Protein AF-A0A0L8I122-F1 (afdb_monomer)

Mean predicted aligned error: 16.12 Å

Structure (mmCIF, N/CA/C/O backbone):
data_AF-A0A0L8I122-F1
#
_entry.id   AF-A0A0L8I122-F1
#
loop_
_atom_site.group_PDB
_atom_site.id
_atom_site.type_symbol
_atom_site.label_atom_id
_atom_site.label_alt_id
_atom_site.label_comp_id
_atom_site.label_asym_id
_atom_site.label_entity_id
_atom_site.label_seq_id
_atom_site.pdbx_PDB_ins_code
_atom_site.Cartn_x
_atom_site.Cartn_y
_atom_site.Cartn_z
_atom_site.occupancy
_atom_site.B_iso_or_equiv
_atom_site.auth_seq_id
_atom_site.auth_comp_id
_atom_site.auth_asym_id
_atom_site.auth_atom_id
_atom_site.pdbx_PDB_model_num
ATOM 1 N N . GLU A 1 1 ? -40.122 5.766 50.750 1.00 28.31 1 GLU A N 1
ATOM 2 C CA . GLU A 1 1 ? -39.980 7.016 51.519 1.00 28.31 1 GLU A CA 1
ATOM 3 C C . GLU A 1 1 ? -38.550 7.498 51.350 1.00 28.31 1 GLU A C 1
ATOM 5 O O . GLU A 1 1 ? -37.645 6.851 51.857 1.00 28.31 1 GLU A O 1
ATOM 10 N N . LEU A 1 2 ? -38.330 8.552 50.562 1.00 28.77 2 LEU A N 1
ATOM 11 C CA . LEU A 1 2 ? -37.057 9.271 50.583 1.00 28.77 2 LEU A CA 1
ATOM 12 C C . LEU A 1 2 ? -37.073 10.110 51.857 1.00 28.77 2 LEU A C 1
ATOM 14 O O . LEU A 1 2 ? -37.908 11.003 51.992 1.00 28.77 2 LEU A O 1
ATOM 18 N N . ARG A 1 3 ? -36.211 9.779 52.815 1.00 30.80 3 ARG A N 1
ATOM 19 C CA . ARG A 1 3 ? -36.016 10.599 54.005 1.00 30.80 3 ARG A CA 1
ATOM 20 C C . ARG A 1 3 ? -34.655 11.262 53.855 1.00 30.80 3 ARG A C 1
ATOM 22 O O . ARG A 1 3 ? -33.639 10.581 53.895 1.00 30.80 3 ARG A O 1
ATOM 29 N N . LEU A 1 4 ? -34.652 12.575 53.649 1.00 32.62 4 LEU A N 1
ATOM 30 C CA . LEU A 1 4 ? -33.460 13.395 53.842 1.00 32.62 4 LEU A CA 1
ATOM 31 C C . LEU A 1 4 ? -33.169 13.377 55.346 1.00 32.62 4 LEU A C 1
ATOM 33 O O . LEU A 1 4 ? -33.861 14.041 56.117 1.00 32.62 4 LEU A O 1
ATOM 37 N N . SER A 1 5 ? -32.239 12.533 55.788 1.00 32.78 5 SER A N 1
ATOM 38 C CA . SER A 1 5 ? -31.779 12.560 57.174 1.00 32.78 5 SER A CA 1
ATOM 39 C C . SER A 1 5 ? -30.707 13.634 57.310 1.00 32.78 5 SER A C 1
ATOM 41 O O . SER A 1 5 ? -29.602 13.491 56.793 1.00 32.78 5 SER A O 1
ATOM 43 N N . LEU A 1 6 ? -31.051 14.710 58.014 1.00 32.69 6 LEU A N 1
ATOM 44 C CA . LEU A 1 6 ? -30.081 15.630 58.596 1.00 32.69 6 LEU A CA 1
ATOM 45 C C . LEU A 1 6 ? -29.380 14.892 59.734 1.00 32.69 6 LEU A C 1
ATOM 47 O O . LEU A 1 6 ? -29.938 14.748 60.819 1.00 32.69 6 LEU A O 1
ATOM 51 N N . GLU A 1 7 ? -28.181 14.392 59.471 1.00 31.39 7 GLU A N 1
ATOM 52 C CA . GLU A 1 7 ? -27.291 13.900 60.515 1.00 31.39 7 GLU A CA 1
ATOM 53 C C . GLU A 1 7 ? -26.165 14.923 60.672 1.00 31.39 7 GLU A C 1
ATOM 55 O O . GLU A 1 7 ? -25.133 14.857 60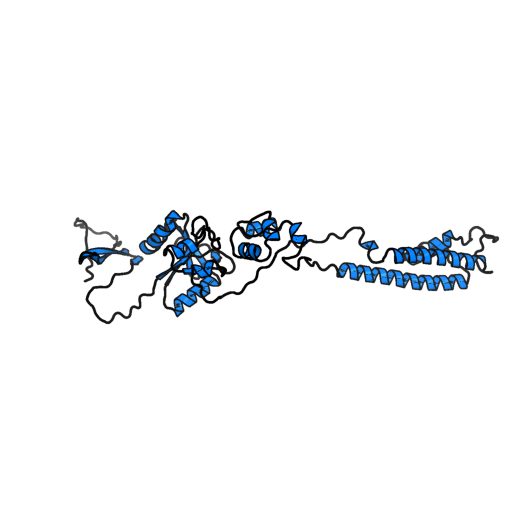.009 1.00 31.39 7 GLU A O 1
ATOM 60 N N . SER A 1 8 ? -26.396 15.932 61.521 1.00 31.00 8 SER A N 1
ATOM 61 C CA . SER A 1 8 ? -25.295 16.703 62.090 1.00 31.00 8 SER A CA 1
ATOM 62 C C . SER A 1 8 ? -24.684 15.840 63.190 1.00 31.00 8 SER A C 1
ATOM 64 O O . SER A 1 8 ? -25.286 15.667 64.254 1.00 31.00 8 SER A O 1
ATOM 66 N N . SER A 1 9 ? -23.510 15.264 62.937 1.00 30.33 9 SER A N 1
ATOM 67 C CA . SER A 1 9 ? -22.659 14.760 64.015 1.00 30.33 9 SER A CA 1
ATOM 68 C C . SER A 1 9 ? -22.489 15.886 65.035 1.00 30.33 9 SER A C 1
ATOM 70 O O . SER A 1 9 ? -22.150 17.003 64.652 1.00 30.33 9 SER A O 1
ATOM 72 N N . GLY A 1 10 ? -22.841 15.602 66.287 1.00 31.94 10 GLY A N 1
ATOM 73 C CA . GLY A 1 10 ? -23.185 16.606 67.283 1.00 31.94 10 GLY A CA 1
ATOM 74 C C . GLY A 1 10 ? -22.152 17.710 67.462 1.00 31.94 10 GLY A C 1
ATOM 75 O O . GLY A 1 10 ? -21.014 17.437 67.804 1.00 31.94 10 GLY A O 1
ATOM 76 N N . GLU A 1 11 ? -22.613 18.944 67.297 1.00 24.88 11 GLU A N 1
ATOM 77 C CA . GLU A 1 11 ? -22.355 20.081 68.176 1.00 24.88 11 GLU A CA 1
ATOM 78 C C . GLU A 1 11 ? -23.316 21.203 67.762 1.00 24.88 11 GLU A C 1
ATOM 80 O O . GLU A 1 11 ? -23.513 21.479 66.579 1.00 24.88 11 GLU A O 1
ATOM 85 N N . ILE A 1 12 ? -23.981 21.814 68.744 1.00 29.41 12 ILE A N 1
ATOM 86 C CA . ILE A 1 12 ? -24.731 23.054 68.538 1.00 29.41 12 ILE A CA 1
ATOM 87 C C . ILE A 1 12 ? -23.668 24.130 68.306 1.00 29.41 12 ILE A C 1
ATOM 89 O O . ILE A 1 12 ? -23.090 24.635 69.266 1.00 29.41 12 ILE A O 1
ATOM 93 N N . LEU A 1 13 ? -23.371 24.439 67.044 1.00 29.83 13 LEU A N 1
ATOM 94 C CA . LEU A 1 13 ? -22.571 25.608 66.698 1.00 29.83 13 LEU A CA 1
ATOM 95 C C . LEU A 1 13 ? -23.504 26.812 66.628 1.00 29.83 13 LEU A C 1
ATOM 97 O O . LEU A 1 13 ? -24.251 27.007 65.670 1.00 29.83 13 LEU A O 1
ATOM 101 N N . ASP A 1 14 ? -23.479 27.579 67.710 1.00 29.69 14 ASP A N 1
ATOM 102 C CA . ASP A 1 14 ? -23.882 28.973 67.695 1.00 29.69 14 ASP A CA 1
ATOM 103 C C . ASP A 1 14 ? -22.840 29.794 66.908 1.00 29.69 14 ASP A C 1
ATOM 105 O O . ASP A 1 14 ? -21.665 29.432 66.830 1.00 29.69 14 ASP A O 1
ATOM 109 N N . TYR A 1 15 ? -23.296 30.942 66.421 1.00 31.77 15 TYR A N 1
ATOM 110 C CA . TYR A 1 15 ? -22.554 32.068 65.857 1.00 31.77 15 TYR A CA 1
ATOM 111 C C . TYR A 1 15 ? -22.354 32.238 64.338 1.00 31.77 15 TYR A C 1
ATOM 113 O O . TYR A 1 15 ? -21.813 31.432 63.588 1.00 31.77 15 TYR A O 1
ATOM 121 N N . THR A 1 16 ? -22.765 33.449 63.964 1.00 40.72 16 THR A N 1
ATOM 122 C CA . THR A 1 16 ? -22.557 34.253 62.765 1.00 40.72 16 THR A CA 1
ATOM 123 C C . THR A 1 16 ? -21.178 34.113 62.111 1.00 40.72 16 THR A C 1
ATOM 125 O O . THR A 1 16 ? -20.184 34.523 62.703 1.00 40.72 16 THR A O 1
ATOM 128 N N . GLN A 1 17 ? -21.139 33.669 60.854 1.00 36.00 17 GLN A N 1
ATOM 129 C CA . GLN A 1 17 ? -20.388 34.265 59.736 1.00 36.00 17 GLN A CA 1
ATOM 130 C C . GLN A 1 17 ? -20.525 33.367 58.500 1.00 36.00 17 GLN A C 1
ATOM 132 O O . GLN A 1 17 ? -20.472 32.143 58.594 1.00 36.00 17 GLN A O 1
ATOM 137 N N . ASP A 1 18 ? -20.732 34.009 57.355 1.00 47.56 18 ASP A N 1
ATOM 138 C CA . ASP A 1 18 ? -20.893 33.446 56.014 1.00 47.56 18 ASP A CA 1
ATOM 139 C C . ASP A 1 18 ? -19.957 32.260 55.699 1.00 47.56 18 ASP A C 1
ATOM 141 O O . ASP A 1 18 ? -18.817 32.433 55.273 1.00 47.56 18 ASP A O 1
ATOM 145 N N . SER A 1 19 ? -20.461 31.033 55.844 1.00 44.47 19 SER A N 1
ATOM 146 C CA . SER A 1 19 ? -19.877 29.835 55.227 1.00 44.47 19 SER A CA 1
ATOM 147 C C . SER A 1 19 ? -20.989 28.952 54.665 1.00 44.47 19 SER A C 1
ATOM 149 O O . SER A 1 19 ? -21.357 27.900 55.179 1.00 44.47 19 SER A O 1
ATOM 151 N N . THR A 1 20 ? -21.591 29.426 53.581 1.00 53.59 20 THR A N 1
ATOM 152 C CA . THR A 1 20 ? -22.569 28.674 52.800 1.00 53.59 20 THR A CA 1
ATOM 153 C C . THR A 1 20 ? -21.851 27.585 52.004 1.00 53.59 20 THR A C 1
ATOM 155 O O . THR A 1 20 ? -21.611 27.807 50.831 1.00 53.59 20 THR A O 1
ATOM 158 N N . ASN A 1 21 ? -21.480 26.444 52.589 1.00 54.72 21 ASN A N 1
ATOM 159 C CA . ASN A 1 21 ? -21.094 25.229 51.849 1.00 54.72 21 ASN A CA 1
ATOM 160 C C . ASN A 1 21 ? -21.695 24.009 52.552 1.00 54.72 21 ASN A C 1
ATOM 162 O O . ASN A 1 21 ? -21.164 23.537 53.557 1.00 54.72 21 ASN A O 1
ATOM 166 N N . TYR A 1 22 ? -22.829 23.525 52.039 1.00 62.62 22 TYR A N 1
ATOM 167 C CA . TYR A 1 22 ? -23.536 22.371 52.587 1.00 62.62 22 TYR A CA 1
ATOM 168 C C . TYR A 1 22 ? -23.420 21.192 51.623 1.00 62.62 22 TYR A C 1
ATOM 170 O O . TYR A 1 22 ? -23.917 21.248 50.501 1.00 62.62 22 TYR A O 1
ATOM 178 N N . THR A 1 23 ? -22.812 20.103 52.090 1.00 58.06 23 THR A N 1
ATOM 179 C CA . THR A 1 23 ? -22.778 18.831 51.363 1.00 58.06 23 THR A CA 1
ATOM 180 C C . THR A 1 23 ? -23.877 17.914 51.888 1.00 58.06 23 THR A C 1
ATOM 182 O O . THR A 1 23 ? -23.930 17.564 53.067 1.00 58.06 23 THR A O 1
ATOM 185 N N . PHE A 1 24 ? -24.778 17.503 51.005 1.00 68.12 24 PHE A N 1
ATOM 186 C CA . PHE A 1 24 ? -25.874 16.591 51.302 1.00 68.12 24 PHE A CA 1
ATOM 187 C C . PHE A 1 24 ? -25.541 15.201 50.785 1.00 68.12 24 PHE A C 1
ATOM 189 O O . PHE A 1 24 ? -25.156 15.037 49.634 1.00 68.12 24 PHE A O 1
ATOM 196 N N . ARG A 1 25 ? -25.730 14.175 51.613 1.00 61.47 25 ARG A N 1
ATOM 197 C CA . ARG A 1 25 ? -25.603 12.771 51.202 1.00 61.47 25 ARG A CA 1
ATOM 198 C C . ARG A 1 25 ? -26.986 12.177 50.971 1.00 61.47 25 ARG A C 1
ATOM 200 O O . ARG A 1 25 ? -27.864 12.288 51.822 1.00 61.47 25 ARG A O 1
ATOM 207 N N . ILE A 1 26 ? -27.171 11.530 49.829 1.00 67.94 26 ILE A N 1
ATOM 208 C CA . ILE A 1 26 ? -28.414 10.878 49.427 1.00 67.94 26 ILE A CA 1
ATOM 209 C C . ILE A 1 26 ? -28.254 9.371 49.621 1.00 67.94 26 ILE A C 1
ATOM 211 O O . ILE A 1 26 ? -27.335 8.740 49.096 1.00 67.94 26 ILE A O 1
ATOM 215 N N . LEU A 1 27 ? -29.171 8.796 50.395 1.00 68.75 27 LEU A N 1
ATOM 216 C CA . LEU A 1 27 ? -29.220 7.378 50.739 1.00 68.75 27 LEU A CA 1
ATOM 217 C C . LEU A 1 27 ? -30.536 6.783 50.213 1.00 68.75 27 LEU A C 1
ATOM 219 O O . LEU A 1 27 ? -31.604 7.370 50.389 1.00 68.75 27 LEU A O 1
ATOM 223 N N . ASN A 1 28 ? -30.471 5.607 49.591 1.00 64.94 28 ASN A N 1
ATOM 224 C CA . ASN A 1 28 ? -31.624 4.822 49.151 1.00 64.94 28 ASN A CA 1
ATOM 225 C C . ASN A 1 28 ? -31.794 3.592 50.041 1.00 64.94 28 ASN A C 1
ATOM 227 O O . ASN A 1 28 ? -30.827 2.930 50.404 1.00 64.94 28 ASN A O 1
ATOM 231 N N . LEU A 1 29 ? -33.035 3.267 50.384 1.00 69.31 29 LEU A N 1
ATOM 232 C CA . LEU A 1 29 ? -33.359 2.130 51.234 1.00 69.31 29 LEU A CA 1
ATOM 233 C C . LEU A 1 29 ? -33.599 0.887 50.368 1.00 69.31 29 LEU A C 1
ATOM 235 O O . LEU A 1 29 ? -34.667 0.733 49.776 1.00 69.31 29 LEU A O 1
ATOM 239 N N . VAL A 1 30 ? -32.623 -0.014 50.327 1.00 67.25 30 VAL A N 1
ATOM 240 C CA . VAL A 1 30 ? -32.649 -1.250 49.531 1.00 67.25 30 VAL A CA 1
ATOM 241 C C . VAL A 1 30 ? -32.903 -2.449 50.452 1.00 67.25 30 VAL A C 1
ATOM 243 O O . VAL A 1 30 ? -32.595 -2.404 51.640 1.00 67.25 30 VAL A O 1
ATOM 246 N N . LYS A 1 31 ? -33.509 -3.528 49.948 1.00 69.44 31 LYS A N 1
ATOM 247 C CA . LYS A 1 31 ? -33.605 -4.797 50.688 1.00 69.44 31 LYS A CA 1
ATOM 248 C C . LYS A 1 31 ? -32.434 -5.695 50.300 1.00 69.44 31 LYS A C 1
ATOM 250 O O . LYS A 1 31 ? -32.211 -5.908 49.115 1.00 69.44 31 LYS A O 1
ATOM 255 N N . ASP A 1 32 ? -31.725 -6.220 51.289 1.00 61.84 32 ASP A N 1
ATOM 256 C CA . ASP A 1 32 ? -30.717 -7.265 51.093 1.00 61.84 32 ASP A CA 1
ATOM 257 C C . ASP A 1 32 ? -31.380 -8.583 50.631 1.00 61.84 32 ASP A C 1
ATOM 259 O O . ASP A 1 32 ? -32.595 -8.756 50.775 1.00 61.84 32 ASP A O 1
ATOM 263 N N . LEU A 1 33 ? -30.597 -9.544 50.132 1.00 56.81 33 LEU A N 1
ATOM 264 C CA . LEU A 1 33 ? -31.041 -10.868 49.658 1.00 56.81 33 LEU A CA 1
ATOM 265 C C . LEU A 1 33 ? -31.846 -11.655 50.714 1.00 56.81 33 LEU A C 1
ATOM 267 O O . LEU A 1 33 ? -32.630 -12.539 50.377 1.00 56.81 33 LEU A O 1
ATOM 271 N N . LYS A 1 34 ? -31.695 -11.306 51.998 1.00 69.12 34 LYS A N 1
ATOM 272 C CA . LYS A 1 34 ? -32.433 -11.872 53.144 1.00 69.12 34 LYS A CA 1
ATOM 273 C C . LYS A 1 34 ? -33.703 -11.091 53.523 1.00 69.12 34 LYS A C 1
ATOM 275 O O . LYS A 1 34 ? -34.346 -11.405 54.521 1.00 69.12 34 LYS A O 1
ATOM 280 N N . GLY A 1 35 ? -34.071 -10.062 52.758 1.00 67.06 35 GLY A N 1
ATOM 281 C CA . GLY A 1 35 ? -35.276 -9.247 52.954 1.00 67.06 35 GLY A CA 1
ATOM 282 C C . GLY A 1 35 ? -35.154 -8.115 53.985 1.00 67.06 35 GLY A C 1
ATOM 283 O O . GLY A 1 35 ? -36.124 -7.382 54.202 1.00 67.06 35 GLY A O 1
ATOM 284 N N . THR A 1 36 ? -33.987 -7.932 54.604 1.00 68.94 36 THR A N 1
ATOM 285 C CA . THR A 1 36 ? -33.697 -6.857 55.568 1.00 68.94 36 THR A CA 1
ATOM 286 C C . THR A 1 36 ? -33.435 -5.526 54.863 1.00 68.94 36 THR A C 1
ATOM 288 O O . THR A 1 36 ? -32.709 -5.480 53.875 1.00 68.94 36 THR A O 1
ATOM 291 N N . LYS A 1 37 ? -34.029 -4.430 55.354 1.00 75.62 37 LYS A N 1
ATOM 292 C CA . LYS A 1 37 ? -33.877 -3.088 54.764 1.00 75.62 37 LYS A CA 1
ATOM 293 C C . LYS A 1 37 ? -32.550 -2.456 55.206 1.00 75.62 37 LYS A C 1
ATOM 295 O O . LYS A 1 37 ? -32.334 -2.300 56.404 1.00 75.62 37 LYS A O 1
ATOM 300 N N . ILE A 1 38 ? -31.713 -2.067 54.251 1.00 76.19 38 ILE A N 1
ATOM 301 C CA . ILE A 1 38 ? -30.412 -1.419 54.446 1.00 76.19 38 ILE A CA 1
ATOM 302 C C . ILE A 1 38 ? -30.356 -0.097 53.672 1.00 76.19 38 ILE A C 1
ATOM 304 O O . ILE A 1 38 ? -30.936 0.029 52.595 1.00 76.19 38 ILE A O 1
ATOM 308 N N . TRP A 1 39 ? -29.668 0.903 54.222 1.00 67.19 39 TRP A N 1
ATOM 309 C CA . TRP A 1 39 ? -29.415 2.165 53.525 1.00 67.19 39 TRP A CA 1
ATOM 310 C C . TRP A 1 39 ? -28.173 2.020 52.642 1.00 67.19 39 TRP A C 1
ATOM 312 O O . TRP A 1 39 ? -27.087 1.739 53.140 1.00 67.19 39 TRP A O 1
ATOM 322 N N . LYS A 1 40 ? -28.339 2.206 51.332 1.00 66.75 40 LYS A N 1
ATOM 323 C CA . LYS A 1 40 ? -27.272 2.237 50.330 1.00 66.75 40 LYS A CA 1
ATOM 324 C C . LYS A 1 40 ? -27.023 3.685 49.921 1.00 66.75 40 LYS A C 1
ATOM 326 O O . LYS A 1 40 ? -27.964 4.406 49.600 1.00 66.75 40 LYS A O 1
ATOM 331 N N . PHE A 1 41 ? -25.769 4.116 49.936 1.00 59.88 41 PHE A N 1
ATOM 332 C CA . PHE A 1 41 ? -25.387 5.433 49.434 1.00 59.88 41 PHE A CA 1
ATOM 333 C C . PHE A 1 41 ? -25.617 5.522 47.925 1.00 59.88 41 PHE A C 1
ATOM 335 O O . PHE A 1 41 ? -25.266 4.603 47.191 1.00 59.88 41 PHE A O 1
ATOM 342 N N . VAL A 1 42 ? -26.262 6.605 47.494 1.00 59.91 42 VAL A N 1
ATOM 343 C CA . VAL A 1 42 ? -26.649 6.846 46.098 1.00 59.91 42 VAL A CA 1
ATOM 344 C C . VAL A 1 42 ? -25.840 7.983 45.510 1.00 59.91 42 VAL A C 1
ATOM 346 O O . VAL A 1 42 ? -25.561 7.979 44.320 1.00 59.91 42 VAL A O 1
ATOM 349 N N . GLY A 1 43 ? -25.479 8.977 46.311 1.00 58.72 43 GLY A N 1
ATOM 350 C CA . GLY A 1 43 ? -24.826 10.154 45.772 1.00 58.72 43 GLY A CA 1
ATOM 351 C C . GLY A 1 43 ? -24.744 11.290 46.769 1.00 58.72 43 GLY A C 1
ATOM 352 O O . GLY A 1 43 ? -25.244 11.188 47.891 1.00 58.72 43 GLY A O 1
ATOM 353 N N . ALA A 1 44 ? -24.107 12.378 46.361 1.00 64.44 44 ALA A N 1
ATOM 354 C CA . ALA A 1 44 ? -23.998 13.583 47.160 1.00 64.44 44 ALA A CA 1
ATOM 355 C C . ALA A 1 44 ? -24.303 14.820 46.316 1.00 64.44 44 ALA A C 1
ATOM 357 O O . ALA A 1 44 ? -24.004 14.871 45.124 1.00 64.44 44 ALA A O 1
ATOM 358 N N . VAL A 1 45 ? -24.913 15.807 46.959 1.00 62.84 45 VAL A N 1
ATOM 359 C CA . VAL A 1 45 ? -25.196 17.116 46.385 1.00 62.84 45 VAL A CA 1
ATOM 360 C C . VAL A 1 45 ? -24.399 18.135 47.171 1.00 62.84 45 VAL A C 1
ATOM 362 O O . VAL A 1 45 ? -24.604 18.278 48.372 1.00 62.84 45 VAL A O 1
ATOM 365 N N . ASP A 1 46 ? -23.486 18.812 46.496 1.00 67.94 46 ASP A N 1
ATOM 366 C CA . ASP A 1 46 ? -22.793 19.983 47.020 1.00 67.94 46 ASP A CA 1
ATOM 367 C C . ASP A 1 46 ? -23.382 21.250 46.379 1.00 67.94 46 ASP A C 1
ATOM 369 O O . ASP A 1 46 ? -24.183 21.173 45.445 1.00 67.94 46 ASP A O 1
ATOM 373 N N . ASN A 1 47 ? -22.970 22.424 46.845 1.00 48.69 47 ASN A N 1
ATOM 374 C CA . ASN A 1 47 ? -23.492 23.725 46.419 1.00 48.69 47 ASN A CA 1
ATOM 375 C C . ASN A 1 47 ? -23.493 23.984 44.899 1.00 48.69 47 ASN A C 1
ATOM 377 O O . ASN A 1 47 ? -24.279 24.805 44.429 1.00 48.69 47 ASN A O 1
ATOM 381 N N . PHE A 1 48 ? -22.627 23.306 44.141 1.00 50.59 48 PHE A N 1
ATOM 382 C CA . PHE A 1 48 ? -22.480 23.484 42.691 1.00 50.59 48 PHE A CA 1
ATOM 383 C C . PHE A 1 48 ? -22.612 22.186 41.881 1.00 50.59 48 PHE A C 1
ATOM 385 O O . PHE A 1 48 ? -22.697 22.249 40.657 1.00 50.59 48 PHE A O 1
ATOM 392 N N . TYR A 1 49 ? -22.661 21.019 42.534 1.00 45.94 49 TYR A N 1
ATOM 393 C CA . TYR A 1 49 ? -22.550 19.723 41.860 1.00 45.94 49 TYR A CA 1
ATOM 394 C C . TYR A 1 49 ? -23.541 18.703 42.423 1.00 45.94 49 TYR A C 1
ATOM 396 O O . TYR A 1 49 ? -23.631 18.499 43.633 1.00 45.94 49 TYR A O 1
ATOM 404 N N . VAL A 1 50 ? -24.262 18.025 41.528 1.00 54.78 50 VAL A N 1
ATOM 405 C CA . VAL A 1 50 ? -25.178 16.923 41.852 1.00 54.78 50 VAL A CA 1
ATOM 406 C C . VAL A 1 50 ? -24.593 15.645 41.265 1.00 54.78 50 VAL A C 1
ATOM 408 O O . VAL A 1 50 ? -24.550 15.504 40.046 1.00 54.78 50 VAL A O 1
ATOM 411 N N . ASN A 1 51 ? -24.164 14.713 42.118 1.00 50.09 51 ASN A N 1
ATOM 412 C CA . ASN A 1 51 ? -23.712 13.389 41.694 1.00 50.09 51 ASN A CA 1
ATOM 413 C C . ASN A 1 51 ? -24.672 12.325 42.244 1.00 50.09 51 ASN A C 1
ATOM 415 O O . ASN A 1 51 ? -24.843 12.211 43.460 1.00 50.09 51 ASN A O 1
ATOM 419 N N . LEU A 1 52 ? -25.332 11.585 41.351 1.00 52.34 52 LEU A N 1
ATOM 420 C CA . LEU A 1 52 ? -26.360 10.592 41.661 1.00 52.34 52 LEU A CA 1
ATOM 421 C C . LEU A 1 52 ? -26.111 9.311 40.858 1.00 52.34 52 LEU A C 1
ATOM 423 O O . LEU A 1 52 ? -26.126 9.337 39.632 1.00 52.34 52 LEU A O 1
ATOM 427 N N . SER A 1 53 ? -25.969 8.185 41.554 1.00 47.56 53 SER A N 1
ATOM 428 C CA . SER A 1 53 ? -26.024 6.842 40.967 1.00 47.56 53 SER A CA 1
ATOM 429 C C . SER A 1 53 ? -27.473 6.360 40.793 1.00 47.56 53 SER A C 1
ATOM 431 O O . SER A 1 53 ? -28.412 6.894 41.395 1.00 47.56 53 SER A O 1
ATOM 433 N N . THR A 1 54 ? -27.673 5.337 39.959 1.00 45.62 54 THR A N 1
ATOM 434 C CA . THR A 1 54 ? -28.995 4.777 39.641 1.00 45.62 54 THR A CA 1
ATOM 435 C C . THR A 1 54 ? -29.751 4.322 40.898 1.00 45.62 54 THR A C 1
ATOM 437 O O . THR A 1 54 ? -29.285 3.491 41.681 1.00 45.62 54 THR A O 1
ATOM 440 N N . VAL A 1 55 ? -30.964 4.851 41.093 1.00 51.72 55 VAL A N 1
ATOM 441 C CA . VAL A 1 55 ? -31.825 4.549 42.247 1.00 51.72 55 VAL A CA 1
ATOM 442 C C . VAL A 1 55 ? -32.579 3.237 42.010 1.00 51.72 55 VAL A C 1
ATOM 444 O O . VAL A 1 55 ? -33.405 3.150 41.108 1.00 51.72 55 VAL A O 1
ATOM 447 N N . ALA A 1 56 ? -32.345 2.224 42.851 1.00 47.75 56 ALA A N 1
ATOM 448 C CA . ALA A 1 56 ? -33.165 1.009 42.875 1.00 47.75 56 ALA A CA 1
ATOM 449 C C . ALA A 1 56 ? -34.633 1.343 43.214 1.00 47.75 56 ALA A C 1
ATOM 451 O O . ALA A 1 56 ? -34.893 2.061 44.185 1.00 47.75 56 ALA A O 1
ATOM 452 N N . GLU A 1 57 ? -35.571 0.826 42.413 1.00 49.78 57 GLU A N 1
ATOM 453 C CA . GLU A 1 57 ? -37.007 1.117 42.490 1.00 49.78 57 GLU A CA 1
ATOM 454 C C . GLU A 1 57 ? -37.611 0.918 43.893 1.00 49.78 57 GLU A C 1
ATOM 456 O O . GLU A 1 57 ? -37.324 -0.041 44.614 1.00 49.78 57 GLU A O 1
ATOM 461 N N . LEU A 1 58 ? -38.529 1.820 44.260 1.00 44.84 58 LEU A N 1
ATOM 462 C CA . LEU A 1 58 ? -39.353 1.720 45.465 1.00 44.84 58 LEU A CA 1
ATOM 463 C C . LEU A 1 58 ? -40.314 0.521 45.351 1.00 44.84 58 LEU A C 1
ATOM 465 O O . LEU A 1 58 ? -41.176 0.517 44.468 1.00 44.84 58 LEU A O 1
ATOM 469 N N . PRO A 1 59 ? -40.281 -0.456 46.275 1.00 34.66 59 PRO A N 1
ATOM 470 C CA . PRO A 1 59 ? -41.212 -1.571 46.225 1.00 34.66 59 PRO A CA 1
ATOM 471 C C . PRO A 1 59 ? -42.606 -1.093 46.653 1.00 34.66 59 PRO A C 1
ATOM 473 O O . PRO A 1 59 ? -42.842 -0.842 47.836 1.00 34.66 59 PRO A O 1
ATOM 476 N N . GLY A 1 60 ? -43.531 -0.973 45.692 1.00 42.44 60 GLY A N 1
ATOM 477 C CA . GLY A 1 60 ? -44.969 -0.832 45.963 1.00 42.44 60 GLY A CA 1
ATOM 478 C C . GLY A 1 60 ? -45.732 0.282 45.240 1.00 42.44 60 GLY A C 1
ATOM 479 O O . GLY A 1 60 ? -46.928 0.409 45.488 1.00 42.44 60 GLY A O 1
ATOM 480 N N . ARG A 1 61 ? -45.123 1.073 44.344 1.00 34.19 61 ARG A N 1
ATOM 481 C CA . ARG A 1 61 ? -45.865 2.091 43.573 1.00 34.19 61 ARG A CA 1
ATOM 482 C C . ARG A 1 61 ? -46.048 1.650 42.120 1.00 34.19 61 ARG A C 1
ATOM 484 O O . ARG A 1 61 ? -45.185 1.879 41.283 1.00 34.19 61 ARG A O 1
ATOM 491 N N . ARG A 1 62 ? -47.185 1.001 41.841 1.00 39.75 62 ARG A N 1
ATOM 492 C CA . ARG A 1 62 ? -47.684 0.790 40.475 1.00 39.75 62 ARG A CA 1
ATOM 493 C C . ARG A 1 62 ? -48.037 2.144 39.843 1.00 39.75 62 ARG A C 1
ATOM 495 O O . ARG A 1 62 ? -48.731 2.936 40.469 1.00 39.75 62 ARG A O 1
ATOM 502 N N . GLU A 1 63 ? -47.538 2.327 38.621 1.00 43.75 63 GLU A N 1
ATOM 503 C CA . GLU A 1 63 ? -47.991 3.236 37.556 1.00 43.75 63 GLU A CA 1
ATOM 504 C C . GLU A 1 63 ? -48.040 4.746 37.856 1.00 43.75 63 GLU A C 1
ATOM 506 O O . GLU A 1 63 ? -48.973 5.273 38.456 1.00 43.75 63 GLU A O 1
ATOM 511 N N . ASN A 1 64 ? -46.990 5.437 37.388 1.00 33.44 64 ASN A N 1
ATOM 512 C CA . ASN A 1 64 ? -47.022 6.626 36.508 1.00 33.44 64 ASN A CA 1
ATOM 513 C C . ASN A 1 64 ? -45.701 7.413 36.612 1.00 33.44 64 ASN A C 1
ATOM 515 O O . ASN A 1 64 ? -45.691 8.622 36.828 1.00 33.44 64 ASN A O 1
ATOM 519 N N . ALA A 1 65 ? -44.567 6.722 36.478 1.00 37.75 65 ALA A N 1
ATOM 520 C CA . ALA A 1 65 ? -43.283 7.356 36.209 1.00 37.75 65 ALA A CA 1
ATOM 521 C C . ALA A 1 65 ? -42.895 7.002 34.772 1.00 37.75 65 ALA A C 1
ATOM 523 O O . ALA A 1 65 ? -42.417 5.909 34.489 1.00 37.75 65 ALA A O 1
ATOM 524 N N . THR A 1 66 ? -43.148 7.920 33.846 1.00 35.16 66 THR A N 1
ATOM 525 C CA . THR A 1 66 ? -42.711 7.856 32.446 1.00 35.16 66 THR A CA 1
ATOM 526 C C . THR A 1 66 ? -41.217 8.167 32.328 1.00 35.16 66 THR A C 1
ATOM 528 O O . THR A 1 66 ? -40.819 9.029 31.551 1.00 35.16 66 THR A O 1
ATOM 531 N N . HIS A 1 67 ? -40.376 7.502 33.116 1.00 41.72 67 HIS A N 1
ATOM 532 C CA . HIS A 1 67 ? -38.931 7.561 32.941 1.00 41.72 67 HIS A CA 1
ATOM 533 C C . HIS A 1 67 ? -38.491 6.217 32.374 1.00 41.72 67 HIS A C 1
ATOM 535 O O . HIS A 1 67 ? -38.279 5.256 33.107 1.00 41.72 67 HIS A O 1
ATOM 541 N N . ARG A 1 68 ? -38.413 6.138 31.037 1.00 45.56 68 ARG A N 1
ATOM 542 C CA . ARG A 1 68 ? -37.642 5.087 30.368 1.00 45.56 68 ARG A CA 1
ATOM 543 C C . ARG A 1 68 ? -36.199 5.264 30.830 1.00 45.56 68 ARG A C 1
ATOM 545 O O . ARG A 1 68 ? -35.538 6.207 30.404 1.00 45.56 68 ARG A O 1
ATOM 552 N N . PHE A 1 69 ? -35.737 4.420 31.744 1.00 57.25 69 PHE A N 1
ATOM 553 C CA . PHE A 1 69 ? -34.312 4.337 32.032 1.00 57.25 69 PHE A CA 1
ATOM 554 C C . PHE A 1 69 ? -33.633 3.807 30.772 1.00 57.25 69 PHE A C 1
ATOM 556 O O . PHE A 1 69 ? -33.955 2.712 30.305 1.00 57.25 69 PHE A O 1
ATOM 563 N N . ARG A 1 70 ? -32.755 4.622 30.187 1.00 71.88 70 ARG A N 1
ATOM 564 C CA . ARG A 1 70 ? -31.920 4.201 29.067 1.00 71.88 70 ARG A CA 1
ATOM 565 C C . ARG A 1 70 ? -30.960 3.132 29.573 1.00 71.88 70 ARG A C 1
ATOM 567 O O . ARG A 1 70 ? -30.427 3.248 30.676 1.00 71.88 70 ARG A O 1
ATOM 574 N N . LYS A 1 71 ? -30.784 2.062 28.800 1.00 81.38 71 LYS A N 1
ATOM 575 C CA . LYS A 1 71 ? -29.769 1.051 29.119 1.00 81.38 71 LYS A CA 1
ATOM 576 C C . LYS A 1 71 ? -28.390 1.679 28.964 1.00 81.38 71 LYS A C 1
ATOM 578 O O . LYS A 1 71 ? -28.194 2.437 28.021 1.00 81.38 71 LYS A O 1
ATOM 583 N N . LEU A 1 72 ? -27.473 1.355 29.869 1.00 83.56 72 LEU A N 1
ATOM 584 C CA . LEU A 1 72 ? -26.085 1.789 29.796 1.00 83.56 72 LEU A CA 1
ATOM 585 C C . LEU A 1 72 ? -25.234 0.627 29.293 1.00 83.56 72 LEU A C 1
ATOM 587 O O . LEU A 1 72 ? -25.288 -0.443 29.892 1.00 83.56 72 LEU A O 1
ATOM 591 N N . TYR A 1 73 ? -24.489 0.846 28.214 1.00 87.44 73 TYR A N 1
ATOM 592 C CA . TYR A 1 73 ? -23.605 -0.154 27.621 1.00 87.44 73 TYR A CA 1
ATOM 593 C C . TYR A 1 73 ? -22.134 0.211 27.809 1.00 87.44 73 TYR A C 1
ATOM 595 O O . TYR A 1 73 ? -21.731 1.360 27.598 1.00 87.44 73 TYR A O 1
ATOM 603 N N . SER A 1 74 ? -21.321 -0.777 28.165 1.00 86.12 74 SER A N 1
ATOM 604 C CA . SER A 1 74 ? -19.865 -0.670 28.176 1.00 86.12 74 SER A CA 1
ATOM 605 C C . SER A 1 74 ? -19.309 -1.021 26.797 1.00 86.12 74 SER A C 1
ATOM 607 O O . SER A 1 74 ? -19.701 -2.019 26.186 1.00 86.12 74 SER A O 1
ATOM 609 N N . ILE A 1 75 ? -18.430 -0.170 26.260 1.00 90.00 75 ILE A N 1
ATOM 610 C CA . ILE A 1 75 ? -17.940 -0.326 24.889 1.00 90.00 75 ILE A CA 1
ATOM 611 C C . ILE A 1 75 ? -16.422 -0.202 24.831 1.00 90.00 75 ILE A C 1
ATOM 613 O O . ILE A 1 75 ? -15.874 0.855 25.138 1.00 90.00 75 ILE A O 1
ATOM 617 N N . ILE A 1 76 ? -15.739 -1.249 24.365 1.00 88.81 76 ILE A N 1
ATOM 618 C CA . ILE A 1 76 ? -14.297 -1.195 24.088 1.00 88.81 76 ILE A CA 1
ATOM 619 C C . ILE A 1 76 ? -14.050 -0.718 22.662 1.00 88.81 76 ILE A C 1
ATOM 621 O O . ILE A 1 76 ? -14.692 -1.153 21.703 1.00 88.81 76 ILE A O 1
ATOM 625 N N . THR A 1 77 ? -13.052 0.145 22.524 1.00 89.06 77 THR A N 1
ATOM 626 C CA . THR A 1 77 ? -12.590 0.701 21.260 1.00 89.06 77 THR A CA 1
ATOM 627 C C . THR A 1 77 ? -11.057 0.777 21.207 1.00 89.06 77 THR A C 1
ATOM 629 O O . THR A 1 77 ? -10.374 0.611 22.217 1.00 89.06 77 THR A O 1
ATOM 632 N N . LYS A 1 78 ? -10.497 1.009 20.013 1.00 86.88 78 LYS A N 1
ATOM 633 C CA . LYS A 1 78 ? -9.078 1.311 19.784 1.00 86.88 78 LYS A CA 1
ATOM 634 C C . LYS A 1 78 ? -8.927 2.501 18.844 1.00 86.88 78 LYS A C 1
ATOM 636 O O . LYS A 1 78 ? -9.668 2.646 17.873 1.00 86.88 78 LYS A O 1
ATOM 641 N N . VAL A 1 79 ? -7.904 3.313 19.102 1.00 87.25 79 VAL A N 1
ATOM 642 C CA . VAL A 1 79 ? -7.487 4.398 18.211 1.00 87.25 79 VAL A CA 1
ATOM 643 C C . VAL A 1 79 ? -7.052 3.819 16.863 1.00 87.25 79 VAL A C 1
ATOM 645 O O . VAL A 1 79 ? -6.082 3.067 16.766 1.00 87.25 79 VAL A O 1
ATOM 648 N N . SER A 1 80 ? -7.793 4.158 15.812 1.00 87.31 80 SER A N 1
ATOM 649 C CA . SER A 1 80 ? -7.527 3.733 14.441 1.00 87.31 80 SER A CA 1
ATOM 650 C C . SER A 1 80 ? -8.086 4.769 13.462 1.00 87.31 80 SER A C 1
ATOM 652 O O . SER A 1 80 ? -9.267 4.726 13.100 1.00 87.31 80 SER A O 1
ATOM 654 N N . PRO A 1 81 ? -7.268 5.745 13.040 1.00 88.50 81 PRO A N 1
ATOM 655 C CA . PRO A 1 81 ? -7.680 6.723 12.043 1.00 88.50 81 PRO A CA 1
ATOM 656 C C . PRO A 1 81 ? -7.988 6.039 10.697 1.00 88.50 81 PRO A C 1
ATOM 658 O O . PRO A 1 81 ? -7.226 5.167 10.277 1.00 88.50 81 PRO A O 1
ATOM 661 N N . PRO A 1 82 ? -9.066 6.423 9.984 1.00 90.12 82 PRO A N 1
ATOM 662 C CA . PRO A 1 82 ? -9.986 7.536 10.256 1.00 90.12 82 PRO A CA 1
ATOM 663 C C . PRO A 1 82 ? -11.243 7.154 11.067 1.00 90.12 82 PRO A C 1
ATOM 665 O O . PRO A 1 82 ? -12.132 7.985 11.247 1.00 90.12 82 PRO A O 1
ATOM 668 N N . PHE A 1 83 ? -11.360 5.905 11.522 1.00 91.38 83 PHE A N 1
ATOM 669 C CA . PHE A 1 83 ? -12.556 5.396 12.201 1.00 91.38 83 PHE A CA 1
ATOM 670 C C . PHE A 1 83 ? -12.725 5.975 13.596 1.00 91.38 83 PHE A C 1
ATOM 672 O O . PHE A 1 83 ? -13.829 6.372 13.965 1.00 91.38 83 PHE A O 1
ATOM 679 N N . ILE A 1 84 ? -11.632 5.999 14.360 1.00 91.81 84 ILE A N 1
ATOM 680 C CA . ILE A 1 84 ? -11.599 6.436 15.753 1.00 91.81 84 ILE A CA 1
ATOM 681 C C . ILE A 1 84 ? -10.290 7.178 15.974 1.00 91.81 84 ILE A C 1
ATOM 683 O O . ILE A 1 84 ? -9.201 6.632 15.806 1.00 91.81 84 ILE A O 1
ATOM 687 N N . MET A 1 85 ? -10.409 8.447 16.322 1.00 90.00 85 MET A N 1
ATOM 688 C CA . MET A 1 85 ? -9.317 9.374 16.546 1.00 90.00 85 MET A CA 1
ATOM 689 C C . MET A 1 85 ? -9.440 9.916 17.963 1.00 90.00 85 MET A C 1
ATOM 691 O O . MET A 1 85 ? -10.526 10.301 18.402 1.00 90.00 85 MET A O 1
ATOM 695 N N . GLN A 1 86 ? -8.309 9.952 18.655 1.00 88.38 86 GLN A N 1
ATOM 696 C CA . GLN A 1 86 ? -8.201 10.509 19.991 1.00 88.38 86 GLN A CA 1
ATOM 697 C C . GLN A 1 86 ? -7.758 11.970 19.891 1.00 88.38 86 GLN A C 1
ATOM 699 O O . GLN A 1 86 ? -6.852 12.307 19.126 1.00 88.38 86 GLN A O 1
ATOM 704 N N . LYS A 1 87 ? -8.414 12.838 20.653 1.00 84.75 87 LYS A N 1
ATOM 705 C CA . LYS A 1 87 ? -8.031 14.231 20.873 1.00 84.75 87 LYS A CA 1
ATOM 706 C C . LYS A 1 87 ? -7.873 14.461 22.369 1.00 84.75 87 LYS A C 1
ATOM 708 O O . LYS A 1 87 ? -8.584 13.861 23.177 1.00 84.75 87 LYS A O 1
ATOM 713 N N . GLU A 1 88 ? -6.950 15.340 22.724 1.00 77.44 88 GLU A N 1
ATOM 714 C CA . GLU A 1 88 ? -6.805 15.803 24.102 1.00 77.44 88 GLU A CA 1
ATOM 715 C C . GLU A 1 88 ? -8.065 16.565 24.535 1.00 77.44 88 GLU A C 1
ATOM 717 O O . GLU A 1 88 ? -8.754 17.178 23.709 1.00 77.44 88 GLU A O 1
ATOM 722 N N . ALA A 1 89 ? -8.394 16.483 25.824 1.00 70.56 89 ALA A N 1
ATOM 723 C CA . ALA A 1 89 ? -9.531 17.203 26.375 1.00 70.56 89 ALA A CA 1
ATOM 724 C C . ALA A 1 89 ? -9.270 18.718 26.367 1.00 70.56 89 ALA A C 1
ATOM 726 O O . ALA A 1 89 ? -8.141 19.170 26.544 1.00 70.56 89 ALA A O 1
ATOM 727 N N . PHE A 1 90 ? -10.319 19.512 26.135 1.00 62.34 90 PHE A N 1
ATOM 728 C CA . PHE A 1 90 ? -10.201 20.970 25.996 1.00 62.34 90 PHE A CA 1
ATOM 729 C C . PHE A 1 90 ? -10.130 21.722 27.338 1.00 62.34 90 PHE A C 1
ATOM 731 O O . PHE A 1 90 ? -9.737 22.886 27.340 1.00 62.34 90 PHE A O 1
ATOM 738 N N . SER A 1 91 ? -10.524 21.094 28.450 1.00 59.47 91 SER A N 1
ATOM 739 C CA . SER A 1 91 ? -10.553 21.689 29.796 1.00 59.47 91 SER A CA 1
ATOM 740 C C . SER A 1 91 ? -9.785 20.816 30.793 1.00 59.47 91 SER A C 1
ATOM 742 O O . SER A 1 91 ? -9.723 19.602 30.605 1.00 59.47 91 SER A O 1
ATOM 744 N N . GLU A 1 92 ? -9.261 21.410 31.874 1.00 58.56 92 GLU A N 1
ATOM 745 C CA . GLU A 1 92 ? -8.724 20.669 33.035 1.00 58.56 92 GLU A CA 1
ATOM 746 C C . GLU A 1 92 ? -9.801 19.771 33.679 1.00 58.56 92 GLU A C 1
ATOM 748 O O . GLU A 1 92 ? -9.478 18.724 34.229 1.00 58.56 92 GLU A O 1
ATOM 753 N N . ASP A 1 93 ? -11.081 20.120 33.500 1.00 56.06 93 ASP A N 1
ATOM 754 C CA . ASP A 1 93 ? -12.248 19.330 33.921 1.00 56.06 93 ASP A CA 1
ATOM 755 C C . ASP A 1 93 ? -12.644 18.227 32.917 1.00 56.06 93 ASP A C 1
ATOM 757 O O . ASP A 1 93 ? -13.713 17.641 33.045 1.00 56.06 93 ASP A O 1
ATOM 761 N N . GLY A 1 94 ? -11.843 17.999 31.866 1.00 59.94 94 GLY A N 1
ATOM 762 C CA . GLY A 1 94 ? -11.981 16.923 30.874 1.00 59.94 94 GLY A CA 1
ATOM 763 C C . GLY A 1 94 ? -13.267 16.876 30.034 1.00 59.94 94 GLY A C 1
ATOM 764 O O . GLY A 1 94 ? -13.525 15.885 29.350 1.00 59.94 94 GLY A O 1
ATOM 765 N N . ASP A 1 95 ? -14.058 17.948 30.034 1.00 66.25 95 ASP A N 1
ATOM 766 C CA . ASP A 1 95 ? -15.299 18.025 29.264 1.00 66.25 95 ASP A CA 1
ATOM 767 C C . ASP A 1 95 ? -15.070 18.046 27.741 1.00 66.25 95 ASP A C 1
ATOM 769 O O . ASP A 1 95 ? -14.312 18.853 27.187 1.00 66.25 95 ASP A O 1
ATOM 773 N N . CYS A 1 96 ? -15.809 17.186 27.036 1.00 72.81 96 CYS A N 1
ATOM 774 C CA . CYS A 1 96 ? -15.823 17.100 25.578 1.00 72.81 96 CYS A CA 1
ATOM 775 C C . CYS A 1 96 ? -17.097 17.755 25.008 1.00 72.81 96 CYS A C 1
ATOM 777 O O . CYS A 1 96 ? -18.129 17.111 24.859 1.00 72.81 96 CYS A O 1
ATOM 779 N N . TYR A 1 97 ? -17.041 19.041 24.639 1.00 67.25 97 TYR A N 1
ATOM 780 C CA . TYR A 1 97 ? -18.224 19.785 24.156 1.00 67.25 97 TYR A CA 1
ATOM 781 C C . TYR A 1 97 ? -18.811 19.291 22.821 1.00 67.25 97 TYR A C 1
ATOM 783 O O . TYR A 1 97 ? -20.006 19.433 22.576 1.00 67.25 97 TYR A O 1
ATOM 791 N N . SER A 1 98 ? -17.977 18.771 21.916 1.00 69.69 98 SER A N 1
ATOM 792 C CA . SER A 1 98 ? -18.394 18.315 20.572 1.00 69.69 98 SER A CA 1
ATOM 793 C C . SER A 1 98 ? -17.958 16.885 20.257 1.00 69.69 98 SER A C 1
ATOM 795 O O . SER A 1 98 ? -18.091 16.436 19.122 1.00 69.69 98 SER A O 1
ATOM 797 N N . TYR A 1 99 ? -17.408 16.184 21.244 1.00 80.69 99 TYR A N 1
ATOM 798 C CA . TYR A 1 99 ? -16.806 14.864 21.091 1.00 80.69 99 TYR A CA 1
ATOM 799 C C . TYR A 1 99 ? -17.292 13.950 22.210 1.00 80.69 99 TYR A C 1
ATOM 801 O O . TYR A 1 99 ? -17.775 14.428 23.233 1.00 80.69 99 TYR A O 1
ATOM 809 N N . VAL A 1 100 ? -17.166 12.641 22.023 1.00 85.19 100 VAL A N 1
ATOM 810 C CA . VAL A 1 100 ? -17.594 11.677 23.040 1.00 85.19 100 VAL A CA 1
ATOM 811 C C . VAL A 1 100 ? -16.444 11.462 24.027 1.00 85.19 100 VAL A C 1
ATOM 813 O O . VAL A 1 100 ? -15.328 11.210 23.568 1.00 85.19 100 VAL A O 1
ATOM 816 N N . PRO A 1 101 ? -16.664 11.561 25.350 1.00 83.81 101 PRO A N 1
ATOM 817 C CA . PRO A 1 101 ? -15.626 11.243 26.322 1.00 83.81 101 PRO A CA 1
ATOM 818 C C . PRO A 1 101 ? -15.286 9.752 26.255 1.00 83.81 101 PRO A C 1
ATOM 820 O O . PRO A 1 101 ? -16.164 8.895 26.146 1.00 83.81 101 PRO A O 1
ATOM 823 N N . CYS A 1 102 ? -13.999 9.440 26.307 1.00 86.00 102 CYS A N 1
ATOM 824 C CA . CYS A 1 102 ? -13.496 8.078 26.295 1.00 86.00 102 CYS A CA 1
ATOM 825 C C . CYS A 1 102 ? -12.397 7.901 27.335 1.00 86.00 102 CYS A C 1
ATOM 827 O O . CYS A 1 102 ? -11.486 8.722 27.462 1.00 86.00 102 CYS A O 1
ATOM 829 N N . VAL A 1 103 ? -12.518 6.816 28.090 1.00 82.94 103 VAL A N 1
ATOM 830 C CA . VAL A 1 103 ? -11.678 6.507 29.240 1.00 82.94 103 VAL A CA 1
ATOM 831 C C . VAL A 1 103 ? -10.520 5.641 28.779 1.00 82.94 103 VAL A C 1
ATOM 833 O O . VAL A 1 103 ? -10.713 4.564 28.222 1.00 82.94 103 VAL A O 1
ATOM 836 N N . GLN A 1 104 ? -9.304 6.110 29.005 1.00 79.94 104 GLN A N 1
ATOM 837 C CA . GLN A 1 104 ? -8.085 5.367 28.754 1.00 79.94 104 GLN A CA 1
ATOM 838 C C . GLN A 1 104 ? -7.593 4.757 30.065 1.00 79.94 104 GLN A C 1
ATOM 840 O O . GLN A 1 104 ? -7.320 5.465 31.036 1.00 79.94 104 GLN A O 1
ATOM 845 N N . VAL A 1 105 ? -7.485 3.429 30.080 1.00 75.50 105 VAL A N 1
ATOM 846 C CA . VAL A 1 105 ? -7.050 2.662 31.251 1.00 75.50 105 VAL A CA 1
ATOM 847 C C . VAL A 1 105 ? -5.542 2.416 31.166 1.00 75.50 105 VAL A C 1
ATOM 849 O O . VAL A 1 105 ? -5.032 2.017 30.116 1.00 75.50 105 VAL A O 1
ATOM 852 N N . ALA A 1 106 ? -4.812 2.672 32.256 1.00 66.31 106 ALA A N 1
ATOM 853 C CA . ALA A 1 106 ? -3.354 2.539 32.282 1.00 66.31 106 ALA A CA 1
ATOM 854 C C . ALA A 1 106 ? -2.871 1.077 32.405 1.00 66.31 106 ALA A C 1
ATOM 856 O O . ALA A 1 106 ? -1.892 0.711 31.748 1.00 66.31 106 ALA A O 1
ATOM 857 N N . ASN A 1 107 ? -3.564 0.244 33.197 1.00 67.81 107 ASN A N 1
ATOM 858 C CA . ASN A 1 107 ? -3.215 -1.161 33.454 1.00 67.81 107 ASN A CA 1
ATOM 859 C C . ASN A 1 107 ? -4.412 -2.115 33.279 1.00 67.81 107 ASN A C 1
ATOM 861 O O . ASN A 1 107 ? -5.552 -1.761 33.562 1.00 67.81 107 ASN A O 1
ATOM 865 N N . GLU A 1 108 ? -4.137 -3.363 32.888 1.00 61.19 108 GLU A N 1
ATOM 866 C CA . GLU A 1 108 ? -5.143 -4.415 32.634 1.00 61.19 108 GLU A CA 1
ATOM 867 C C . GLU A 1 108 ? -5.948 -4.818 33.881 1.00 61.19 108 GLU A C 1
ATOM 869 O O . GLU A 1 108 ? -7.158 -5.018 33.805 1.00 61.19 108 GLU A O 1
ATOM 874 N N . SER A 1 109 ? -5.308 -4.883 35.054 1.00 61.31 109 SER A N 1
ATOM 875 C CA . SER A 1 109 ? -5.980 -5.213 36.324 1.00 61.31 109 SER A CA 1
ATOM 876 C C . SER A 1 109 ? -6.984 -4.156 36.776 1.00 61.31 109 SER A C 1
ATOM 878 O O . SER A 1 109 ? -7.781 -4.402 37.681 1.00 61.31 109 SER A O 1
ATOM 880 N N . ASP A 1 110 ? -6.918 -2.973 36.170 1.00 62.25 110 ASP A N 1
ATOM 881 C CA . ASP A 1 110 ? -7.713 -1.822 36.553 1.00 62.25 110 ASP A CA 1
ATOM 882 C C . ASP A 1 110 ? -8.917 -1.635 35.631 1.00 62.25 110 ASP A C 1
ATOM 884 O O . ASP A 1 110 ? -9.688 -0.724 35.876 1.00 62.25 110 ASP A O 1
ATOM 888 N N . VAL A 1 111 ? -9.134 -2.478 34.612 1.00 62.19 111 VAL A N 1
ATOM 889 C CA . VAL A 1 111 ? -10.294 -2.355 33.705 1.00 62.19 111 VAL A CA 1
ATOM 890 C C . VAL A 1 111 ? -11.609 -2.547 34.464 1.00 62.19 111 VAL A C 1
ATOM 892 O O . VAL A 1 111 ? -12.501 -1.703 34.371 1.00 62.19 111 VAL A O 1
ATOM 895 N N . ASP A 1 112 ? -11.694 -3.598 35.284 1.00 60.28 112 ASP A N 1
ATOM 896 C CA . ASP A 1 112 ? -12.886 -3.904 36.088 1.00 60.28 112 ASP A CA 1
ATOM 897 C C . ASP A 1 112 ? -13.129 -2.822 37.155 1.00 60.28 112 ASP A C 1
ATOM 899 O O . ASP A 1 112 ? -14.261 -2.405 37.399 1.00 60.28 112 ASP A O 1
ATOM 903 N N . ASN A 1 113 ? -12.045 -2.310 37.750 1.00 62.19 113 ASN A N 1
ATOM 904 C CA . ASN A 1 113 ? -12.107 -1.241 38.746 1.00 62.19 113 ASN A CA 1
ATOM 905 C C . ASN A 1 113 ? -12.420 0.121 38.112 1.00 62.19 113 ASN A C 1
ATOM 907 O O . ASN A 1 113 ? -13.147 0.903 38.705 1.00 62.19 113 ASN A O 1
ATOM 911 N N . ALA A 1 114 ? -11.909 0.409 36.913 1.00 59.69 114 ALA A N 1
ATOM 912 C CA . ALA A 1 114 ? -12.131 1.659 36.192 1.00 59.69 114 ALA A CA 1
ATOM 913 C C . ALA A 1 114 ? -13.575 1.775 35.704 1.00 59.69 114 ALA A C 1
ATOM 915 O O . ALA A 1 114 ? -14.115 2.879 35.687 1.00 59.69 114 ALA A O 1
ATOM 916 N N . PHE A 1 115 ? -14.211 0.655 35.344 1.00 62.22 115 PHE A N 1
ATOM 917 C CA . PHE A 1 115 ? -15.628 0.630 34.994 1.00 62.22 115 PHE A CA 1
ATOM 918 C C . PHE A 1 115 ? -16.499 1.084 36.173 1.00 62.22 115 PHE A C 1
ATOM 920 O O . PHE A 1 115 ? -17.272 2.036 36.053 1.00 62.22 115 PHE A O 1
ATOM 927 N N . GLU A 1 116 ? -16.320 0.453 37.334 1.00 58.84 116 GLU A N 1
ATOM 928 C CA . GLU A 1 116 ? -17.055 0.796 38.554 1.00 58.84 116 GLU A CA 1
ATOM 929 C C . GLU A 1 116 ? -16.662 2.184 39.092 1.00 58.84 116 GLU A C 1
ATOM 931 O O . GLU A 1 116 ? -17.536 2.980 39.435 1.00 58.84 116 GLU A O 1
ATOM 936 N N . ASP A 1 117 ? -15.373 2.538 39.106 1.00 59.91 117 ASP A N 1
ATOM 937 C CA . ASP A 1 117 ? -14.889 3.833 39.605 1.00 59.91 117 ASP A CA 1
ATOM 938 C C . ASP A 1 117 ? -15.399 5.002 38.741 1.00 59.91 117 ASP A C 1
ATOM 940 O O . ASP A 1 117 ? -15.825 6.025 39.294 1.00 59.91 117 ASP A O 1
ATOM 944 N N . TYR A 1 118 ? -15.432 4.857 37.408 1.00 61.19 118 TYR A N 1
ATOM 945 C CA . TYR A 1 118 ? -15.983 5.873 36.502 1.00 61.19 118 TYR A CA 1
ATOM 946 C C . TYR A 1 118 ? -17.485 6.087 36.746 1.00 61.19 118 TYR A C 1
ATOM 948 O O . TYR A 1 118 ? -17.932 7.230 36.865 1.00 61.19 118 TYR A O 1
ATOM 956 N N . LEU A 1 119 ? -18.252 5.003 36.921 1.00 59.75 119 LEU A N 1
ATOM 957 C CA . LEU A 1 119 ? -19.686 5.064 37.235 1.00 59.75 119 LEU A CA 1
ATOM 958 C C . LEU A 1 119 ? -19.981 5.658 38.618 1.00 59.75 119 LEU A C 1
ATOM 960 O O . LEU A 1 119 ? -20.996 6.333 38.800 1.00 59.75 119 LEU A O 1
ATOM 964 N N . LEU A 1 120 ? -19.127 5.387 39.607 1.00 53.78 120 LEU A N 1
ATOM 965 C CA . LEU A 1 120 ? -19.368 5.751 41.004 1.00 53.78 120 LEU A CA 1
ATOM 966 C C . LEU A 1 120 ? -18.876 7.149 41.365 1.00 53.78 120 LEU A C 1
ATOM 968 O O . LEU A 1 120 ? -19.463 7.794 42.238 1.00 53.78 120 LEU A O 1
ATOM 972 N N . THR A 1 121 ? -17.788 7.618 40.756 1.00 50.38 121 THR A N 1
ATOM 973 C CA . THR A 1 121 ? -17.140 8.853 41.208 1.00 50.38 121 THR A CA 1
ATOM 974 C C . THR A 1 121 ? -17.178 9.986 40.202 1.00 50.38 121 THR A C 1
ATOM 976 O O . THR A 1 121 ? -17.132 11.129 40.658 1.00 50.38 121 THR A O 1
ATOM 979 N N . ASN A 1 122 ? -17.279 9.716 38.892 1.00 52.03 122 ASN A N 1
ATOM 980 C CA . ASN A 1 122 ? -17.048 10.701 37.823 1.00 52.03 122 ASN A CA 1
ATOM 981 C C . ASN A 1 122 ? -15.876 11.657 38.150 1.00 52.03 122 ASN A C 1
ATOM 983 O O . ASN A 1 122 ? -15.906 12.844 37.830 1.00 52.03 122 ASN A O 1
ATOM 987 N N . ARG A 1 123 ? -14.886 11.163 38.910 1.00 47.31 123 ARG A N 1
ATOM 988 C CA . ARG A 1 123 ? -13.737 11.938 39.362 1.00 47.31 123 ARG A CA 1
ATOM 989 C C . ARG A 1 123 ? -12.599 11.625 38.422 1.00 47.31 123 ARG A C 1
ATOM 991 O O . ARG A 1 123 ? -12.251 10.466 38.244 1.00 47.31 123 ARG A O 1
ATOM 998 N N . TYR A 1 124 ? -12.013 12.683 37.888 1.00 51.28 124 TYR A N 1
ATOM 999 C CA . TYR A 1 124 ? -10.705 12.683 37.259 1.00 51.28 124 TYR A CA 1
ATOM 1000 C C . TYR A 1 124 ? -9.657 12.247 38.283 1.00 51.28 124 TYR A C 1
ATOM 1002 O O . TYR A 1 124 ? -9.065 13.072 38.975 1.00 51.28 124 TYR A O 1
ATOM 1010 N N . ASP A 1 125 ? -9.476 10.939 38.437 1.00 52.03 125 ASP A N 1
ATOM 1011 C CA . ASP A 1 125 ? -8.346 10.389 39.170 1.00 52.03 125 ASP A CA 1
ATOM 1012 C C . ASP A 1 125 ? -7.218 10.133 38.167 1.00 52.03 125 ASP A C 1
ATOM 1014 O O . ASP A 1 125 ? -7.120 9.060 37.566 1.00 52.03 125 ASP A O 1
ATOM 1018 N N . HIS A 1 126 ? -6.402 11.173 37.948 1.00 53.91 126 HIS A N 1
ATOM 1019 C CA . HIS A 1 126 ? -5.289 11.174 36.991 1.00 53.91 126 HIS A CA 1
ATOM 1020 C C . HIS A 1 126 ? -4.318 9.997 37.175 1.00 53.91 126 HIS A C 1
ATOM 1022 O O . HIS A 1 126 ? -3.612 9.648 36.229 1.00 53.91 126 HIS A O 1
ATOM 1028 N N . ASP A 1 127 ? -4.291 9.380 38.358 1.00 58.38 127 ASP A N 1
ATOM 1029 C CA . ASP A 1 127 ? -3.369 8.297 38.686 1.00 58.38 127 ASP A CA 1
ATOM 1030 C C . ASP A 1 127 ? -3.831 6.918 38.169 1.00 58.38 127 ASP A C 1
ATOM 1032 O O . ASP A 1 127 ? -3.000 6.017 38.042 1.00 58.38 127 ASP A O 1
ATOM 1036 N N . LYS A 1 128 ? -5.121 6.731 37.833 1.00 61.84 128 LYS A N 1
ATOM 1037 C CA . LYS A 1 128 ? -5.674 5.425 37.404 1.00 61.84 128 LYS A CA 1
ATOM 1038 C C . LYS A 1 128 ? -6.217 5.400 35.976 1.00 61.84 128 LYS A C 1
ATOM 1040 O O . LYS A 1 128 ? -6.021 4.414 35.261 1.00 61.84 128 LYS A O 1
ATOM 1045 N N . PHE A 1 129 ? -6.906 6.456 35.554 1.00 69.81 129 PHE A N 1
ATOM 1046 C CA . PHE A 1 129 ? -7.484 6.548 34.215 1.00 69.81 129 PHE A CA 1
ATOM 1047 C C . PHE A 1 129 ? -7.449 7.986 33.703 1.00 69.81 129 PHE A C 1
ATOM 1049 O O . PHE A 1 129 ? -7.659 8.939 34.451 1.00 69.81 129 PHE A O 1
ATOM 1056 N N . SER A 1 130 ? -7.198 8.152 32.405 1.00 75.31 130 SER A N 1
ATOM 1057 C CA . SER A 1 130 ? -7.261 9.457 31.746 1.00 75.31 130 SER A CA 1
ATOM 1058 C C . SER A 1 130 ? -8.487 9.531 30.847 1.00 75.31 130 SER A C 1
ATOM 1060 O O . SER A 1 130 ? -8.783 8.613 30.085 1.00 75.31 130 SER A O 1
ATOM 1062 N N . VAL A 1 131 ? -9.228 10.632 30.926 1.00 77.88 131 VAL A N 1
ATOM 1063 C CA . VAL A 1 131 ? -10.335 10.886 30.000 1.00 77.88 131 VAL A CA 1
ATOM 1064 C C . VAL A 1 131 ? -9.792 11.670 28.816 1.00 77.88 131 VAL A C 1
ATOM 1066 O O . VAL A 1 131 ? -9.074 12.657 28.966 1.00 77.88 131 VAL A O 1
ATOM 1069 N N . SER A 1 132 ? -10.140 11.215 27.624 1.00 84.44 132 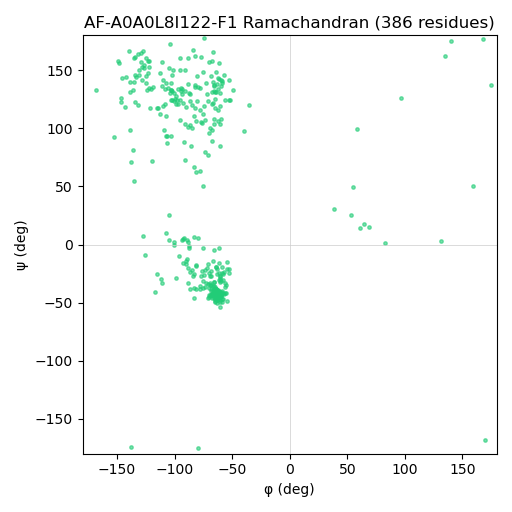SER A N 1
ATOM 1070 C CA . SER A 1 132 ? -9.808 11.860 26.360 1.00 84.44 132 SER A CA 1
ATOM 1071 C C . SER A 1 132 ? -11.069 12.048 25.526 1.00 84.44 132 SER A C 1
ATOM 1073 O O . SER A 1 132 ?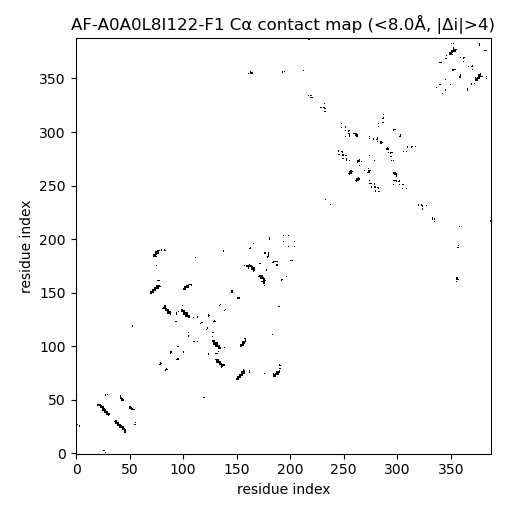 -12.118 11.481 25.832 1.00 84.44 132 SER A O 1
ATOM 1075 N N . CYS A 1 133 ? -10.988 12.859 24.476 1.00 87.19 133 CYS A N 1
ATOM 1076 C CA . CYS A 1 133 ? -12.115 13.095 23.588 1.00 87.19 133 CYS A CA 1
ATOM 1077 C C . CYS A 1 133 ? -11.987 12.252 22.317 1.00 87.19 133 CYS A C 1
ATOM 1079 O O . CYS A 1 133 ? -11.004 12.344 21.581 1.00 87.19 133 CYS A O 1
ATOM 1081 N N . CYS A 1 134 ? -13.018 11.466 22.028 1.00 89.06 134 CYS A N 1
ATOM 1082 C CA . CYS A 1 134 ? -13.088 10.565 20.889 1.00 89.06 134 CYS A CA 1
ATOM 1083 C C . CYS A 1 134 ? -13.958 11.115 19.763 1.00 89.06 134 CYS A C 1
ATOM 1085 O O . CYS A 1 134 ? -15.046 11.656 19.975 1.00 89.06 134 CYS A O 1
ATOM 1087 N N . THR A 1 135 ? -13.486 10.929 18.534 1.00 91.62 135 THR A N 1
ATOM 1088 C CA . THR A 1 135 ? -14.196 11.326 17.315 1.00 91.62 135 THR A CA 1
ATOM 1089 C C . THR A 1 135 ? -13.876 10.379 16.166 1.00 91.62 135 THR A C 1
ATOM 1091 O O . THR A 1 135 ? -12.831 9.735 16.166 1.00 91.62 135 THR A O 1
ATOM 1094 N N . GLY A 1 136 ? -14.755 10.296 15.173 1.00 92.25 136 GLY A N 1
ATOM 1095 C CA . GLY A 1 136 ? -14.533 9.520 13.959 1.00 92.25 136 GLY A CA 1
ATOM 1096 C C . GLY A 1 136 ? -15.790 8.792 13.506 1.00 92.25 136 GLY A C 1
ATOM 1097 O O . GLY A 1 136 ? -16.813 8.803 14.188 1.00 92.25 136 GLY A O 1
ATOM 1098 N N . VAL A 1 137 ? -15.699 8.136 12.350 1.00 93.00 137 VAL A N 1
ATOM 1099 C CA . VAL A 1 137 ? -16.853 7.515 11.680 1.00 93.00 137 VAL A CA 1
ATOM 1100 C C . VAL A 1 137 ? -17.565 6.498 12.577 1.00 93.00 137 VAL A C 1
ATOM 1102 O O . VAL A 1 137 ? -18.792 6.488 12.638 1.00 93.00 137 VAL A O 1
ATOM 1105 N N . THR A 1 138 ? -16.819 5.660 13.304 1.00 93.19 138 THR A N 1
ATOM 1106 C CA . THR A 1 138 ? -17.423 4.647 14.186 1.00 93.19 138 THR A CA 1
ATOM 1107 C C . THR A 1 138 ? -18.128 5.291 15.378 1.00 93.19 138 THR A C 1
ATOM 1109 O O . THR A 1 138 ? -19.181 4.815 15.795 1.00 93.19 138 THR A O 1
ATOM 1112 N N . ILE A 1 139 ? -17.585 6.396 15.897 1.00 92.69 139 ILE A N 1
ATOM 1113 C CA . ILE A 1 139 ? -18.174 7.141 17.017 1.00 92.69 139 ILE A CA 1
ATOM 1114 C C . ILE A 1 139 ? -19.474 7.820 16.582 1.00 92.69 139 ILE A C 1
ATOM 1116 O O . ILE A 1 139 ? -20.475 7.721 17.284 1.00 92.69 139 ILE A O 1
ATOM 1120 N N . ASP A 1 140 ? -19.493 8.437 15.401 1.00 93.12 140 ASP A N 1
ATOM 1121 C CA . ASP A 1 140 ? -20.686 9.106 14.872 1.00 93.12 140 ASP A CA 1
ATOM 1122 C C . ASP A 1 140 ? -21.835 8.112 14.642 1.00 93.12 140 ASP A C 1
ATOM 1124 O O . ASP A 1 140 ? -22.987 8.384 14.994 1.00 93.12 140 ASP A O 1
ATOM 1128 N N . ILE A 1 141 ? -21.520 6.924 14.108 1.00 93.31 141 ILE A N 1
ATOM 1129 C CA . ILE A 1 141 ? -22.488 5.827 13.963 1.00 93.31 141 ILE A CA 1
ATOM 1130 C C . ILE A 1 141 ? -23.015 5.403 15.336 1.00 93.31 141 ILE A C 1
ATOM 1132 O O . ILE A 1 141 ? -24.223 5.252 15.508 1.00 93.31 141 ILE A O 1
ATOM 1136 N N . LEU A 1 142 ? -22.134 5.245 16.322 1.00 93.25 142 LEU A N 1
ATOM 1137 C CA . LEU A 1 142 ? -22.508 4.813 17.664 1.00 93.25 142 LEU A CA 1
ATOM 1138 C C . LEU A 1 142 ? -23.410 5.831 18.380 1.00 93.25 142 LEU A C 1
ATOM 1140 O O . LEU A 1 142 ? -24.427 5.445 18.949 1.00 93.25 142 LEU A O 1
ATOM 1144 N N . VAL A 1 143 ? -23.104 7.129 18.285 1.00 92.38 143 VAL A N 1
ATOM 1145 C CA . VAL A 1 143 ? -23.951 8.215 18.816 1.00 92.38 143 VAL A CA 1
ATOM 1146 C C . VAL A 1 143 ? -25.325 8.213 18.146 1.00 92.38 143 VAL A C 1
ATOM 1148 O O . VAL A 1 143 ? -26.355 8.397 18.807 1.00 92.38 143 VAL A O 1
ATOM 1151 N N . LYS A 1 144 ? -25.366 7.974 16.830 1.00 94.00 144 LYS A N 1
ATOM 1152 C CA . LYS A 1 144 ? -26.628 7.894 16.097 1.00 94.00 144 LYS A CA 1
ATOM 1153 C C . LYS A 1 144 ? -27.458 6.681 16.528 1.00 94.00 144 LYS A C 1
ATOM 1155 O O . LYS A 1 144 ? -28.651 6.833 16.779 1.00 94.00 144 LYS A O 1
ATOM 1160 N N . LEU A 1 145 ? -26.824 5.522 16.698 1.00 93.06 145 LEU A N 1
ATOM 1161 C CA . LEU A 1 145 ? -27.462 4.307 17.212 1.00 93.06 145 LEU A CA 1
ATOM 1162 C C . LEU A 1 145 ? -27.9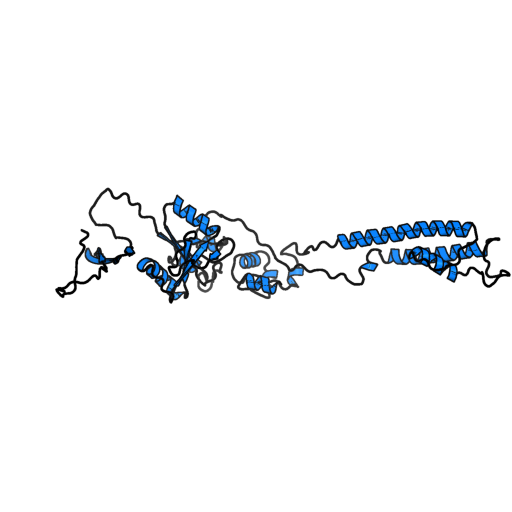94 4.495 18.637 1.00 93.06 145 LEU A C 1
ATOM 1164 O O . LEU A 1 145 ? -29.129 4.115 18.909 1.00 93.06 145 LEU A O 1
ATOM 1168 N N . ALA A 1 146 ? -27.213 5.123 19.517 1.00 91.62 146 ALA A N 1
ATOM 1169 C CA . ALA A 1 146 ? -27.609 5.454 20.887 1.00 91.62 146 ALA A CA 1
ATOM 1170 C C . ALA A 1 146 ? -28.861 6.336 20.930 1.00 91.62 146 ALA A C 1
ATOM 1172 O O . ALA A 1 146 ? -29.790 6.086 21.699 1.00 91.62 146 ALA A O 1
ATOM 1173 N N . THR A 1 147 ? -28.924 7.324 20.034 1.00 91.44 147 THR A N 1
ATOM 1174 C CA . THR A 1 147 ? -30.079 8.219 19.904 1.00 91.44 147 THR A CA 1
ATOM 1175 C C . THR A 1 147 ? -31.316 7.484 19.385 1.00 91.44 147 THR A C 1
ATOM 1177 O O . THR A 1 147 ? -32.402 7.665 19.931 1.00 91.44 147 THR A O 1
ATOM 1180 N N . ASP A 1 148 ? -31.164 6.658 18.347 1.00 93.19 148 ASP A N 1
ATOM 1181 C CA . ASP A 1 148 ? -32.286 5.983 17.684 1.00 93.19 148 ASP A CA 1
ATOM 1182 C C . ASP A 1 148 ? -32.843 4.809 18.511 1.00 93.19 148 ASP A C 1
ATOM 1184 O O . ASP A 1 148 ? -34.040 4.528 18.453 1.00 93.19 148 ASP A O 1
ATOM 1188 N N . MET A 1 149 ? -31.993 4.137 19.295 1.00 90.69 149 MET A N 1
ATOM 1189 C CA . MET A 1 149 ? -32.366 2.996 20.144 1.00 90.69 149 MET A CA 1
ATOM 1190 C C . MET A 1 149 ? -32.557 3.361 21.626 1.00 90.69 149 MET A C 1
ATOM 1192 O O . MET A 1 149 ? -32.852 2.480 22.431 1.00 90.69 149 MET A O 1
ATOM 1196 N N . GLU A 1 150 ? -32.424 4.641 21.987 1.00 90.56 150 GLU A N 1
ATOM 1197 C CA . GLU A 1 150 ? -32.607 5.163 23.349 1.00 90.56 150 GLU A CA 1
ATOM 1198 C C . GLU A 1 150 ? -31.736 4.450 24.412 1.00 90.56 150 GLU A C 1
ATOM 1200 O O . GLU A 1 150 ? -32.224 4.055 25.475 1.00 90.56 150 GLU A O 1
ATOM 1205 N N . PHE A 1 151 ? -30.435 4.301 24.145 1.00 87.56 151 PHE A N 1
ATOM 1206 C CA . PHE A 1 151 ? -29.448 3.810 25.119 1.00 87.56 151 PHE A CA 1
ATOM 1207 C C . PHE A 1 151 ? -28.318 4.822 25.328 1.00 87.56 151 PHE A C 1
ATOM 1209 O O . PHE A 1 151 ? -28.068 5.664 24.470 1.00 87.56 151 PHE A O 1
ATOM 1216 N N . ASP A 1 152 ? -27.632 4.719 26.460 1.00 85.38 152 ASP A N 1
ATOM 1217 C CA . ASP A 1 152 ? -26.427 5.481 26.775 1.00 85.38 152 ASP A CA 1
ATOM 1218 C C . ASP A 1 152 ? -25.221 4.525 26.798 1.00 85.38 152 ASP A C 1
ATOM 1220 O O . ASP A 1 152 ? -25.376 3.310 26.953 1.00 85.38 152 ASP A O 1
ATOM 1224 N N . PHE A 1 153 ? -24.005 5.034 26.611 1.00 88.06 153 PHE A N 1
ATOM 1225 C CA . PHE A 1 153 ? -22.810 4.190 26.554 1.00 88.06 153 PHE A CA 1
ATOM 1226 C C . PHE A 1 153 ? -21.562 4.895 27.080 1.00 88.06 153 PHE A C 1
ATOM 1228 O O . PHE A 1 153 ? -21.492 6.123 27.085 1.00 88.06 153 PHE A O 1
ATOM 1235 N N . ILE A 1 154 ? -20.569 4.101 27.484 1.00 84.00 154 ILE A N 1
ATOM 1236 C CA . ILE A 1 154 ? -19.244 4.571 27.907 1.00 84.00 154 ILE A CA 1
ATOM 1237 C C . ILE A 1 154 ? -18.182 3.880 27.057 1.00 84.00 154 ILE A C 1
ATOM 1239 O O . ILE A 1 154 ? -18.233 2.667 26.851 1.00 84.00 154 ILE A O 1
ATOM 1243 N N . LEU A 1 155 ? -17.229 4.666 26.554 1.00 87.75 155 LEU A N 1
ATOM 1244 C CA . LEU A 1 155 ? -16.132 4.191 25.715 1.00 87.75 155 LEU A CA 1
ATOM 1245 C C . LEU A 1 155 ? -14.866 3.951 26.536 1.00 87.75 155 LEU A C 1
ATOM 1247 O O . LEU A 1 155 ? -14.425 4.840 27.266 1.00 87.75 155 LEU A O 1
ATOM 1251 N N . PHE A 1 156 ? -14.230 2.805 26.307 1.00 84.50 156 PHE A N 1
ATOM 1252 C CA . PHE A 1 156 ? -12.967 2.413 26.922 1.00 84.50 156 PHE A CA 1
ATOM 1253 C C . PHE A 1 156 ? -11.888 2.163 25.871 1.00 84.50 156 PHE A C 1
ATOM 1255 O O . PHE A 1 156 ? -12.108 1.449 24.891 1.00 84.50 156 PHE A O 1
ATOM 1262 N N . PHE A 1 157 ? -10.702 2.717 26.109 1.00 83.94 157 PHE A N 1
ATOM 1263 C CA . PHE A 1 157 ? -9.482 2.368 25.398 1.00 83.94 157 PHE A CA 1
ATOM 1264 C C . PHE A 1 157 ? -8.638 1.421 26.235 1.00 83.94 157 PHE A C 1
ATOM 1266 O O . PHE A 1 157 ? -8.219 1.755 27.346 1.00 83.94 157 PHE A O 1
ATOM 1273 N N . LEU A 1 158 ? -8.344 0.266 25.644 1.00 73.56 158 LEU A N 1
ATOM 1274 C CA . LEU A 1 158 ? -7.403 -0.701 26.186 1.00 73.56 158 LEU A CA 1
ATOM 1275 C C . LEU A 1 158 ? -6.063 -0.607 25.458 1.00 73.56 158 LEU A C 1
ATOM 1277 O O . LEU A 1 158 ? -5.988 -0.254 24.279 1.00 73.56 158 LEU A O 1
ATOM 1281 N N . LYS A 1 159 ? -4.996 -0.940 26.185 1.00 69.25 159 LYS A N 1
ATOM 1282 C CA . LYS A 1 159 ? -3.632 -1.025 25.652 1.00 69.25 159 LYS A CA 1
ATOM 1283 C C . LYS A 1 159 ? -3.406 -2.292 24.817 1.00 69.25 159 LYS A C 1
ATOM 1285 O O . LYS A 1 159 ? -2.510 -2.316 23.975 1.00 69.25 159 LYS A O 1
ATOM 1290 N N . GLU A 1 160 ? -4.213 -3.323 25.050 1.00 67.44 160 GLU A N 1
ATOM 1291 C CA . GLU A 1 160 ? -4.141 -4.613 24.368 1.00 67.44 160 GLU A CA 1
ATOM 1292 C C . GLU A 1 160 ? -4.381 -4.514 22.848 1.00 67.44 160 GLU A C 1
ATOM 1294 O O . GLU A 1 160 ? -5.004 -3.564 22.350 1.00 67.44 160 GLU A O 1
ATOM 1299 N N . PRO A 1 161 ? -3.881 -5.489 22.062 1.00 66.94 161 PRO A N 1
ATOM 1300 C CA . PRO A 1 161 ? -4.203 -5.563 20.646 1.00 66.94 161 PRO A CA 1
ATOM 1301 C C . PRO A 1 161 ? -5.722 -5.703 20.462 1.00 66.94 161 PRO A C 1
ATOM 1303 O O . PRO A 1 161 ? -6.388 -6.453 21.155 1.00 66.94 161 PRO A O 1
ATOM 1306 N N . PHE A 1 162 ? -6.276 -4.962 19.503 1.00 70.44 162 PHE A N 1
ATOM 1307 C CA . PHE A 1 162 ? -7.718 -4.948 19.204 1.00 70.44 162 PHE A CA 1
ATOM 1308 C C . PHE A 1 162 ? -8.132 -5.997 18.166 1.00 70.44 162 PHE A C 1
ATOM 1310 O O . PHE A 1 162 ? -9.313 -6.236 17.948 1.00 70.44 162 PHE A O 1
ATOM 1317 N N . ASP A 1 163 ? -7.155 -6.567 17.461 1.00 69.88 163 ASP A N 1
ATOM 1318 C CA . ASP A 1 163 ? -7.365 -7.527 16.378 1.00 69.88 163 ASP A CA 1
ATOM 1319 C C . ASP A 1 163 ? -6.372 -8.691 16.546 1.00 69.88 163 ASP A C 1
ATOM 1321 O O . ASP A 1 163 ? -5.539 -8.947 15.680 1.00 69.88 163 ASP A O 1
ATOM 1325 N N . GLY A 1 164 ? -6.373 -9.325 17.718 1.00 68.50 164 GLY A N 1
ATOM 1326 C CA . GLY A 1 164 ? -5.485 -10.443 18.027 1.00 68.50 164 GLY A CA 1
ATOM 1327 C C . GLY A 1 164 ? -5.965 -11.769 17.444 1.00 68.50 164 GLY A C 1
ATOM 1328 O O . GLY A 1 164 ? -6.918 -11.845 16.666 1.00 68.50 164 GLY A O 1
ATOM 1329 N N . ASN A 1 165 ? -5.240 -12.828 17.788 1.00 68.50 165 ASN A N 1
ATOM 1330 C CA . ASN A 1 165 ? -5.476 -14.174 17.289 1.00 68.50 165 ASN A CA 1
ATOM 1331 C C . ASN A 1 165 ? -5.961 -15.078 18.417 1.00 68.50 165 ASN A C 1
ATOM 1333 O O . ASN A 1 165 ? -5.508 -14.982 19.554 1.00 68.50 165 ASN A O 1
ATOM 1337 N N . TYR A 1 166 ? -6.813 -16.035 18.069 1.00 67.31 166 TYR A N 1
ATOM 1338 C CA . TYR A 1 166 ? -7.217 -17.064 19.011 1.00 67.31 166 TYR A CA 1
ATOM 1339 C C . TYR A 1 166 ? -6.030 -17.976 19.350 1.00 67.31 166 TYR A C 1
ATOM 1341 O O . TYR A 1 166 ? -5.443 -18.611 18.465 1.00 67.31 166 TYR A O 1
ATOM 1349 N N . THR A 1 167 ? -5.664 -18.052 20.629 1.00 64.25 167 THR A N 1
ATOM 1350 C CA . THR A 1 167 ? -4.628 -18.969 21.107 1.00 64.25 167 THR A CA 1
ATOM 1351 C C . THR A 1 167 ? -5.255 -20.313 21.454 1.00 64.25 167 THR A C 1
ATOM 1353 O O . THR A 1 167 ? -5.831 -20.500 22.522 1.00 64.25 167 THR A O 1
ATOM 1356 N N . TYR A 1 168 ? -5.107 -21.283 20.545 1.00 67.19 168 TYR A N 1
ATOM 1357 C CA . TYR A 1 168 ? -5.637 -22.643 20.713 1.00 67.19 168 TYR A CA 1
ATOM 1358 C C . TYR A 1 168 ? -5.109 -23.363 21.969 1.00 67.19 168 TYR A C 1
ATOM 1360 O O . TYR A 1 168 ? -5.798 -24.234 22.490 1.00 67.19 168 TYR A O 1
ATOM 1368 N N . ASP A 1 169 ? -3.923 -22.991 22.462 1.00 65.25 169 ASP A N 1
ATOM 1369 C CA . ASP A 1 169 ? -3.295 -23.616 23.634 1.00 65.25 169 ASP A CA 1
ATOM 1370 C C . ASP A 1 169 ? -3.940 -23.184 24.961 1.00 65.25 169 ASP A C 1
ATOM 1372 O O . ASP A 1 169 ? -4.084 -24.003 25.868 1.00 65.25 169 ASP A O 1
ATOM 1376 N N . SER A 1 170 ? -4.339 -21.913 25.083 1.00 66.00 170 SER A N 1
ATOM 1377 C CA . SER A 1 170 ? -5.046 -21.390 26.262 1.00 66.00 170 SER A CA 1
ATOM 1378 C C . SER A 1 170 ? -6.565 -21.507 26.140 1.00 66.00 170 SER A C 1
ATOM 1380 O O . SER A 1 170 ? -7.266 -21.399 27.142 1.00 66.00 170 SER A O 1
ATOM 1382 N N . GLY A 1 171 ? -7.076 -21.718 24.922 1.00 72.06 171 GLY A N 1
ATOM 1383 C CA . GLY A 1 171 ? -8.507 -21.709 24.636 1.00 72.06 171 GLY A CA 1
ATOM 1384 C C . GLY A 1 171 ? -9.148 -20.324 24.760 1.00 72.06 171 GLY A C 1
ATOM 1385 O O . GLY A 1 171 ? -10.371 -20.246 24.819 1.00 72.06 171 GLY A O 1
ATOM 1386 N N . SER A 1 172 ? -8.348 -19.256 24.791 1.00 74.12 172 SER A N 1
ATOM 1387 C CA . SER A 1 172 ? -8.793 -17.876 25.000 1.00 74.12 172 SER A CA 1
ATOM 1388 C C . SER A 1 172 ? -8.333 -16.957 23.869 1.00 74.12 172 SER A C 1
ATOM 1390 O O . SER A 1 172 ? -7.383 -17.262 23.140 1.00 74.12 172 SER A O 1
ATOM 1392 N N . TRP A 1 173 ? -8.996 -15.811 23.729 1.00 76.31 173 TRP A N 1
ATOM 1393 C CA . TRP A 1 173 ? -8.510 -14.714 22.895 1.00 76.31 173 TRP A CA 1
ATOM 1394 C C . TRP A 1 173 ? -7.362 -13.971 23.585 1.00 76.31 173 TRP A C 1
ATOM 1396 O O . TRP A 1 173 ? -7.313 -13.891 24.810 1.00 76.31 173 TRP A O 1
ATOM 1406 N N . ASN A 1 174 ? -6.432 -13.436 22.792 1.00 73.00 174 ASN A N 1
ATOM 1407 C CA . ASN A 1 174 ? -5.343 -12.578 23.268 1.00 73.00 174 ASN A CA 1
ATOM 1408 C C . ASN A 1 174 ? -5.576 -11.095 22.922 1.00 73.00 174 ASN A C 1
ATOM 1410 O O . ASN A 1 174 ? -4.617 -10.347 22.734 1.00 73.00 174 ASN A O 1
ATOM 1414 N N . ASP A 1 175 ? -6.841 -10.710 22.749 1.00 77.38 175 ASP A N 1
ATOM 1415 C CA . ASP A 1 175 ? -7.274 -9.375 22.354 1.00 77.38 175 ASP A CA 1
ATOM 1416 C C . ASP A 1 175 ? -8.500 -8.912 23.140 1.00 77.38 175 ASP A C 1
ATOM 1418 O O . ASP A 1 175 ? -9.014 -9.590 24.031 1.00 77.38 175 ASP A O 1
ATOM 1422 N N . THR A 1 176 ? -9.010 -7.749 22.741 1.00 79.19 176 THR A N 1
ATOM 1423 C CA . THR A 1 176 ? -10.219 -7.135 23.291 1.00 79.19 176 THR A CA 1
ATOM 1424 C C . THR A 1 176 ? -11.459 -8.034 23.267 1.00 79.19 176 THR A C 1
ATOM 1426 O O . THR A 1 176 ? -12.415 -7.735 23.981 1.00 79.19 176 THR A O 1
ATOM 1429 N N . LEU A 1 177 ? -11.471 -9.139 22.508 1.00 83.75 177 LEU A N 1
ATOM 1430 C CA . LEU A 1 177 ? -12.570 -10.105 22.530 1.00 83.75 177 LEU A CA 1
ATOM 1431 C C . LEU A 1 177 ? -12.587 -10.968 23.788 1.00 83.75 177 LEU A C 1
ATOM 1433 O O . LEU A 1 177 ? -13.658 -11.447 24.146 1.00 83.75 177 LEU A O 1
ATOM 1437 N N . MET A 1 178 ? -11.462 -11.116 24.491 1.00 82.44 178 MET A N 1
ATOM 1438 C CA . MET A 1 178 ? -11.429 -11.783 25.797 1.00 82.44 178 MET A CA 1
ATOM 1439 C C . MET A 1 178 ? -12.405 -11.113 26.776 1.00 82.44 178 MET A C 1
ATOM 1441 O O . MET A 1 178 ? -13.167 -11.785 27.458 1.00 82.44 178 MET A O 1
ATOM 1445 N N . TYR A 1 179 ? -12.461 -9.780 26.777 1.00 80.88 179 TYR A N 1
ATOM 1446 C CA . TYR A 1 179 ? -13.369 -9.010 27.634 1.00 80.88 179 TYR A CA 1
ATOM 1447 C C . TYR A 1 179 ? -14.847 -9.177 27.252 1.00 80.88 179 TYR A C 1
ATOM 1449 O O . TYR A 1 179 ? -15.716 -9.042 28.110 1.00 80.88 179 TYR A O 1
ATOM 1457 N N . LEU A 1 180 ? -15.129 -9.468 25.979 1.00 85.12 180 LEU A N 1
ATOM 1458 C CA . LEU A 1 180 ? -16.479 -9.761 25.499 1.00 85.12 180 LEU A CA 1
ATOM 1459 C C . LEU A 1 180 ? -16.900 -11.197 25.853 1.00 85.12 180 LEU A C 1
ATOM 1461 O O . LEU A 1 180 ? -18.063 -11.432 26.151 1.00 85.12 180 LEU A O 1
ATOM 1465 N N . GLU A 1 181 ? -15.965 -12.152 25.830 1.00 84.38 181 GLU A N 1
ATOM 1466 C CA . GLU A 1 181 ? -16.206 -13.544 26.238 1.00 84.38 181 GLU A CA 1
ATOM 1467 C C . GLU A 1 181 ? -16.388 -13.678 27.760 1.00 84.38 181 GLU A C 1
ATOM 1469 O O . GLU A 1 181 ? -17.206 -14.476 28.213 1.00 84.38 181 GLU A O 1
ATOM 1474 N N . ASP A 1 182 ? -15.682 -12.855 28.540 1.00 82.31 182 ASP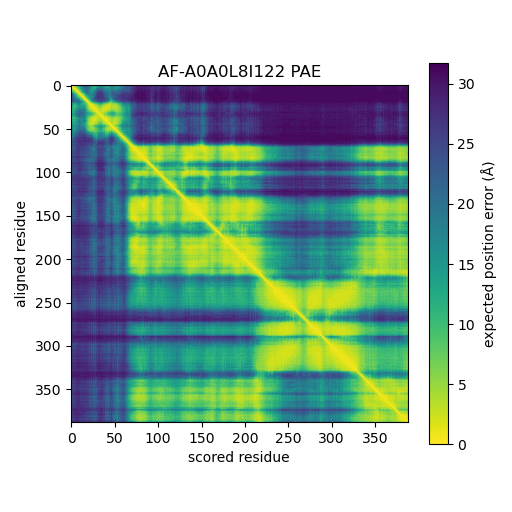 A N 1
ATOM 1475 C CA . ASP A 1 182 ? -15.770 -12.809 30.005 1.00 82.31 182 ASP A CA 1
ATOM 1476 C C . ASP A 1 182 ? -16.997 -12.028 30.537 1.00 82.31 182 ASP A C 1
ATOM 1478 O O . ASP A 1 182 ? -17.086 -11.791 31.743 1.00 82.31 182 ASP A O 1
ATOM 1482 N N . ASP A 1 183 ? -17.916 -11.577 29.670 1.00 81.06 183 ASP A N 1
ATOM 1483 C CA . ASP A 1 183 ? -19.056 -10.698 30.010 1.00 81.06 183 ASP A CA 1
ATOM 1484 C C . ASP A 1 183 ? -18.645 -9.402 30.753 1.00 81.06 183 ASP A C 1
ATOM 1486 O O . ASP A 1 183 ? -19.429 -8.800 31.492 1.00 81.06 183 ASP A O 1
ATOM 1490 N N . ARG A 1 184 ? -17.401 -8.943 30.566 1.00 78.00 184 ARG A N 1
ATOM 1491 C CA . ARG A 1 184 ? -16.893 -7.700 31.171 1.00 78.00 184 ARG A CA 1
ATOM 1492 C C . ARG A 1 184 ? -17.269 -6.466 30.367 1.00 78.00 184 ARG A C 1
ATOM 1494 O O . ARG A 1 184 ? -17.329 -5.368 30.917 1.00 78.00 184 ARG A O 1
ATOM 1501 N N . VAL A 1 185 ? -17.505 -6.644 29.068 1.00 83.25 185 VAL A N 1
ATOM 1502 C CA . VAL A 1 185 ? -17.896 -5.575 28.152 1.00 83.25 185 VAL A CA 1
ATOM 1503 C C . VAL A 1 185 ? -19.038 -6.011 27.251 1.00 83.25 185 VAL A C 1
ATOM 1505 O O . VAL A 1 185 ? -19.038 -7.130 26.755 1.00 83.25 185 VAL A O 1
ATOM 1508 N N . ASP A 1 186 ? -19.992 -5.112 27.007 1.00 87.62 186 ASP A N 1
ATOM 1509 C CA . ASP A 1 186 ? -21.194 -5.431 26.235 1.00 87.62 186 ASP A CA 1
ATOM 1510 C C . ASP A 1 186 ? -20.964 -5.373 24.717 1.00 87.62 186 ASP A C 1
ATOM 1512 O O . ASP A 1 186 ? -21.557 -6.141 23.956 1.00 87.62 186 ASP A O 1
ATOM 1516 N N . ILE A 1 187 ? -20.164 -4.407 24.246 1.00 90.56 187 ILE A N 1
ATOM 1517 C CA . ILE A 1 187 ? -19.962 -4.145 22.814 1.00 90.56 187 ILE A CA 1
ATOM 1518 C C . ILE A 1 187 ? -18.490 -3.839 22.526 1.00 90.56 187 ILE A C 1
ATOM 1520 O O . ILE A 1 187 ? -17.829 -3.083 23.231 1.00 90.56 187 ILE A O 1
ATOM 1524 N N . VAL A 1 188 ? -17.981 -4.354 21.410 1.00 90.25 188 VAL A N 1
ATOM 1525 C CA . VAL A 1 188 ? -16.693 -3.929 20.847 1.00 90.25 188 VAL A CA 1
ATOM 1526 C C . VAL A 1 188 ? -16.958 -3.111 19.587 1.00 90.25 188 VAL A C 1
ATOM 1528 O O . VAL A 1 188 ? -17.576 -3.599 18.640 1.00 90.25 188 VAL A O 1
ATOM 1531 N N . ALA A 1 189 ? -16.500 -1.859 19.568 1.00 91.12 189 ALA A N 1
ATOM 1532 C CA . ALA A 1 189 ? -16.721 -0.925 18.468 1.00 91.12 189 ALA A CA 1
ATOM 1533 C C . ALA A 1 189 ? -15.390 -0.438 17.884 1.00 91.12 189 ALA A C 1
ATOM 1535 O O . ALA A 1 189 ? -14.596 0.224 18.546 1.00 91.12 189 ALA A O 1
ATOM 1536 N N . GLY A 1 190 ? -15.149 -0.741 16.610 1.00 88.44 190 GLY A N 1
ATOM 1537 C CA . GLY A 1 190 ? -13.941 -0.322 15.904 1.00 88.44 190 GLY A CA 1
ATOM 1538 C C . GLY A 1 190 ? -13.795 -1.005 14.548 1.00 88.44 190 GLY A C 1
ATOM 1539 O O . GLY A 1 190 ? -14.745 -1.638 14.072 1.00 88.44 190 GLY A O 1
ATOM 1540 N N . PRO A 1 191 ? -12.621 -0.888 13.906 1.00 86.81 191 PRO A N 1
ATOM 1541 C CA . PRO A 1 191 ? -12.319 -1.562 12.646 1.00 86.81 191 PRO A CA 1
ATOM 1542 C C . PRO A 1 191 ? -11.976 -3.040 12.888 1.00 86.81 191 PRO A C 1
ATOM 1544 O O . PRO A 1 191 ? -10.857 -3.489 12.646 1.00 86.81 191 PRO A O 1
ATOM 1547 N N . LEU A 1 192 ? -12.945 -3.797 13.403 1.00 87.06 192 LEU A N 1
ATOM 1548 C CA . LEU A 1 192 ? -12.805 -5.224 13.661 1.00 87.06 192 LEU A CA 1
ATOM 1549 C C . LEU A 1 192 ? -13.161 -6.022 12.403 1.00 87.06 192 LEU A C 1
ATOM 1551 O O . LEU A 1 192 ? -14.262 -5.911 11.864 1.00 87.06 192 LEU A O 1
ATOM 1555 N N . SER A 1 193 ? -12.230 -6.852 11.942 1.00 87.50 193 SER A N 1
ATOM 1556 C CA . SER A 1 193 ? -12.448 -7.694 10.766 1.00 87.50 193 SER A CA 1
ATOM 1557 C C . SER A 1 193 ? -13.260 -8.946 11.108 1.00 87.50 193 SER A C 1
ATOM 1559 O O . SER A 1 193 ? -12.956 -9.651 12.076 1.00 87.50 193 SER A O 1
ATOM 1561 N N . ILE A 1 194 ? -14.243 -9.263 10.260 1.00 87.88 194 ILE A N 1
ATOM 1562 C CA . ILE A 1 194 ? -15.048 -10.486 10.361 1.00 87.88 194 ILE A CA 1
ATOM 1563 C C . ILE A 1 194 ? -14.237 -11.668 9.824 1.00 87.88 194 ILE A C 1
ATOM 1565 O O . ILE A 1 194 ? -13.923 -11.737 8.635 1.00 87.88 194 ILE A O 1
ATOM 1569 N N . THR A 1 195 ? -13.914 -12.622 10.695 1.00 85.50 195 THR A N 1
ATOM 1570 C CA . THR A 1 195 ? -13.216 -13.865 10.338 1.00 85.50 195 THR A CA 1
ATOM 1571 C C . THR A 1 195 ? -14.035 -15.084 10.756 1.00 85.50 195 THR A C 1
ATOM 1573 O O . THR A 1 195 ? -14.874 -15.014 11.653 1.00 85.50 195 THR A O 1
ATOM 1576 N N . VAL A 1 196 ? -13.776 -16.231 10.118 1.00 85.75 196 VAL A N 1
ATOM 1577 C CA . VAL A 1 196 ? -14.466 -17.498 10.434 1.00 85.75 196 VAL A CA 1
ATOM 1578 C C . VAL A 1 196 ? -14.236 -17.923 11.886 1.00 85.75 196 VAL A C 1
ATOM 1580 O O . VAL A 1 196 ? -15.115 -18.536 12.481 1.00 85.75 196 VAL A O 1
ATOM 1583 N N . GLU A 1 197 ? -13.071 -17.609 12.451 1.00 82.62 197 GLU A N 1
ATOM 1584 C CA . GLU A 1 197 ? -12.754 -17.928 13.843 1.00 82.62 197 GLU A CA 1
ATOM 1585 C C . GLU A 1 197 ? -13.588 -17.070 14.797 1.00 82.62 197 GLU A C 1
ATOM 1587 O O . GLU A 1 197 ? -14.223 -17.620 15.686 1.00 82.62 197 GLU A O 1
ATOM 1592 N N . ARG A 1 198 ? -13.711 -15.759 14.551 1.00 85.19 198 ARG A N 1
ATOM 1593 C CA . ARG A 1 198 ? -14.485 -14.857 15.421 1.00 85.19 198 ARG A CA 1
ATOM 1594 C C . ARG A 1 198 ? -15.982 -15.112 15.403 1.00 85.19 198 ARG A C 1
ATOM 1596 O O . ARG A 1 198 ? -16.599 -15.152 16.457 1.00 85.19 198 ARG A O 1
ATOM 1603 N N . VAL A 1 199 ? -16.562 -15.348 14.226 1.00 89.12 199 VAL A N 1
ATOM 1604 C CA . VAL A 1 199 ? -18.013 -15.587 14.079 1.00 89.12 199 VAL A CA 1
ATOM 1605 C C . VAL A 1 199 ? -18.495 -16.802 14.890 1.00 89.12 199 VAL A C 1
ATOM 1607 O O . VAL A 1 199 ? -19.682 -16.925 15.171 1.00 89.12 199 VAL A O 1
ATOM 1610 N N . ARG A 1 200 ? -17.592 -17.710 15.287 1.00 87.25 200 ARG A N 1
ATOM 1611 C CA . ARG A 1 200 ? -17.937 -18.851 16.148 1.00 87.25 200 ARG A CA 1
ATOM 1612 C C . ARG A 1 200 ? -18.164 -18.475 17.612 1.00 87.25 200 ARG A C 1
ATOM 1614 O O . ARG A 1 200 ? -18.890 -19.205 18.277 1.00 87.25 200 ARG A O 1
ATOM 1621 N N . TYR A 1 201 ? -17.549 -17.395 18.092 1.00 84.75 201 TYR A N 1
ATOM 1622 C CA . TYR A 1 201 ? -17.569 -16.994 19.505 1.00 84.75 201 TYR A CA 1
ATOM 1623 C C . TYR A 1 201 ? -18.367 -15.710 19.740 1.00 84.75 201 TYR A C 1
ATOM 1625 O O . TYR A 1 201 ? -18.961 -15.553 20.799 1.00 84.75 201 TYR A O 1
ATOM 1633 N N . ILE A 1 202 ? -18.422 -14.809 18.752 1.00 88.56 202 ILE A N 1
ATOM 1634 C CA . ILE A 1 202 ? -19.085 -13.507 18.880 1.00 88.56 202 ILE A CA 1
ATOM 1635 C C . ILE A 1 202 ? -20.098 -13.283 17.756 1.00 88.56 202 ILE A C 1
ATOM 1637 O O . ILE A 1 202 ? -19.946 -13.783 16.638 1.00 88.56 202 ILE A O 1
ATOM 1641 N N . THR A 1 203 ? -21.129 -12.489 18.046 1.00 91.62 203 THR A N 1
ATOM 1642 C CA . THR A 1 203 ? -22.131 -12.085 17.052 1.00 91.62 203 THR A CA 1
ATOM 1643 C C . THR A 1 203 ? -21.760 -10.730 16.464 1.00 91.62 203 THR A C 1
ATOM 1645 O O . THR A 1 203 ? -21.614 -9.754 17.193 1.00 91.62 203 THR A O 1
ATOM 1648 N N . PHE A 1 204 ? -21.633 -10.659 15.140 1.00 92.31 204 PHE A N 1
ATOM 1649 C CA . PHE A 1 204 ? -21.392 -9.403 14.431 1.00 92.31 204 PHE A CA 1
ATOM 1650 C C . PHE A 1 204 ? -22.698 -8.735 14.004 1.00 92.31 204 PHE A C 1
ATOM 1652 O O . PHE A 1 204 ? -23.690 -9.400 13.703 1.00 92.31 204 PHE A O 1
ATOM 1659 N N . THR A 1 205 ? -22.668 -7.407 13.925 1.00 92.69 205 THR A N 1
ATOM 1660 C CA . THR A 1 205 ? -23.695 -6.622 13.239 1.00 92.69 205 THR A CA 1
ATOM 1661 C C . THR A 1 205 ? -23.549 -6.737 11.723 1.00 92.69 205 THR A C 1
ATOM 1663 O O . THR A 1 205 ? -22.584 -7.300 11.204 1.00 92.69 205 THR A O 1
ATOM 1666 N N . GLU A 1 206 ? -24.470 -6.103 11.000 1.00 91.06 206 GLU A N 1
ATOM 1667 C CA . GLU A 1 206 ? -24.252 -5.790 9.590 1.00 91.06 206 GLU A CA 1
ATOM 1668 C C . GLU A 1 206 ? -22.984 -4.946 9.397 1.00 91.06 206 GLU A C 1
ATOM 1670 O O . GLU A 1 206 ? -22.620 -4.111 10.236 1.00 91.06 206 GLU A O 1
ATOM 1675 N N . VAL A 1 207 ? -22.302 -5.177 8.276 1.00 91.19 207 VAL A N 1
ATOM 1676 C CA . VAL A 1 207 ? -21.029 -4.526 7.957 1.00 91.19 207 VAL A CA 1
ATOM 1677 C C . VAL A 1 207 ? -21.277 -3.075 7.559 1.00 91.19 207 VAL A C 1
ATOM 1679 O O . VAL A 1 207 ? -21.931 -2.805 6.553 1.00 91.19 207 VAL A O 1
ATOM 1682 N N . TYR A 1 208 ? -20.706 -2.129 8.309 1.00 90.00 208 TYR A N 1
ATOM 1683 C CA . TYR A 1 208 ? -20.796 -0.700 7.985 1.00 90.00 208 TYR A CA 1
ATOM 1684 C C . TYR A 1 208 ? -19.668 -0.207 7.060 1.00 90.00 208 TYR A C 1
ATOM 1686 O O . TYR A 1 208 ? -19.752 0.900 6.530 1.00 90.00 208 TYR A O 1
ATOM 1694 N N . PHE A 1 209 ? -18.613 -1.004 6.849 1.00 90.62 209 PHE A N 1
ATOM 1695 C CA . PHE A 1 209 ? -17.493 -0.647 5.976 1.00 90.62 209 PHE A CA 1
ATOM 1696 C C . PHE A 1 209 ? -16.895 -1.870 5.266 1.00 90.62 209 PHE A C 1
ATOM 1698 O O . PHE A 1 209 ? -16.441 -2.812 5.911 1.00 90.62 209 PHE A O 1
ATOM 1705 N N . TYR A 1 210 ? -16.873 -1.844 3.930 1.00 89.62 210 TYR A N 1
ATOM 1706 C CA . TYR A 1 210 ? -16.302 -2.911 3.102 1.00 89.62 210 TYR A CA 1
ATOM 1707 C C . TYR A 1 210 ? -14.880 -2.551 2.666 1.00 89.62 210 TYR A C 1
ATOM 1709 O O . TYR A 1 210 ? -14.665 -1.515 2.036 1.00 89.62 210 TYR A O 1
ATOM 1717 N N . THR A 1 211 ? -13.915 -3.425 2.959 1.00 87.06 211 THR A N 1
ATOM 1718 C CA . THR A 1 211 ? -12.504 -3.253 2.576 1.00 87.06 211 THR A CA 1
ATOM 1719 C C . THR A 1 211 ? -11.926 -4.509 1.945 1.00 87.06 211 THR A C 1
ATOM 1721 O O . THR A 1 211 ? -12.487 -5.599 2.044 1.00 87.06 211 THR A O 1
ATOM 1724 N N . GLY A 1 212 ? -10.781 -4.340 1.285 1.00 85.62 212 GLY A N 1
ATOM 1725 C CA . GLY A 1 212 ? -9.930 -5.434 0.838 1.00 85.62 212 GLY A CA 1
ATOM 1726 C C . GLY A 1 212 ? -8.490 -5.212 1.288 1.00 85.62 212 GLY A C 1
ATOM 1727 O O . GLY A 1 212 ? -8.108 -4.105 1.670 1.00 85.62 212 GLY A O 1
ATOM 1728 N N . PHE A 1 213 ? -7.683 -6.267 1.219 1.00 86.44 213 PHE A N 1
ATOM 1729 C CA . PHE A 1 213 ? -6.252 -6.175 1.485 1.00 86.44 213 PHE A CA 1
ATOM 1730 C C . PHE A 1 213 ? -5.507 -5.680 0.247 1.00 86.44 213 PHE A C 1
ATOM 1732 O O . PHE A 1 213 ? -5.751 -6.139 -0.870 1.00 86.44 213 PHE A O 1
ATOM 1739 N N . SER A 1 214 ? -4.564 -4.770 0.458 1.00 86.06 214 SER A N 1
ATOM 1740 C CA . SER A 1 214 ? -3.628 -4.305 -0.559 1.00 86.06 214 SER A CA 1
ATOM 1741 C C . SER A 1 214 ? -2.205 -4.385 -0.021 1.00 86.06 214 SER A C 1
ATOM 1743 O O . SER A 1 214 ? -1.972 -4.416 1.188 1.00 86.06 214 SER A O 1
ATOM 1745 N N . MET A 1 215 ? -1.244 -4.453 -0.935 1.00 84.19 215 MET A N 1
ATOM 1746 C CA . MET A 1 215 ? 0.171 -4.421 -0.600 1.00 84.19 215 MET A CA 1
ATOM 1747 C C . MET A 1 215 ? 0.720 -3.039 -0.925 1.00 84.19 215 MET A C 1
ATOM 1749 O O . MET A 1 215 ? 0.480 -2.504 -2.007 1.00 84.19 215 MET A O 1
ATOM 1753 N N . ILE A 1 216 ? 1.474 -2.480 0.013 1.00 85.81 216 ILE A N 1
ATOM 1754 C CA . ILE A 1 216 ? 2.140 -1.193 -0.151 1.00 85.81 216 ILE A CA 1
ATOM 1755 C C . ILE A 1 216 ? 3.614 -1.471 -0.427 1.00 85.81 216 ILE A C 1
ATOM 1757 O O . ILE A 1 216 ? 4.243 -2.279 0.252 1.00 85.81 216 ILE A O 1
ATOM 1761 N N . THR A 1 217 ? 4.164 -0.808 -1.440 1.00 83.19 217 THR A N 1
ATOM 1762 C CA . THR A 1 217 ? 5.565 -0.948 -1.847 1.00 83.19 217 THR A CA 1
ATOM 1763 C C . THR A 1 217 ? 6.183 0.428 -2.000 1.00 83.19 217 THR A C 1
ATOM 1765 O O . THR A 1 217 ? 5.511 1.350 -2.467 1.00 83.19 217 THR A O 1
ATOM 1768 N N . MET A 1 218 ? 7.466 0.569 -1.677 1.00 78.62 218 MET A N 1
ATOM 1769 C CA . MET A 1 218 ? 8.175 1.816 -1.941 1.00 78.62 218 MET A CA 1
ATOM 1770 C C . MET A 1 218 ? 8.244 2.068 -3.451 1.00 78.62 218 MET A C 1
ATOM 1772 O O . MET A 1 218 ? 8.616 1.187 -4.234 1.00 78.62 218 MET A O 1
ATOM 1776 N N . ARG A 1 219 ? 7.886 3.286 -3.859 1.00 74.56 219 ARG A N 1
ATOM 1777 C CA . ARG A 1 219 ? 8.056 3.760 -5.230 1.00 74.56 219 ARG A CA 1
ATOM 1778 C C . ARG A 1 219 ? 9.556 3.853 -5.508 1.00 74.56 219 ARG A C 1
ATOM 1780 O O . ARG A 1 219 ? 10.243 4.693 -4.936 1.00 74.56 219 ARG A O 1
ATOM 1787 N N . ARG A 1 220 ? 10.078 2.940 -6.328 1.00 67.81 220 ARG A N 1
ATOM 1788 C CA . ARG A 1 220 ? 11.494 2.933 -6.695 1.00 67.81 220 ARG A CA 1
ATOM 1789 C C . ARG A 1 220 ? 11.691 3.851 -7.891 1.00 67.81 220 ARG A C 1
ATOM 1791 O O . ARG A 1 220 ? 11.402 3.454 -9.019 1.00 67.81 220 ARG A O 1
ATOM 1798 N N . GLU A 1 221 ? 12.216 5.045 -7.642 1.00 64.38 221 GLU A N 1
ATOM 1799 C CA . GLU A 1 221 ? 12.719 5.907 -8.707 1.00 64.38 221 GLU A CA 1
ATOM 1800 C C . GLU A 1 221 ? 13.834 5.146 -9.432 1.00 64.38 221 GLU A C 1
ATOM 1802 O O . GLU A 1 221 ? 14.897 4.850 -8.879 1.00 64.38 221 GLU A O 1
ATOM 1807 N N . ARG A 1 222 ? 13.556 4.702 -10.658 1.00 60.53 222 ARG A N 1
ATOM 1808 C CA . ARG A 1 222 ? 14.534 3.951 -11.439 1.00 60.53 222 ARG A CA 1
ATOM 1809 C C . ARG A 1 222 ? 15.547 4.955 -11.972 1.00 60.53 222 ARG A C 1
ATOM 1811 O O . ARG A 1 222 ? 15.236 5.696 -12.903 1.00 60.53 222 ARG A O 1
ATOM 1818 N N . GLU A 1 223 ? 16.736 4.979 -11.371 1.00 63.25 223 GLU A N 1
ATOM 1819 C CA . GLU A 1 223 ? 17.840 5.828 -11.820 1.00 63.25 223 GLU A CA 1
ATOM 1820 C C . GLU A 1 223 ? 18.040 5.673 -13.331 1.00 63.25 223 GLU A C 1
ATOM 1822 O O . GLU A 1 223 ? 18.051 4.562 -13.879 1.00 63.25 223 GLU A O 1
ATOM 1827 N N . THR A 1 224 ? 18.165 6.799 -14.032 1.00 65.88 224 THR A N 1
ATOM 1828 C CA . THR A 1 224 ? 18.486 6.788 -15.455 1.00 65.88 224 THR A CA 1
ATOM 1829 C C . THR A 1 224 ? 19.897 6.234 -15.604 1.00 65.88 224 THR A C 1
ATOM 1831 O O . THR A 1 224 ? 20.875 6.926 -15.325 1.00 65.88 224 THR A O 1
ATOM 1834 N N . SER A 1 225 ? 20.006 4.980 -16.026 1.00 72.25 225 SER A N 1
ATOM 1835 C CA . SER A 1 225 ? 21.293 4.362 -16.305 1.00 72.25 225 SER A CA 1
ATOM 1836 C C . SER A 1 225 ? 22.042 5.161 -17.383 1.00 72.25 225 SER A C 1
ATOM 1838 O O . SER A 1 225 ? 21.443 5.653 -18.344 1.00 72.25 225 SER A O 1
ATOM 1840 N N . MET A 1 226 ? 23.357 5.333 -17.214 1.00 76.81 226 MET A N 1
ATOM 1841 C CA . MET A 1 226 ? 24.195 6.148 -18.111 1.00 76.81 226 MET A CA 1
ATOM 1842 C C . MET A 1 226 ? 24.217 5.629 -19.560 1.00 76.81 226 MET A C 1
ATOM 1844 O O . MET A 1 226 ? 24.613 6.359 -20.457 1.00 76.81 226 MET A O 1
ATOM 1848 N N . ASP A 1 227 ? 23.782 4.392 -19.806 1.00 82.94 227 ASP A N 1
ATOM 1849 C CA . ASP A 1 227 ? 23.651 3.741 -21.116 1.00 82.94 227 ASP A CA 1
ATOM 1850 C C . ASP A 1 227 ? 22.297 4.002 -21.809 1.00 82.94 227 ASP A C 1
ATOM 1852 O O . ASP A 1 227 ? 22.085 3.566 -22.942 1.00 82.94 227 ASP A O 1
ATOM 1856 N N . ALA A 1 228 ? 21.387 4.752 -21.176 1.00 80.62 228 ALA A N 1
ATOM 1857 C CA . ALA A 1 228 ? 20.054 5.039 -21.711 1.00 80.62 228 ALA A CA 1
ATOM 1858 C C . ALA A 1 228 ? 20.075 5.712 -23.096 1.00 80.62 228 ALA A C 1
ATOM 1860 O O . ALA A 1 228 ? 19.118 5.572 -23.852 1.00 80.62 228 ALA A O 1
ATOM 1861 N N . PHE A 1 229 ? 21.164 6.397 -23.462 1.00 84.31 229 PHE A N 1
ATOM 1862 C CA . PHE A 1 229 ? 21.321 7.011 -24.785 1.00 84.31 229 PHE A CA 1
ATOM 1863 C C . PHE A 1 229 ? 21.540 5.994 -25.921 1.00 84.31 229 PHE A C 1
ATOM 1865 O O . PHE A 1 229 ? 21.308 6.325 -27.079 1.00 84.31 229 PHE A O 1
ATOM 1872 N N . LEU A 1 230 ? 21.972 4.762 -25.627 1.00 88.19 230 LEU A N 1
ATOM 1873 C CA . LEU A 1 230 ? 22.149 3.710 -26.640 1.00 88.19 230 LEU A CA 1
ATOM 1874 C C . LEU A 1 230 ? 20.863 2.925 -26.906 1.00 88.19 230 LEU A C 1
ATOM 1876 O O . LEU A 1 230 ? 20.707 2.372 -27.991 1.00 88.19 230 LEU A O 1
ATOM 1880 N N . MET A 1 231 ? 19.940 2.905 -25.941 1.00 84.88 231 MET A N 1
ATOM 1881 C CA . MET A 1 231 ? 18.689 2.142 -26.002 1.00 84.88 231 MET A CA 1
ATOM 1882 C C . MET A 1 231 ? 17.689 2.533 -27.113 1.00 84.88 231 MET A C 1
ATOM 1884 O O . MET A 1 231 ? 16.923 1.656 -27.509 1.00 84.88 231 MET A O 1
ATOM 1888 N N . PRO A 1 232 ? 17.651 3.771 -27.660 1.00 88.25 232 PRO A N 1
ATOM 1889 C CA . PRO A 1 232 ? 16.682 4.140 -28.699 1.00 88.25 232 PRO A CA 1
ATOM 1890 C C . PRO A 1 232 ? 16.813 3.359 -30.013 1.00 88.25 232 PRO A C 1
ATOM 1892 O O . PRO A 1 232 ? 15.856 3.314 -30.791 1.00 88.25 232 PRO A O 1
ATOM 1895 N N . PHE A 1 233 ? 17.982 2.762 -30.270 1.00 90.50 233 PHE A N 1
ATOM 1896 C CA . PHE A 1 233 ? 18.259 1.931 -31.439 1.00 90.50 233 PHE A CA 1
ATOM 1897 C C . PHE A 1 233 ? 18.843 0.581 -31.022 1.00 90.50 233 PHE A C 1
ATOM 1899 O O . PHE A 1 233 ? 19.674 0.496 -30.121 1.00 90.50 233 PHE A O 1
ATOM 1906 N N . SER A 1 234 ? 18.442 -0.485 -31.717 1.00 92.50 234 SER A N 1
ATOM 1907 C CA . SER A 1 234 ? 19.058 -1.799 -31.536 1.00 92.50 234 SER A CA 1
ATOM 1908 C C . SER A 1 234 ? 20.503 -1.795 -32.044 1.00 92.50 234 SER A C 1
ATOM 1910 O O . SER A 1 234 ? 20.892 -0.987 -32.892 1.00 92.50 234 SER A O 1
ATOM 1912 N N . VAL A 1 235 ? 21.311 -2.739 -31.555 1.00 93.06 235 VAL A N 1
ATOM 1913 C CA . VAL A 1 235 ? 22.714 -2.904 -31.979 1.00 93.06 235 VAL A CA 1
ATOM 1914 C C . VAL A 1 235 ? 22.827 -3.076 -33.501 1.00 93.06 235 VAL A C 1
ATOM 1916 O O . VAL A 1 235 ? 23.749 -2.552 -34.122 1.00 93.06 235 VAL A O 1
ATOM 1919 N N . GLU A 1 236 ? 21.856 -3.746 -34.120 1.00 94.94 236 GLU A N 1
ATOM 1920 C CA . GLU A 1 236 ? 21.787 -3.939 -35.572 1.00 94.94 236 GLU A CA 1
ATOM 1921 C C . GLU A 1 236 ? 21.654 -2.613 -36.332 1.00 94.94 236 GLU A C 1
ATOM 1923 O O . GLU A 1 236 ? 22.345 -2.400 -37.329 1.00 94.94 236 GLU A O 1
ATOM 1928 N N . VAL A 1 237 ? 20.816 -1.692 -35.840 1.00 94.06 237 VAL A N 1
ATOM 1929 C CA . VAL A 1 237 ? 20.638 -0.364 -36.446 1.00 94.06 237 VAL A CA 1
ATOM 1930 C C . VAL A 1 237 ? 21.918 0.455 -36.313 1.00 94.06 237 VAL A C 1
ATOM 1932 O O . VAL A 1 237 ? 22.351 1.065 -37.288 1.00 94.06 237 VAL A O 1
ATOM 1935 N N . TRP A 1 238 ? 22.583 0.413 -35.155 1.00 94.25 238 TRP A N 1
ATOM 1936 C CA . TRP A 1 238 ? 23.878 1.074 -34.961 1.00 94.25 238 TRP A CA 1
ATOM 1937 C C . TRP A 1 238 ? 24.936 0.587 -35.957 1.00 94.25 238 TRP A C 1
ATOM 1939 O O . TRP A 1 238 ? 25.609 1.398 -36.600 1.00 94.25 238 TRP A O 1
ATOM 1949 N N . ILE A 1 239 ? 25.045 -0.731 -36.138 1.00 95.81 239 ILE A N 1
ATOM 1950 C CA . ILE A 1 239 ? 25.941 -1.333 -37.132 1.00 95.81 239 ILE A CA 1
ATOM 1951 C C . ILE A 1 239 ? 25.542 -0.890 -38.549 1.00 95.81 239 ILE A C 1
ATOM 1953 O O . ILE A 1 239 ? 26.404 -0.497 -39.337 1.00 95.81 239 ILE A O 1
ATOM 1957 N N . GLY A 1 240 ? 24.244 -0.876 -38.865 1.00 95.31 240 GLY A N 1
ATOM 1958 C CA . GLY A 1 240 ? 23.720 -0.409 -40.149 1.00 95.31 240 GLY A CA 1
ATOM 1959 C C . GLY A 1 240 ? 24.071 1.051 -40.462 1.00 95.31 240 GLY A C 1
ATOM 1960 O O . GLY A 1 240 ? 24.452 1.367 -41.592 1.00 95.31 240 GLY A O 1
ATOM 1961 N N . ILE A 1 241 ? 24.025 1.943 -39.468 1.00 94.31 241 ILE A N 1
ATOM 1962 C CA . ILE A 1 241 ? 24.421 3.353 -39.615 1.00 94.31 241 ILE A CA 1
ATOM 1963 C C . ILE A 1 241 ? 25.913 3.457 -39.964 1.00 94.31 241 ILE A C 1
ATOM 1965 O O . ILE A 1 241 ? 26.276 4.139 -40.922 1.00 94.31 241 ILE A O 1
ATOM 1969 N N . VAL A 1 242 ? 26.780 2.732 -39.252 1.00 94.50 242 VAL A N 1
ATOM 1970 C CA . VAL A 1 242 ? 28.233 2.728 -39.512 1.00 94.50 242 VAL A CA 1
ATOM 1971 C C . VAL A 1 242 ? 28.552 2.168 -40.904 1.00 94.50 242 VAL A C 1
ATOM 1973 O O . VAL A 1 242 ? 29.346 2.750 -41.653 1.00 94.50 242 VAL A O 1
ATOM 1976 N N . ILE A 1 243 ? 27.908 1.066 -41.298 1.00 95.69 243 ILE A N 1
ATOM 1977 C CA . ILE A 1 243 ? 28.090 0.467 -42.628 1.00 95.69 243 ILE A CA 1
ATOM 1978 C C . ILE A 1 243 ? 27.584 1.417 -43.723 1.00 95.69 243 ILE A C 1
ATOM 1980 O O . ILE A 1 243 ? 28.298 1.682 -44.688 1.00 95.69 243 ILE A O 1
ATOM 1984 N N . SER A 1 244 ? 26.391 1.995 -43.581 1.00 94.94 244 SER A N 1
ATOM 1985 C CA . SER A 1 244 ? 25.839 2.909 -44.592 1.00 94.94 244 SER A CA 1
ATOM 1986 C C . SER A 1 244 ? 26.673 4.190 -44.751 1.00 94.94 244 SER A C 1
ATOM 1988 O O . SER A 1 244 ? 26.908 4.639 -45.879 1.00 94.94 244 SER A O 1
ATOM 1990 N N . ALA A 1 245 ? 27.205 4.734 -43.652 1.00 94.00 245 ALA A N 1
ATOM 1991 C CA . ALA A 1 245 ? 28.115 5.876 -43.663 1.00 94.00 245 ALA A CA 1
ATOM 1992 C C . ALA A 1 245 ? 29.426 5.553 -44.399 1.00 94.00 245 ALA A C 1
ATOM 1994 O O . ALA A 1 245 ? 29.869 6.298 -45.278 1.00 94.00 245 ALA A O 1
ATOM 1995 N N . THR A 1 246 ? 30.043 4.411 -44.091 1.00 93.94 246 THR A N 1
ATOM 1996 C CA . THR A 1 246 ? 31.289 3.991 -44.753 1.00 93.94 246 THR A CA 1
ATOM 1997 C C . THR A 1 246 ? 31.088 3.718 -46.245 1.00 93.94 246 THR A C 1
ATOM 1999 O O . THR A 1 246 ? 31.882 4.200 -47.056 1.00 93.94 246 THR A O 1
ATOM 2002 N N . VAL A 1 247 ? 29.996 3.053 -46.636 1.00 95.56 247 VAL A N 1
ATOM 2003 C CA . VAL A 1 247 ? 29.639 2.821 -48.048 1.00 95.56 247 VAL A CA 1
ATOM 2004 C C . VAL A 1 247 ? 29.443 4.142 -48.795 1.00 95.56 247 VAL A C 1
ATOM 2006 O O . VAL A 1 247 ? 29.992 4.323 -49.883 1.00 95.56 247 VAL A O 1
ATOM 2009 N N . THR A 1 248 ? 28.735 5.102 -48.197 1.00 93.81 248 THR A N 1
ATOM 2010 C CA . THR A 1 248 ? 28.506 6.425 -48.800 1.00 93.81 248 THR A CA 1
ATOM 2011 C C . THR A 1 248 ? 29.813 7.197 -48.989 1.00 93.81 248 THR A C 1
ATOM 2013 O O . THR A 1 248 ? 30.025 7.819 -50.035 1.00 93.81 248 THR A O 1
ATOM 2016 N N . ALA A 1 249 ? 30.734 7.127 -48.025 1.00 92.81 249 ALA A N 1
ATOM 2017 C CA . ALA A 1 249 ? 32.043 7.771 -48.125 1.00 92.81 249 ALA A CA 1
ATOM 2018 C C . ALA A 1 249 ? 32.921 7.154 -49.228 1.00 92.81 249 ALA A C 1
ATOM 2020 O O . ALA A 1 249 ? 33.582 7.882 -49.980 1.00 92.81 249 ALA A O 1
ATOM 2021 N N . VAL A 1 250 ? 32.902 5.824 -49.366 1.00 93.31 250 VAL A N 1
ATOM 2022 C CA . VAL A 1 250 ? 33.606 5.110 -50.442 1.00 93.31 250 VAL A CA 1
ATOM 2023 C C . VAL A 1 250 ? 33.012 5.469 -51.804 1.00 93.31 250 VAL A C 1
ATOM 2025 O O . VAL A 1 250 ? 33.755 5.858 -52.703 1.00 93.31 250 VAL A O 1
ATOM 2028 N N . ALA A 1 251 ? 31.685 5.428 -51.949 1.00 92.19 251 ALA A N 1
ATOM 2029 C CA . ALA A 1 251 ? 31.000 5.785 -53.190 1.00 92.19 251 ALA A CA 1
ATOM 2030 C C . ALA A 1 251 ? 31.279 7.239 -53.607 1.00 92.19 251 ALA A C 1
ATOM 2032 O O . ALA A 1 251 ? 31.625 7.501 -54.758 1.00 92.19 251 ALA A O 1
ATOM 2033 N N . THR A 1 252 ? 31.227 8.181 -52.658 1.00 89.25 252 THR A N 1
ATOM 2034 C CA . THR A 1 252 ? 31.556 9.594 -52.915 1.00 89.25 252 THR A CA 1
ATOM 2035 C C . THR A 1 252 ? 33.010 9.757 -53.364 1.00 89.25 252 THR A C 1
ATOM 2037 O O . THR A 1 252 ? 33.290 10.514 -54.291 1.00 89.25 252 THR A O 1
ATOM 2040 N N . SER A 1 253 ? 33.940 9.012 -52.758 1.00 89.00 253 SER A N 1
ATOM 2041 C CA . SER A 1 253 ? 35.354 9.025 -53.153 1.00 89.00 253 SER A CA 1
ATOM 2042 C C . SER A 1 253 ? 35.561 8.477 -54.567 1.00 89.00 253 SER A C 1
ATOM 2044 O O . SER A 1 253 ? 36.282 9.088 -55.351 1.00 89.00 253 SER A O 1
ATOM 2046 N N . LEU A 1 254 ? 34.893 7.376 -54.930 1.00 88.56 254 LEU A N 1
ATOM 2047 C CA . LEU A 1 254 ? 34.952 6.806 -56.281 1.00 88.56 254 LEU A CA 1
ATOM 2048 C C . LEU A 1 254 ? 34.371 7.763 -57.332 1.00 88.56 254 LEU A C 1
ATOM 2050 O O . LEU A 1 254 ? 34.976 7.958 -58.386 1.00 88.56 254 LEU A O 1
ATOM 2054 N N . PHE A 1 255 ? 33.239 8.410 -57.040 1.00 88.75 255 PHE A N 1
ATOM 2055 C CA . PHE A 1 255 ? 32.655 9.409 -57.938 1.00 88.75 255 PHE A CA 1
ATOM 2056 C C . PHE A 1 255 ? 33.546 10.641 -58.110 1.00 88.75 255 PHE A C 1
ATOM 2058 O O . PHE A 1 255 ? 33.649 11.170 -59.217 1.00 88.75 255 PHE A O 1
ATOM 2065 N N . GLU A 1 256 ? 34.237 11.076 -57.055 1.00 87.00 256 GLU A N 1
ATOM 2066 C CA . GLU A 1 256 ? 35.217 12.156 -57.157 1.00 87.00 256 GLU A CA 1
ATOM 2067 C C . GLU A 1 256 ? 36.458 11.757 -57.956 1.00 87.00 256 GLU A C 1
ATOM 2069 O O . GLU A 1 256 ? 36.955 12.581 -58.713 1.00 87.00 256 GLU A O 1
ATOM 2074 N N . TRP A 1 257 ? 36.953 10.524 -57.825 1.00 85.25 257 TRP A N 1
ATOM 2075 C CA . TRP A 1 257 ? 38.173 10.076 -58.512 1.00 85.25 257 TRP A CA 1
ATOM 2076 C C . TRP A 1 257 ? 37.963 9.762 -59.997 1.00 85.25 257 TRP A C 1
ATOM 2078 O O . TRP A 1 257 ? 38.898 9.872 -60.793 1.00 85.25 257 TRP A O 1
ATOM 2088 N N . ASN A 1 258 ? 36.742 9.377 -60.372 1.00 83.62 258 ASN A N 1
ATOM 2089 C CA . ASN A 1 258 ? 36.399 9.008 -61.745 1.00 83.62 258 ASN A CA 1
ATOM 2090 C C . ASN A 1 258 ? 35.781 10.172 -62.538 1.00 83.62 258 ASN A C 1
ATOM 2092 O O . ASN A 1 258 ? 35.603 10.065 -63.750 1.00 83.62 258 ASN A O 1
ATOM 2096 N N . SER A 1 259 ? 35.447 11.286 -61.881 1.00 82.25 259 SER A N 1
ATOM 2097 C CA . SER A 1 259 ? 34.844 12.448 -62.533 1.00 82.25 259 SER A CA 1
ATOM 2098 C C . SER A 1 259 ? 35.902 13.346 -63.191 1.00 82.25 259 SER A C 1
ATOM 2100 O O . SER A 1 259 ? 36.880 13.716 -62.537 1.00 82.25 259 SER A O 1
ATOM 2102 N N . PRO A 1 260 ? 35.688 13.819 -64.436 1.00 74.75 260 PRO A N 1
ATOM 2103 C CA . PRO A 1 260 ? 36.596 14.765 -65.095 1.00 74.75 260 PRO A CA 1
ATOM 2104 C C . PRO A 1 260 ? 36.667 16.129 -64.384 1.00 74.75 260 PRO A C 1
ATOM 2106 O O . PRO A 1 260 ? 37.632 16.872 -64.557 1.00 74.75 260 PRO A O 1
ATOM 2109 N N . PHE A 1 261 ? 35.666 16.453 -63.557 1.00 72.56 261 PHE A N 1
ATOM 2110 C CA . PHE A 1 261 ? 35.595 17.682 -62.756 1.00 72.56 261 PHE A CA 1
ATOM 2111 C C . PHE A 1 261 ? 35.895 17.451 -61.263 1.00 72.56 261 PHE A C 1
ATOM 2113 O O . PHE A 1 261 ? 35.757 18.374 -60.453 1.00 72.56 261 PHE A O 1
ATOM 2120 N N . GLY A 1 262 ? 36.261 16.221 -60.893 1.00 72.81 262 GLY A N 1
ATOM 2121 C CA . GLY A 1 262 ? 36.523 15.809 -59.519 1.00 72.81 262 GLY A CA 1
ATOM 2122 C C . GLY A 1 262 ? 37.939 16.125 -59.034 1.00 72.81 262 GLY A C 1
ATOM 2123 O O . GLY A 1 262 ? 38.834 16.521 -59.788 1.00 72.81 262 GLY A O 1
ATOM 2124 N N . LEU A 1 263 ? 38.146 16.004 -57.725 1.00 71.88 263 LEU A N 1
ATOM 2125 C CA . LEU A 1 263 ? 39.430 16.283 -57.074 1.00 71.88 263 LEU A CA 1
ATOM 2126 C C . LEU A 1 263 ? 40.303 15.018 -56.996 1.00 71.88 263 LEU A C 1
ATOM 2128 O O . LEU A 1 263 ? 40.511 14.452 -55.920 1.00 71.88 263 LEU A O 1
ATOM 2132 N N . ASN A 1 264 ? 40.840 14.604 -58.148 1.00 70.88 264 ASN A N 1
ATOM 2133 C CA . ASN A 1 264 ? 41.612 13.365 -58.286 1.00 70.88 264 ASN A CA 1
ATOM 2134 C C . ASN A 1 264 ? 42.901 13.346 -57.438 1.00 70.88 264 ASN A C 1
ATOM 2136 O O . ASN A 1 264 ? 43.709 14.272 -57.545 1.00 70.88 264 ASN A O 1
ATOM 2140 N N . PRO A 1 265 ? 43.196 12.247 -56.710 1.00 65.88 265 PRO A N 1
ATOM 2141 C CA . PRO A 1 265 ? 44.410 12.103 -55.902 1.00 65.88 265 PRO A CA 1
ATOM 2142 C C . PRO A 1 265 ? 45.700 12.177 -56.726 1.00 65.88 265 PRO A C 1
ATOM 2144 O O . PRO A 1 265 ? 46.735 12.627 -56.239 1.00 65.88 265 PRO A O 1
ATOM 2147 N N . LYS A 1 266 ? 45.630 11.732 -57.986 1.00 64.81 266 LYS A N 1
ATOM 2148 C CA . LYS A 1 266 ? 46.739 11.718 -58.952 1.00 64.81 266 LYS A CA 1
ATOM 2149 C C . LYS A 1 266 ? 46.848 13.020 -59.768 1.00 64.81 266 LYS A C 1
ATOM 2151 O O . LYS A 1 266 ? 47.659 13.099 -60.684 1.00 64.81 266 LYS A O 1
ATOM 2156 N N . GLY A 1 267 ? 46.013 14.023 -59.484 1.00 64.50 267 GLY A N 1
ATOM 2157 C CA . GLY A 1 267 ? 45.976 15.289 -60.215 1.00 64.50 267 GLY A CA 1
ATOM 2158 C C . GLY A 1 267 ? 47.117 16.249 -59.852 1.00 64.50 267 GLY A C 1
ATOM 2159 O O . GLY A 1 267 ? 47.725 16.169 -58.789 1.00 64.50 267 GLY A O 1
ATOM 2160 N N . ARG A 1 268 ? 47.370 17.232 -60.727 1.00 58.22 268 ARG A N 1
ATOM 2161 C CA . ARG A 1 268 ? 48.479 18.208 -60.626 1.00 58.22 268 ARG A CA 1
ATOM 2162 C C . ARG A 1 268 ? 48.384 19.184 -59.430 1.00 58.22 268 ARG A C 1
ATOM 2164 O O . ARG A 1 268 ? 49.295 19.977 -59.229 1.00 58.22 268 ARG A O 1
ATOM 2171 N N . LYS A 1 269 ? 47.294 19.160 -58.645 1.00 60.62 269 LYS A N 1
ATOM 2172 C CA . LYS A 1 269 ? 47.042 20.027 -57.470 1.00 60.62 269 LYS A CA 1
ATOM 2173 C C . LYS A 1 269 ? 46.872 19.196 -56.187 1.00 60.62 269 LYS A C 1
ATOM 2175 O O . LYS A 1 269 ? 45.766 19.111 -55.656 1.00 60.62 269 LYS A O 1
ATOM 2180 N N . ARG A 1 270 ? 47.976 18.618 -55.694 1.00 57.19 270 ARG A N 1
ATOM 2181 C CA . ARG A 1 270 ? 48.020 17.667 -54.562 1.00 57.19 270 ARG A CA 1
ATOM 2182 C C . ARG A 1 270 ? 47.402 18.203 -53.258 1.00 57.19 270 ARG A C 1
ATOM 2184 O O . ARG A 1 270 ? 46.741 17.450 -52.547 1.00 57.19 270 ARG A O 1
ATOM 2191 N N . ASP A 1 271 ? 47.504 19.506 -52.995 1.00 60.22 271 ASP A N 1
ATOM 2192 C CA . ASP A 1 271 ? 46.991 20.133 -51.759 1.00 60.22 271 ASP A CA 1
ATOM 2193 C C . ASP A 1 271 ? 45.452 20.201 -51.695 1.00 60.22 271 ASP A C 1
ATOM 2195 O O . ASP A 1 271 ? 44.843 20.347 -50.629 1.00 60.22 271 ASP A O 1
ATOM 2199 N N . ARG A 1 272 ? 44.780 20.038 -52.843 1.00 64.62 272 ARG A N 1
ATOM 2200 C CA . ARG A 1 272 ? 43.315 20.095 -52.951 1.00 64.62 272 ARG A CA 1
ATOM 2201 C C . ARG A 1 272 ? 42.665 18.730 -53.180 1.00 64.62 272 ARG A C 1
ATOM 2203 O O . ARG A 1 272 ? 41.469 18.686 -53.440 1.00 64.62 272 ARG A O 1
ATOM 2210 N N . ASN A 1 273 ? 43.418 17.641 -53.056 1.00 73.19 273 ASN A N 1
ATOM 2211 C CA . ASN A 1 273 ? 42.907 16.292 -53.281 1.00 73.19 273 ASN A CA 1
ATOM 2212 C C . ASN A 1 273 ? 41.770 15.936 -52.308 1.00 73.19 273 ASN A C 1
ATOM 2214 O O . ASN A 1 273 ? 41.815 16.303 -51.126 1.00 73.19 273 ASN A O 1
ATOM 2218 N N . TYR A 1 274 ? 40.777 15.208 -52.824 1.00 80.31 274 TYR A N 1
ATOM 2219 C CA . TYR A 1 274 ? 39.694 14.614 -52.045 1.00 80.31 274 TYR A CA 1
ATOM 2220 C C . TYR A 1 274 ? 40.068 13.166 -51.715 1.00 80.31 274 TYR A C 1
ATOM 2222 O O . TYR A 1 274 ? 40.143 12.303 -52.591 1.00 80.31 274 TYR A O 1
ATOM 2230 N N . THR A 1 275 ? 40.407 12.922 -50.452 1.00 85.62 275 THR A N 1
ATOM 2231 C CA . THR A 1 275 ? 40.810 11.606 -49.942 1.00 85.62 275 THR A CA 1
ATOM 2232 C C . THR A 1 275 ? 39.619 10.880 -49.321 1.00 85.62 275 THR A C 1
ATOM 2234 O O . THR A 1 275 ? 38.650 11.515 -48.899 1.00 85.62 275 THR A O 1
ATOM 2237 N N . LEU A 1 276 ? 39.721 9.555 -49.176 1.00 86.75 276 LEU A N 1
ATOM 2238 C CA . LEU A 1 276 ? 38.714 8.763 -48.460 1.00 86.75 276 LEU A CA 1
ATOM 2239 C C . LEU A 1 276 ? 38.511 9.266 -47.020 1.00 86.75 276 LEU A C 1
ATOM 2241 O O . LEU A 1 276 ? 37.383 9.340 -46.549 1.00 86.75 276 LEU A O 1
ATOM 2245 N N . GLY A 1 277 ? 39.587 9.700 -46.353 1.00 87.12 277 GLY A N 1
ATOM 2246 C CA . GLY A 1 277 ? 39.504 10.336 -45.037 1.00 87.12 277 GLY A CA 1
ATOM 2247 C C . GLY A 1 277 ? 38.646 11.604 -45.051 1.00 87.12 277 GLY A C 1
ATOM 2248 O O . GLY A 1 277 ? 37.775 11.751 -44.203 1.00 87.12 277 GLY A O 1
ATOM 2249 N N . SER A 1 278 ? 38.806 12.476 -46.057 1.00 87.06 278 SER A N 1
ATOM 2250 C CA . SER A 1 278 ? 37.948 13.663 -46.184 1.00 87.06 278 SER A CA 1
ATOM 2251 C C . SER A 1 278 ? 36.484 13.322 -46.474 1.00 87.06 278 SER A C 1
ATOM 2253 O O . SER A 1 278 ? 35.605 14.024 -45.980 1.00 87.06 278 SER A O 1
ATOM 2255 N N . ALA A 1 279 ? 36.219 12.231 -47.202 1.00 88.75 279 ALA A N 1
ATOM 2256 C CA . ALA A 1 279 ? 34.865 11.740 -47.453 1.00 88.75 279 ALA A CA 1
ATOM 2257 C C . ALA A 1 279 ? 34.212 11.163 -46.190 1.00 88.75 279 ALA A C 1
ATOM 2259 O O . ALA A 1 279 ? 33.061 11.472 -45.900 1.00 88.75 279 ALA A O 1
ATOM 2260 N N . LEU A 1 280 ? 34.958 10.379 -45.405 1.00 90.62 280 LEU A N 1
ATOM 2261 C CA . LEU A 1 280 ? 34.493 9.836 -44.127 1.00 90.62 280 LEU A CA 1
ATOM 2262 C C . LEU A 1 280 ? 34.193 10.954 -43.132 1.00 90.62 280 LEU A C 1
ATOM 2264 O O . LEU A 1 280 ? 33.091 11.004 -42.594 1.00 90.62 280 LEU A O 1
ATOM 2268 N N . THR A 1 281 ? 35.125 11.894 -42.935 1.00 89.94 281 THR A N 1
ATOM 2269 C CA . THR A 1 281 ? 34.893 13.048 -42.054 1.00 89.94 281 THR A CA 1
ATOM 2270 C C . THR A 1 281 ? 33.646 13.811 -42.482 1.00 89.94 281 THR A C 1
ATOM 2272 O O . THR A 1 281 ? 32.845 14.186 -41.637 1.00 89.94 281 THR A O 1
ATOM 2275 N N . MET A 1 282 ? 33.442 13.995 -43.784 1.00 89.38 282 MET A N 1
ATOM 2276 C CA . MET A 1 282 ? 32.275 14.676 -44.330 1.00 89.38 282 MET A CA 1
ATOM 2277 C C . MET A 1 282 ? 30.957 13.947 -44.068 1.00 89.38 282 MET A C 1
ATOM 2279 O O . MET A 1 282 ? 30.014 14.554 -43.568 1.00 89.38 282 MET A O 1
ATOM 2283 N N . VAL A 1 283 ? 30.901 12.651 -44.356 1.00 91.81 283 VAL A N 1
ATOM 2284 C CA . VAL A 1 283 ? 29.713 11.818 -44.150 1.00 91.81 283 VAL A CA 1
ATOM 2285 C C . VAL A 1 283 ? 29.316 11.757 -42.670 1.00 91.81 283 VAL A C 1
ATOM 2287 O O . VAL A 1 283 ? 28.147 11.978 -42.348 1.00 91.81 283 VAL A O 1
ATOM 2290 N N . TYR A 1 284 ? 30.282 11.558 -41.768 1.00 91.31 284 TYR A N 1
ATOM 2291 C CA . TYR A 1 284 ? 30.030 11.563 -40.324 1.00 91.31 284 TYR A CA 1
ATOM 2292 C C . TYR A 1 284 ? 29.684 12.956 -39.784 1.00 91.31 284 TYR A C 1
ATOM 2294 O O . TYR A 1 284 ? 28.830 13.068 -38.912 1.00 91.31 284 TYR A O 1
ATOM 2302 N N . SER A 1 285 ? 30.275 14.030 -40.316 1.00 90.31 285 SER A N 1
ATOM 2303 C CA . SER A 1 285 ? 29.930 15.400 -39.896 1.00 90.31 285 SER A CA 1
ATOM 2304 C C . SER A 1 285 ? 28.468 15.729 -40.192 1.00 90.31 285 SER A C 1
ATOM 2306 O O . SER A 1 285 ? 27.788 16.313 -39.352 1.00 90.31 285 SER A O 1
ATOM 2308 N N . VAL A 1 286 ? 27.968 15.290 -41.353 1.00 90.44 286 VAL A N 1
ATOM 2309 C CA . VAL A 1 286 ? 26.550 15.418 -41.718 1.00 90.44 286 VAL A CA 1
ATOM 2310 C C . VAL A 1 286 ? 25.663 14.564 -40.803 1.00 90.44 286 VAL A C 1
ATOM 2312 O O . VAL A 1 286 ? 24.621 15.044 -40.369 1.00 90.44 286 VAL A O 1
ATOM 2315 N N . LEU A 1 287 ? 26.088 13.341 -40.460 1.00 90.62 287 LEU A N 1
ATOM 2316 C CA . LEU A 1 287 ? 25.345 12.443 -39.565 1.00 90.62 287 LEU A CA 1
ATOM 2317 C C . LEU A 1 287 ? 25.218 12.985 -38.133 1.00 90.62 287 LEU A C 1
ATOM 2319 O O . LEU A 1 287 ? 24.169 12.835 -37.522 1.00 90.62 287 LEU A O 1
ATOM 2323 N N . PHE A 1 288 ? 26.263 13.621 -37.598 1.00 87.94 288 PHE A N 1
ATOM 2324 C CA . PHE A 1 288 ? 26.238 14.202 -36.251 1.00 87.94 288 PHE A CA 1
ATOM 2325 C C . PHE A 1 288 ? 25.715 15.647 -36.213 1.00 8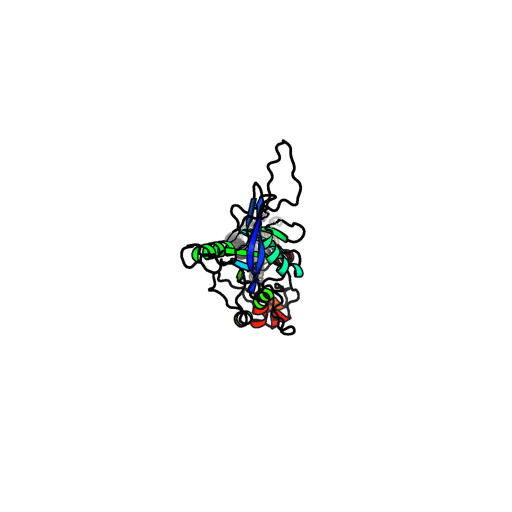7.94 288 PHE A C 1
ATOM 2327 O O . PHE A 1 288 ? 25.718 16.269 -35.154 1.00 87.94 288 PHE A O 1
ATOM 2334 N N . GLY A 1 289 ? 25.305 16.215 -37.353 1.00 78.81 289 GLY A N 1
ATOM 2335 C CA . GLY A 1 289 ? 24.833 17.602 -37.428 1.00 78.81 289 GLY A CA 1
ATOM 2336 C C . GLY A 1 289 ? 25.905 18.654 -37.098 1.00 78.81 289 GLY A C 1
ATOM 2337 O O . GLY A 1 289 ? 25.571 19.805 -36.824 1.00 78.81 289 GLY A O 1
ATOM 2338 N N . HIS A 1 290 ? 27.192 18.290 -37.124 1.00 74.75 290 HIS A N 1
ATOM 2339 C CA . HIS A 1 290 ? 28.297 19.193 -36.799 1.00 74.75 290 HIS A CA 1
ATOM 2340 C C . HIS A 1 290 ? 28.873 19.868 -38.049 1.00 74.75 290 HIS A C 1
ATOM 2342 O O . HIS A 1 290 ? 29.210 19.223 -39.042 1.00 74.75 290 HIS A O 1
ATOM 2348 N N . ILE A 1 291 ? 29.093 21.184 -37.963 1.00 65.62 291 ILE A N 1
ATOM 2349 C CA . ILE A 1 291 ? 29.725 21.988 -39.019 1.00 65.62 291 ILE A CA 1
ATOM 2350 C C . ILE A 1 291 ? 31.252 21.873 -38.900 1.00 65.62 291 ILE A C 1
ATOM 2352 O O . ILE A 1 291 ? 31.958 22.826 -38.567 1.00 65.62 291 ILE A O 1
ATOM 2356 N N . VAL A 1 292 ? 31.789 20.679 -39.143 1.00 75.75 292 VAL A N 1
ATOM 2357 C CA . VAL A 1 292 ? 33.234 20.527 -39.344 1.00 75.75 292 VAL A CA 1
ATOM 2358 C C . VAL A 1 292 ? 33.580 21.110 -40.712 1.00 75.75 292 VAL A C 1
ATOM 2360 O O . VAL A 1 292 ? 32.856 20.921 -41.690 1.00 75.75 292 VAL A O 1
ATOM 2363 N N . ARG A 1 293 ? 34.703 21.829 -40.809 1.00 68.88 293 ARG A N 1
ATOM 2364 C CA . ARG A 1 293 ? 35.217 22.318 -42.096 1.00 68.88 293 ARG A CA 1
ATOM 2365 C C . ARG A 1 293 ? 35.678 21.135 -42.948 1.00 68.88 293 ARG A C 1
ATOM 2367 O O . ARG A 1 293 ? 36.840 20.741 -42.902 1.00 68.88 293 ARG A O 1
ATOM 2374 N N . THR A 1 294 ? 34.768 20.573 -43.733 1.00 78.06 294 THR A N 1
ATOM 2375 C CA . THR A 1 294 ? 35.053 19.471 -44.655 1.00 78.06 294 THR A CA 1
ATOM 2376 C C . THR A 1 294 ? 35.169 19.981 -46.085 1.00 78.06 294 THR A C 1
ATOM 2378 O O . THR A 1 294 ? 34.492 20.926 -46.487 1.00 78.06 294 THR A O 1
ATOM 2381 N N . LYS A 1 295 ? 36.048 19.365 -46.881 1.00 78.44 295 LYS A N 1
ATOM 2382 C CA . LYS A 1 295 ? 36.139 19.664 -48.316 1.00 78.44 295 LYS A CA 1
ATOM 2383 C C . LYS A 1 295 ? 34.893 19.090 -48.989 1.00 78.44 295 LYS A C 1
ATOM 2385 O O . LYS A 1 295 ? 34.677 17.897 -48.863 1.00 78.44 295 LYS A O 1
ATOM 2390 N N . SER A 1 296 ? 34.100 19.892 -49.694 1.00 80.31 296 SER A N 1
ATOM 2391 C CA . SER A 1 296 ? 32.920 19.383 -50.412 1.00 80.31 296 SER A CA 1
ATOM 2392 C C . SER A 1 296 ? 33.293 18.749 -51.764 1.00 80.31 296 SER A C 1
ATOM 2394 O O . SER A 1 296 ? 34.202 19.263 -52.431 1.00 80.31 296 SER A O 1
ATOM 2396 N N . PRO A 1 297 ? 32.592 17.683 -52.204 1.00 81.62 297 PRO A N 1
ATOM 2397 C CA . PRO A 1 297 ? 32.776 17.088 -53.521 1.00 81.62 297 PRO A CA 1
ATOM 2398 C C . PRO A 1 297 ? 32.438 18.102 -54.622 1.00 81.62 297 PRO A C 1
ATOM 2400 O O . PRO A 1 297 ? 31.536 18.939 -54.490 1.00 81.62 297 PRO A O 1
ATOM 2403 N N . LYS A 1 298 ? 33.191 18.058 -55.723 1.00 82.12 298 LYS A N 1
ATOM 2404 C CA . LYS A 1 298 ? 32.996 18.950 -56.875 1.00 82.12 298 LYS A CA 1
ATOM 2405 C C . LYS A 1 298 ? 32.200 18.302 -57.996 1.00 82.12 298 LYS A C 1
ATOM 2407 O O . LYS A 1 298 ? 31.511 19.018 -58.724 1.00 82.12 298 LYS A O 1
ATOM 2412 N N . SER A 1 299 ? 32.286 16.983 -58.119 1.00 85.56 299 SER A N 1
ATOM 2413 C CA . SER A 1 299 ? 31.560 16.182 -59.092 1.00 85.56 299 SER A CA 1
ATOM 2414 C C . SER A 1 299 ? 30.048 16.334 -58.914 1.00 85.56 299 SER A C 1
ATOM 2416 O O . SER A 1 299 ? 29.530 16.411 -57.800 1.00 85.56 299 SER A O 1
ATOM 2418 N N . TRP A 1 300 ? 29.325 16.384 -60.033 1.00 85.88 300 TRP A N 1
ATOM 2419 C CA . TRP A 1 300 ? 27.866 16.465 -60.010 1.00 85.88 300 TRP A CA 1
ATOM 2420 C C . TRP A 1 300 ? 27.224 15.229 -59.338 1.00 85.88 300 TRP A C 1
ATOM 2422 O O . TRP A 1 300 ? 26.408 15.430 -58.438 1.00 85.88 300 TRP A O 1
ATOM 2432 N N . PRO A 1 301 ? 27.656 13.979 -59.628 1.00 89.06 301 PRO A N 1
ATOM 2433 C CA . PRO A 1 301 ? 27.156 12.798 -58.917 1.00 89.06 301 PRO A CA 1
ATOM 2434 C C . PRO A 1 301 ? 27.469 12.804 -57.413 1.00 89.06 301 PRO A C 1
ATOM 2436 O O . PRO A 1 301 ? 26.609 12.444 -56.613 1.00 89.06 301 PRO A O 1
ATOM 2439 N N . GLY A 1 302 ? 28.659 13.265 -57.006 1.00 88.06 302 GLY A N 1
ATOM 2440 C CA . GLY A 1 302 ? 29.035 13.360 -55.592 1.00 88.06 302 GLY A CA 1
ATOM 2441 C C . GLY A 1 302 ? 28.172 14.355 -54.812 1.00 88.06 302 GLY A C 1
ATOM 2442 O O . GLY A 1 302 ? 27.779 14.070 -53.684 1.00 88.06 302 GLY A O 1
ATOM 2443 N N . LYS A 1 303 ? 27.800 15.488 -55.424 1.00 89.25 303 LYS A N 1
ATOM 2444 C CA . LYS A 1 303 ? 26.871 16.458 -54.815 1.00 89.25 303 LYS A CA 1
ATOM 2445 C C . LYS A 1 303 ? 25.463 15.892 -54.639 1.00 89.25 303 LYS A C 1
ATOM 2447 O O . LYS A 1 303 ? 24.845 16.117 -53.603 1.00 89.25 303 LYS A O 1
ATOM 2452 N N . VAL A 1 304 ? 24.955 15.163 -55.635 1.00 91.62 304 VAL A N 1
ATOM 2453 C CA . VAL A 1 304 ? 23.632 14.526 -55.548 1.00 91.62 304 VAL A CA 1
ATOM 2454 C C . VAL A 1 304 ? 23.624 13.461 -54.451 1.00 91.62 304 VAL A C 1
ATOM 2456 O O . VAL A 1 304 ? 22.736 13.481 -53.599 1.00 91.62 304 VAL A O 1
ATOM 2459 N N . LEU A 1 305 ? 24.641 12.592 -54.413 1.00 92.38 305 LEU A N 1
ATOM 2460 C CA . LEU A 1 305 ? 24.781 11.573 -53.370 1.00 92.38 305 LEU A CA 1
ATOM 2461 C C . LEU A 1 305 ? 24.870 12.201 -51.972 1.00 92.38 305 LEU A C 1
ATOM 2463 O O . LEU A 1 305 ? 24.233 11.719 -51.040 1.00 92.38 305 LEU A O 1
ATOM 2467 N N . GLN A 1 306 ? 25.604 13.306 -51.829 1.00 89.62 306 GLN A N 1
ATOM 2468 C CA . GLN A 1 306 ? 25.699 14.031 -50.566 1.00 89.62 306 GLN A CA 1
ATOM 2469 C C . GLN A 1 306 ? 24.348 14.609 -50.120 1.00 89.62 306 GLN A C 1
ATOM 2471 O O . GLN A 1 306 ? 24.018 14.524 -48.941 1.00 89.62 306 GLN A O 1
ATOM 2476 N N . ASN A 1 307 ? 23.567 15.192 -51.032 1.00 91.06 307 ASN A N 1
ATOM 2477 C CA . ASN A 1 307 ? 22.239 15.712 -50.698 1.00 91.06 307 ASN A CA 1
ATOM 2478 C C . ASN A 1 307 ? 21.291 14.591 -50.257 1.00 91.06 307 ASN A C 1
ATOM 2480 O O . ASN A 1 307 ? 20.547 14.758 -49.293 1.00 91.06 307 ASN A O 1
ATOM 2484 N N . PHE A 1 308 ? 21.354 13.435 -50.921 1.00 93.81 308 PHE A N 1
ATOM 2485 C CA . PHE A 1 308 ? 20.591 12.259 -50.512 1.00 93.81 308 PHE A CA 1
ATOM 2486 C C . PHE A 1 308 ? 21.021 11.759 -49.126 1.00 93.81 308 PHE A C 1
ATOM 2488 O O . PHE A 1 308 ? 20.174 11.532 -48.263 1.00 93.81 308 PHE A O 1
ATOM 2495 N N . TRP A 1 309 ? 22.332 11.669 -48.878 1.00 93.38 309 TRP A N 1
ATOM 2496 C CA . TRP A 1 309 ? 22.877 11.319 -47.565 1.00 93.38 309 TRP A CA 1
ATOM 2497 C C . TRP A 1 309 ? 22.446 12.304 -46.474 1.00 93.38 309 TRP A C 1
ATOM 2499 O O . TRP A 1 309 ? 22.079 11.883 -45.384 1.00 93.38 309 TRP A O 1
ATOM 2509 N N . ALA A 1 310 ? 22.440 13.607 -46.765 1.00 91.94 310 ALA A N 1
ATOM 2510 C CA . ALA A 1 310 ? 21.979 14.625 -45.827 1.00 91.94 310 ALA A CA 1
ATOM 2511 C C . ALA A 1 310 ? 20.492 14.456 -45.478 1.00 91.94 310 ALA A C 1
ATOM 2513 O O . ALA A 1 310 ? 20.133 14.540 -44.306 1.00 91.94 310 ALA A O 1
ATOM 2514 N N . GLY A 1 311 ? 19.640 14.151 -46.463 1.00 93.38 311 GLY A N 1
ATOM 2515 C CA . GLY A 1 311 ? 18.238 13.811 -46.211 1.00 93.38 311 GLY A CA 1
ATOM 2516 C C . GLY A 1 311 ? 18.097 12.573 -45.323 1.00 93.38 311 GLY A C 1
ATOM 2517 O O . GLY A 1 311 ? 17.393 12.611 -44.317 1.00 93.38 311 GLY A O 1
ATOM 2518 N N . LEU A 1 312 ? 18.825 11.500 -45.646 1.00 93.00 312 LEU A N 1
ATOM 2519 C CA . LEU A 1 312 ? 18.835 10.263 -44.862 1.00 93.00 312 LEU A CA 1
ATOM 2520 C C . LEU A 1 312 ? 19.304 10.502 -43.413 1.00 93.00 312 LEU A C 1
ATOM 2522 O O . LEU A 1 312 ? 18.686 10.001 -42.477 1.00 93.00 312 LEU A O 1
ATOM 2526 N N . ALA A 1 313 ? 20.356 11.301 -43.216 1.00 92.69 313 ALA A N 1
ATOM 2527 C CA . ALA A 1 313 ? 20.881 11.655 -41.899 1.00 92.69 313 ALA A CA 1
ATOM 2528 C C . ALA A 1 313 ? 19.859 12.427 -41.049 1.00 92.69 313 ALA A C 1
ATOM 2530 O O . ALA A 1 313 ? 19.697 12.124 -39.868 1.00 92.69 313 ALA A O 1
ATOM 2531 N N . ILE A 1 314 ? 19.119 13.371 -41.646 1.00 92.44 314 ILE A N 1
ATOM 2532 C CA . ILE A 1 314 ? 18.041 14.094 -40.953 1.00 92.44 314 ILE A CA 1
ATOM 2533 C C . ILE A 1 314 ? 16.959 13.118 -40.474 1.00 92.44 314 ILE A C 1
ATOM 2535 O O . ILE A 1 314 ? 16.533 13.206 -39.323 1.00 92.44 314 ILE A O 1
ATOM 2539 N N . PHE A 1 315 ? 16.548 12.161 -41.314 1.00 93.06 315 PHE A N 1
ATOM 2540 C CA . PHE A 1 315 ? 15.579 11.136 -40.913 1.00 93.06 315 PHE A CA 1
ATOM 2541 C C . PHE A 1 315 ? 16.098 10.254 -39.768 1.00 93.06 315 PHE A C 1
ATOM 2543 O O . PHE A 1 315 ? 15.348 9.981 -38.831 1.00 93.06 315 PHE A O 1
ATOM 2550 N N . MET A 1 316 ? 17.374 9.849 -39.799 1.00 92.31 316 MET A N 1
ATOM 2551 C CA . MET A 1 316 ? 17.985 9.072 -38.712 1.00 92.31 316 MET A CA 1
ATOM 2552 C C . MET A 1 316 ? 18.000 9.847 -37.389 1.00 92.31 316 MET A C 1
ATOM 2554 O O . MET A 1 316 ? 17.594 9.305 -36.362 1.00 92.31 316 MET A O 1
ATOM 2558 N N . ILE A 1 317 ? 18.420 11.118 -37.408 1.00 91.56 317 ILE A N 1
ATOM 2559 C CA . ILE A 1 317 ? 18.442 11.974 -36.212 1.00 91.56 317 ILE A CA 1
ATOM 2560 C C . ILE A 1 317 ? 17.022 12.167 -35.671 1.00 91.56 317 ILE A C 1
ATOM 2562 O O . ILE A 1 317 ? 16.791 11.989 -34.477 1.00 91.56 317 ILE A O 1
ATOM 2566 N N . ALA A 1 318 ? 16.058 12.481 -36.540 1.00 93.06 318 ALA A N 1
ATOM 2567 C CA . ALA A 1 318 ? 14.668 12.670 -36.139 1.00 93.06 318 ALA A CA 1
ATOM 2568 C C . ALA A 1 318 ? 14.099 11.403 -35.479 1.00 93.06 318 ALA A C 1
ATOM 2570 O O . ALA A 1 318 ? 13.538 11.478 -34.386 1.00 93.06 318 ALA A O 1
ATOM 2571 N N . SER A 1 319 ? 14.319 10.230 -36.082 1.00 93.88 319 SER A N 1
ATOM 2572 C CA . SER A 1 319 ? 13.887 8.952 -35.509 1.00 93.88 319 SER A CA 1
ATOM 2573 C C . SER A 1 319 ? 14.566 8.649 -34.173 1.00 93.88 319 SER A C 1
ATOM 2575 O O . SER A 1 319 ? 13.895 8.169 -33.263 1.00 93.88 319 SER A O 1
ATOM 2577 N N . TYR A 1 320 ? 15.861 8.949 -34.027 1.00 93.12 320 TYR A N 1
ATOM 2578 C CA . TYR A 1 320 ? 16.571 8.787 -32.757 1.00 93.12 320 TYR A CA 1
ATOM 2579 C C . TYR A 1 320 ? 15.945 9.660 -31.668 1.00 93.12 320 TYR A C 1
ATOM 2581 O O . TYR A 1 320 ? 15.618 9.169 -30.590 1.00 93.12 320 TYR A O 1
ATOM 2589 N N . THR A 1 321 ? 15.720 10.945 -31.962 1.00 92.81 321 THR A N 1
ATOM 2590 C CA . THR A 1 321 ? 15.127 11.882 -30.998 1.00 92.81 321 THR A CA 1
ATOM 2591 C C . THR A 1 321 ? 13.697 11.504 -30.618 1.00 92.81 321 THR A C 1
ATOM 2593 O O . THR A 1 321 ? 13.345 11.591 -29.444 1.00 92.81 321 THR A O 1
ATOM 2596 N N . ALA A 1 322 ? 12.893 11.019 -31.571 1.00 92.94 322 ALA A N 1
ATOM 2597 C CA . ALA A 1 322 ? 11.533 10.557 -31.315 1.00 92.94 322 ALA A CA 1
ATOM 2598 C C . ALA A 1 322 ? 11.518 9.292 -30.444 1.00 92.94 322 ALA A C 1
ATOM 2600 O O . ALA A 1 322 ? 10.779 9.235 -29.462 1.00 92.94 322 ALA A O 1
ATOM 2601 N N . ASN A 1 323 ? 12.374 8.311 -30.747 1.00 91.69 323 ASN A N 1
ATOM 2602 C CA . ASN A 1 323 ? 12.476 7.080 -29.964 1.00 91.69 323 ASN A CA 1
ATOM 2603 C C . ASN A 1 323 ? 13.025 7.343 -28.563 1.00 91.69 323 ASN A C 1
ATOM 2605 O O . ASN A 1 323 ? 12.538 6.757 -27.603 1.00 91.69 323 ASN A O 1
ATOM 2609 N N . LEU A 1 324 ? 14.000 8.245 -28.425 1.00 88.06 324 LEU A N 1
ATOM 2610 C CA . LEU A 1 324 ? 14.513 8.658 -27.123 1.00 88.06 324 LEU A CA 1
ATOM 2611 C C . LEU A 1 324 ? 13.424 9.354 -26.298 1.00 88.06 324 LEU A C 1
ATOM 2613 O O . LEU A 1 324 ? 13.255 9.034 -25.126 1.00 88.06 324 LEU A O 1
ATOM 2617 N N . ALA A 1 325 ? 12.656 10.264 -26.904 1.00 88.12 325 ALA A N 1
ATOM 2618 C CA . ALA A 1 325 ? 11.547 10.933 -26.229 1.00 88.12 325 ALA A CA 1
ATOM 2619 C C . ALA A 1 325 ? 10.463 9.936 -25.791 1.00 88.12 325 ALA A C 1
ATOM 2621 O O . ALA A 1 325 ? 10.025 9.976 -24.644 1.00 88.12 325 ALA A O 1
ATOM 2622 N N . ALA A 1 326 ? 10.079 9.002 -26.667 1.00 87.00 326 ALA A N 1
ATOM 2623 C CA . ALA A 1 326 ? 9.134 7.937 -26.342 1.00 87.00 326 ALA A CA 1
ATOM 2624 C C . ALA A 1 326 ? 9.664 7.018 -25.230 1.00 87.00 326 ALA A C 1
ATOM 2626 O O . ALA A 1 326 ? 8.921 6.654 -24.323 1.00 87.00 326 ALA A O 1
ATOM 2627 N N . TYR A 1 327 ? 10.955 6.687 -25.260 1.00 81.56 327 TYR A N 1
ATOM 2628 C CA . TYR A 1 327 ? 11.609 5.874 -24.240 1.00 81.56 327 TYR A CA 1
ATOM 2629 C C . TYR A 1 327 ? 11.632 6.565 -22.870 1.00 81.56 327 TYR A C 1
ATOM 2631 O O . TYR A 1 327 ? 11.349 5.934 -21.854 1.00 81.56 327 TYR A O 1
ATOM 2639 N N . LEU A 1 328 ? 11.928 7.867 -22.835 1.00 82.25 328 LEU A N 1
ATOM 2640 C CA . LEU A 1 328 ? 11.908 8.657 -21.604 1.00 82.25 328 LEU A CA 1
ATOM 2641 C C . LEU A 1 328 ? 10.482 8.835 -21.065 1.00 82.25 328 LEU A C 1
ATOM 2643 O O . LEU A 1 328 ? 10.278 8.730 -19.859 1.00 82.25 328 LEU A O 1
ATOM 2647 N N . ALA A 1 329 ? 9.499 9.050 -21.943 1.00 81.00 329 ALA A N 1
ATOM 2648 C CA . ALA A 1 329 ? 8.095 9.209 -21.563 1.00 81.00 329 ALA A CA 1
ATOM 2649 C C . ALA A 1 329 ? 7.431 7.891 -21.119 1.00 81.00 329 ALA A C 1
ATOM 2651 O O . ALA A 1 329 ? 6.573 7.901 -20.242 1.00 81.00 329 ALA A O 1
ATOM 2652 N N . GLY A 1 330 ? 7.827 6.755 -21.703 1.00 71.81 330 GLY A N 1
ATOM 2653 C CA . GLY A 1 330 ? 7.274 5.427 -21.415 1.00 71.81 330 GLY A CA 1
ATOM 2654 C C . GLY A 1 330 ? 7.732 4.810 -20.090 1.00 71.81 330 GLY A C 1
ATOM 2655 O O . GLY A 1 330 ? 7.273 3.728 -19.731 1.00 71.81 330 GLY A O 1
ATOM 2656 N N . ARG A 1 331 ? 8.616 5.473 -19.336 1.00 66.06 331 ARG A N 1
ATOM 2657 C CA . ARG A 1 331 ? 8.997 5.063 -17.977 1.00 66.06 331 ARG A CA 1
ATOM 2658 C C . ARG A 1 331 ? 7.953 5.534 -16.962 1.00 66.06 331 ARG A C 1
ATOM 2660 O O . ARG A 1 331 ? 8.250 6.328 -16.077 1.00 66.06 331 ARG A O 1
ATOM 2667 N N . SER A 1 332 ? 6.719 5.053 -17.086 1.00 55.16 332 SER A N 1
ATOM 2668 C CA . SER A 1 332 ? 5.755 5.177 -15.994 1.00 55.16 332 SER A CA 1
ATOM 2669 C C . SER A 1 332 ? 6.160 4.232 -14.867 1.00 55.16 332 SER A C 1
ATOM 2671 O O . SER A 1 332 ? 6.421 3.052 -15.097 1.00 55.16 332 SER A O 1
ATOM 2673 N N . GLU A 1 333 ? 6.220 4.765 -13.654 1.00 55.09 333 GLU A N 1
ATOM 2674 C CA . GLU A 1 333 ? 6.583 4.054 -12.433 1.00 55.09 333 GLU A CA 1
ATOM 2675 C C . GLU A 1 333 ? 5.483 3.077 -12.024 1.00 55.09 333 GLU A C 1
ATOM 2677 O O . GLU A 1 333 ? 4.666 3.350 -11.149 1.00 55.09 333 GLU A O 1
ATOM 2682 N N . GLN A 1 334 ? 5.423 1.943 -12.709 1.00 53.84 334 GLN A N 1
ATOM 2683 C CA . GLN A 1 334 ? 4.559 0.848 -12.317 1.00 53.84 334 GLN A CA 1
ATOM 2684 C C . GLN A 1 334 ? 5.340 -0.057 -11.372 1.00 53.84 334 GLN A C 1
ATOM 2686 O O . GLN A 1 334 ? 6.382 -0.613 -11.717 1.00 53.84 334 GLN A O 1
ATOM 2691 N N . SER A 1 335 ? 4.849 -0.173 -10.141 1.00 57.59 335 SER A N 1
ATOM 2692 C CA . SER A 1 335 ? 5.204 -1.283 -9.273 1.00 57.59 335 SER A CA 1
ATOM 2693 C C . SER A 1 335 ? 4.706 -2.563 -9.950 1.00 57.59 335 SER A C 1
ATOM 2695 O O . SER A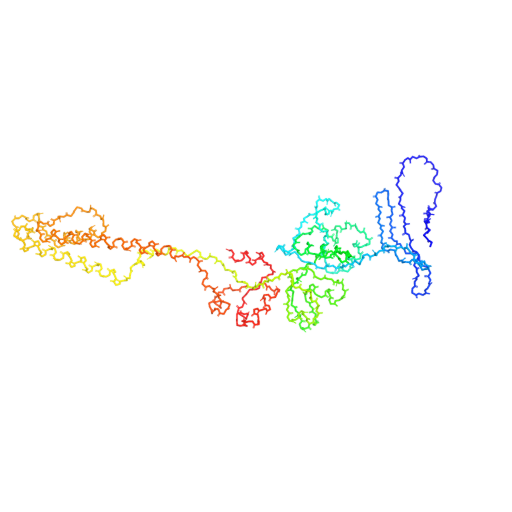 1 335 ? 3.511 -2.834 -9.991 1.00 57.59 335 SER A O 1
ATOM 2697 N N . ASP A 1 336 ? 5.630 -3.351 -10.501 1.00 60.66 336 ASP A N 1
ATOM 2698 C CA . ASP A 1 336 ? 5.346 -4.597 -11.240 1.00 60.66 336 ASP A CA 1
ATOM 2699 C C . ASP A 1 336 ? 4.653 -5.692 -10.395 1.00 60.66 336 ASP A C 1
ATOM 2701 O O . ASP A 1 336 ? 4.341 -6.770 -10.900 1.00 60.66 336 ASP A O 1
ATOM 2705 N N . LEU A 1 337 ? 4.426 -5.456 -9.100 1.00 64.75 337 LEU A N 1
ATOM 2706 C CA . LEU A 1 337 ? 3.836 -6.424 -8.181 1.00 64.75 337 LEU A CA 1
ATOM 2707 C C . LEU A 1 337 ? 2.306 -6.350 -8.232 1.00 64.75 337 LEU A C 1
ATOM 2709 O O . LEU A 1 337 ? 1.665 -5.674 -7.432 1.00 64.75 337 LEU A O 1
ATOM 2713 N N . LEU A 1 338 ? 1.726 -7.069 -9.192 1.00 66.88 338 LEU A N 1
ATOM 2714 C CA . LEU A 1 338 ? 0.278 -7.105 -9.420 1.00 66.88 338 LEU A CA 1
ATOM 2715 C C . LEU A 1 338 ? -0.457 -8.124 -8.539 1.00 66.88 338 LEU A C 1
ATOM 2717 O O . LEU A 1 338 ? -1.671 -8.019 -8.372 1.00 66.88 338 LEU A O 1
ATOM 2721 N N . ASN A 1 339 ? 0.237 -9.144 -8.020 1.00 79.00 339 ASN A N 1
ATOM 2722 C CA . ASN A 1 339 ? -0.416 -10.292 -7.393 1.00 79.00 339 ASN A CA 1
ATOM 2723 C C . ASN A 1 339 ? 0.345 -10.812 -6.165 1.00 79.00 339 ASN A C 1
ATOM 2725 O O . ASN A 1 339 ? 1.571 -10.883 -6.157 1.00 79.00 339 ASN A O 1
ATOM 2729 N N . ILE A 1 340 ? -0.407 -11.260 -5.158 1.00 83.12 340 ILE A N 1
ATOM 2730 C CA . ILE A 1 340 ? 0.095 -11.919 -3.944 1.00 83.12 340 ILE A CA 1
ATOM 2731 C C . ILE A 1 340 ? 0.794 -13.259 -4.229 1.00 83.12 340 ILE A C 1
ATOM 2733 O O . ILE A 1 340 ? 1.565 -13.759 -3.412 1.00 83.12 340 ILE A O 1
ATOM 2737 N N . ASN A 1 341 ? 0.531 -13.847 -5.396 1.00 83.12 341 ASN A N 1
ATOM 2738 C CA . ASN A 1 341 ? 1.146 -15.097 -5.840 1.00 83.12 341 ASN A CA 1
ATOM 2739 C C . ASN A 1 341 ? 2.427 -14.896 -6.663 1.00 83.12 341 ASN A C 1
ATOM 2741 O O . ASN A 1 341 ? 2.962 -15.874 -7.179 1.00 83.12 341 ASN A O 1
ATOM 2745 N N . ASP A 1 342 ? 2.922 -13.663 -6.806 1.00 84.62 342 ASP A N 1
ATOM 2746 C CA . ASP A 1 342 ? 4.176 -13.418 -7.517 1.00 84.62 342 ASP A CA 1
ATOM 2747 C C . ASP A 1 342 ? 5.360 -14.053 -6.762 1.00 84.62 342 ASP A C 1
ATOM 2749 O O . ASP A 1 342 ? 5.596 -13.793 -5.579 1.00 84.62 342 ASP A O 1
ATOM 2753 N N . GLU A 1 343 ? 6.132 -14.889 -7.455 1.00 82.56 343 GLU A N 1
ATOM 2754 C CA . GLU A 1 343 ? 7.320 -15.548 -6.909 1.00 82.56 343 GLU A CA 1
ATOM 2755 C C . GLU A 1 343 ? 8.388 -14.545 -6.459 1.00 82.56 343 GLU A C 1
ATOM 2757 O O . GLU A 1 343 ? 9.139 -14.825 -5.519 1.00 82.56 343 GLU A O 1
ATOM 2762 N N . ARG A 1 344 ? 8.428 -13.350 -7.067 1.00 81.81 344 ARG A N 1
ATOM 2763 C CA . ARG A 1 344 ? 9.360 -12.272 -6.698 1.00 81.81 344 ARG A CA 1
ATOM 2764 C C . ARG A 1 344 ? 9.214 -11.861 -5.236 1.00 81.81 344 ARG A C 1
ATOM 2766 O O . ARG A 1 344 ? 10.221 -11.530 -4.607 1.00 81.81 344 ARG A O 1
ATOM 2773 N N . LEU A 1 345 ? 8.011 -11.971 -4.666 1.00 82.00 345 LEU A N 1
ATOM 2774 C CA . LEU A 1 345 ? 7.750 -11.663 -3.257 1.00 82.00 345 LEU A CA 1
ATOM 2775 C C . LEU A 1 345 ? 8.568 -12.533 -2.300 1.00 82.00 345 LEU A C 1
ATOM 2777 O O . LEU A 1 345 ? 8.937 -12.066 -1.230 1.00 82.00 345 LEU A O 1
ATOM 2781 N N . ARG A 1 346 ? 8.940 -13.755 -2.701 1.00 79.88 346 ARG A N 1
ATOM 2782 C CA . ARG A 1 346 ? 9.777 -14.650 -1.881 1.00 79.88 346 ARG A CA 1
ATOM 2783 C C . ARG A 1 346 ? 11.217 -14.156 -1.745 1.00 79.88 346 ARG A C 1
ATOM 2785 O O . ARG A 1 346 ? 11.905 -14.491 -0.784 1.00 79.88 346 ARG A O 1
ATOM 2792 N N . THR A 1 347 ? 11.692 -13.398 -2.732 1.00 81.88 347 THR A N 1
ATOM 2793 C CA . THR A 1 347 ? 13.050 -12.830 -2.734 1.00 81.88 347 THR A CA 1
ATOM 2794 C C . THR A 1 347 ? 13.118 -11.474 -2.038 1.00 81.88 347 THR A C 1
ATOM 2796 O O . THR A 1 347 ? 14.192 -11.061 -1.600 1.00 81.88 347 THR A O 1
ATOM 2799 N N . MET A 1 348 ? 11.978 -10.795 -1.910 1.00 81.62 348 MET A N 1
ATOM 2800 C CA . MET A 1 348 ? 11.865 -9.488 -1.275 1.00 81.62 348 MET A CA 1
ATOM 2801 C C . MET A 1 348 ? 11.636 -9.624 0.233 1.00 81.62 348 MET A C 1
ATOM 2803 O O . MET A 1 348 ? 11.237 -10.672 0.739 1.00 81.62 348 MET A O 1
ATOM 2807 N N . GLN A 1 349 ? 11.918 -8.555 0.976 1.00 83.56 349 GLN A N 1
ATOM 2808 C CA . GLN A 1 349 ? 11.525 -8.470 2.379 1.00 83.56 349 GLN A CA 1
ATOM 2809 C C . GLN A 1 349 ? 10.062 -8.036 2.442 1.00 83.56 349 GLN A C 1
ATOM 2811 O O . GLN A 1 349 ? 9.739 -6.886 2.162 1.00 83.56 349 GLN A O 1
ATOM 2816 N N . VAL A 1 350 ? 9.188 -8.981 2.777 1.00 87.12 350 VAL A N 1
ATOM 2817 C CA . VAL A 1 350 ? 7.763 -8.731 3.001 1.00 87.12 350 VAL A CA 1
ATOM 2818 C C . VAL A 1 350 ? 7.498 -8.796 4.499 1.00 87.12 350 VAL A C 1
ATOM 2820 O O . VAL A 1 350 ? 7.986 -9.700 5.184 1.00 87.12 350 VAL A O 1
ATOM 2823 N N . ALA A 1 351 ? 6.733 -7.826 4.989 1.00 88.00 351 ALA A N 1
ATOM 2824 C CA . ALA A 1 351 ? 6.308 -7.736 6.373 1.00 88.00 351 ALA A CA 1
ATOM 2825 C C . ALA A 1 351 ? 4.789 -7.561 6.439 1.00 88.00 351 ALA A C 1
ATOM 2827 O O . ALA A 1 351 ? 4.166 -7.033 5.517 1.00 88.00 351 ALA A O 1
ATOM 2828 N N . THR A 1 352 ? 4.204 -8.010 7.541 1.00 88.31 352 THR A N 1
ATOM 2829 C CA . THR A 1 352 ? 2.792 -7.809 7.878 1.00 88.31 352 THR A CA 1
ATOM 2830 C C . THR A 1 352 ? 2.696 -7.401 9.340 1.00 88.31 352 THR A C 1
ATOM 2832 O O . THR A 1 352 ? 3.620 -7.651 10.119 1.00 88.31 352 THR A O 1
ATOM 2835 N N . LEU A 1 353 ? 1.565 -6.805 9.713 1.00 85.94 353 LEU A N 1
ATOM 2836 C CA . LEU A 1 353 ? 1.240 -6.598 11.117 1.00 85.94 353 LEU A CA 1
ATOM 2837 C C . LEU A 1 353 ? 1.202 -7.943 11.853 1.00 85.94 353 LEU A C 1
ATOM 2839 O O . LEU A 1 353 ? 0.760 -8.954 11.294 1.00 85.94 353 LEU A O 1
ATOM 2843 N N . GLU A 1 354 ? 1.715 -7.954 13.080 1.00 80.00 354 GLU A N 1
ATOM 2844 C CA . GLU A 1 354 ? 1.811 -9.155 13.908 1.00 80.00 354 GLU A CA 1
ATOM 2845 C C . GLU A 1 354 ? 0.441 -9.713 14.285 1.00 80.00 354 GLU A C 1
ATOM 2847 O O . GLU A 1 354 ? 0.227 -10.930 14.213 1.00 80.00 354 GLU A O 1
ATOM 2852 N N . TYR A 1 355 ? -0.463 -8.796 14.616 1.00 78.06 355 TYR A N 1
ATOM 2853 C CA . TYR A 1 355 ? -1.863 -9.027 14.924 1.00 78.06 355 TYR A CA 1
ATOM 2854 C C . TYR A 1 355 ? -2.718 -8.465 13.788 1.00 78.06 355 TYR A C 1
ATOM 2856 O O . TYR A 1 355 ? -2.398 -7.423 13.208 1.00 78.06 355 TYR A O 1
ATOM 2864 N N . GLY A 1 356 ? -3.786 -9.178 13.450 1.00 78.19 356 GLY A N 1
ATOM 2865 C CA . GLY A 1 356 ? -4.804 -8.696 12.534 1.00 78.19 356 GLY A CA 1
ATOM 2866 C C . GLY A 1 356 ? -5.252 -9.699 11.484 1.00 78.19 356 GLY A C 1
ATOM 2867 O O . GLY A 1 356 ? -4.551 -10.657 11.132 1.00 78.19 356 GLY A O 1
ATOM 2868 N N . ALA A 1 357 ? -6.411 -9.422 10.888 1.00 82.19 357 ALA A N 1
ATOM 2869 C CA . ALA A 1 357 ? -6.981 -10.291 9.861 1.00 82.19 357 ALA A CA 1
ATOM 2870 C C . ALA A 1 357 ? -6.105 -10.447 8.605 1.00 82.19 357 ALA A C 1
ATOM 2872 O O . ALA A 1 357 ? -6.202 -11.470 7.927 1.00 82.19 357 ALA A O 1
ATOM 2873 N N . ALA A 1 358 ? -5.218 -9.490 8.303 1.00 85.50 358 ALA A N 1
ATOM 2874 C CA . ALA A 1 358 ? -4.311 -9.567 7.153 1.00 85.50 358 ALA A CA 1
ATOM 2875 C C . ALA A 1 358 ? -3.358 -10.772 7.239 1.00 85.50 358 ALA A C 1
ATOM 2877 O O . ALA A 1 358 ? -3.188 -11.509 6.265 1.00 85.50 358 ALA A O 1
ATOM 2878 N N . LYS A 1 359 ? -2.778 -11.018 8.421 1.00 84.38 359 LYS A N 1
ATOM 2879 C CA . LYS A 1 359 ? -1.864 -12.141 8.662 1.00 84.38 359 LYS A CA 1
ATOM 2880 C C . LYS A 1 359 ? -2.604 -13.477 8.590 1.00 84.38 359 LYS A C 1
ATOM 2882 O O . LYS A 1 359 ? -2.129 -14.408 7.935 1.00 84.38 359 LYS A O 1
ATOM 2887 N N . TYR A 1 360 ? -3.794 -13.547 9.192 1.00 82.94 360 TYR A N 1
ATOM 2888 C CA . TYR A 1 360 ? -4.673 -14.714 9.094 1.00 82.94 360 TYR A CA 1
ATOM 2889 C C . TYR A 1 360 ? -5.033 -15.019 7.633 1.00 82.94 360 TYR A C 1
ATOM 2891 O O . TYR A 1 360 ? -4.849 -16.142 7.165 1.00 82.94 360 TYR A O 1
ATOM 2899 N N . PHE A 1 361 ? -5.472 -14.014 6.878 1.00 87.00 361 PHE A N 1
ATOM 2900 C CA . PHE A 1 361 ? -5.833 -14.156 5.470 1.00 87.00 361 PHE A CA 1
ATOM 2901 C C . PHE A 1 361 ? -4.650 -14.619 4.609 1.00 87.00 361 PHE A C 1
ATOM 2903 O O . PHE A 1 361 ? -4.791 -15.541 3.802 1.00 87.00 361 PHE A O 1
ATOM 2910 N N . LEU A 1 362 ? -3.460 -14.055 4.838 1.00 88.00 362 LEU A N 1
ATOM 2911 C CA . LEU A 1 362 ? -2.234 -14.456 4.152 1.00 88.00 362 LEU A CA 1
ATOM 2912 C C . LEU A 1 362 ? -1.874 -15.923 4.423 1.00 88.00 362 LEU 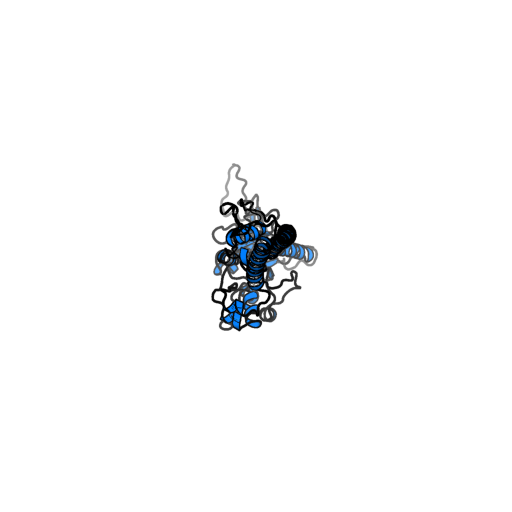A C 1
ATOM 2914 O O . LEU A 1 362 ? -1.513 -16.641 3.490 1.00 88.00 362 LEU A O 1
ATOM 2918 N N . SER A 1 363 ? -2.040 -16.385 5.668 1.00 86.31 363 SER A N 1
ATOM 2919 C CA . SER A 1 363 ? -1.796 -17.784 6.042 1.00 86.31 363 SER A CA 1
ATOM 2920 C C . SER A 1 363 ? -2.694 -18.772 5.285 1.00 86.31 363 SER A C 1
ATOM 2922 O O . SER A 1 363 ? -2.281 -19.901 5.024 1.00 86.31 363 SER A O 1
ATOM 2924 N N . LYS A 1 364 ? -3.908 -18.351 4.895 1.00 86.38 364 LYS A N 1
ATOM 2925 C CA . LYS A 1 364 ? -4.869 -19.186 4.159 1.00 86.38 364 LYS A CA 1
ATOM 2926 C C . LYS A 1 364 ? -4.656 -19.144 2.649 1.00 86.38 364 LYS A C 1
ATOM 2928 O O . LYS A 1 364 ? -4.807 -20.174 2.001 1.00 86.38 364 LYS A O 1
ATOM 2933 N N . ILE A 1 365 ? -4.320 -17.982 2.087 1.00 88.56 365 ILE A N 1
ATOM 2934 C CA . ILE A 1 365 ? -4.191 -17.817 0.630 1.00 88.56 365 ILE A CA 1
ATOM 2935 C C . ILE A 1 365 ? -2.832 -18.258 0.110 1.00 88.56 365 ILE A C 1
ATOM 2937 O O . ILE A 1 365 ? -2.763 -18.958 -0.898 1.00 88.56 365 ILE A O 1
ATOM 2941 N N . ASN A 1 366 ? -1.751 -17.848 0.772 1.00 88.31 366 ASN A N 1
ATOM 2942 C CA . ASN A 1 366 ? -0.400 -18.165 0.329 1.00 88.31 366 ASN A CA 1
ATOM 2943 C C . ASN A 1 366 ? 0.467 -18.605 1.520 1.00 88.31 366 ASN A C 1
ATOM 2945 O O . ASN A 1 366 ? 1.270 -17.821 2.037 1.00 88.31 366 ASN A O 1
ATOM 2949 N N . PRO A 1 367 ? 0.351 -19.884 1.933 1.00 87.56 367 PRO A N 1
ATOM 2950 C CA . PRO A 1 367 ? 1.131 -20.431 3.042 1.00 87.56 367 PRO A CA 1
ATOM 2951 C C . PRO A 1 367 ? 2.644 -20.354 2.807 1.00 87.56 367 PRO A C 1
ATOM 2953 O O . PRO A 1 367 ? 3.422 -20.199 3.745 1.00 87.56 367 PRO A O 1
ATOM 2956 N N . SER A 1 368 ? 3.085 -20.446 1.547 1.00 86.31 368 SER A N 1
ATOM 2957 C CA . SER A 1 368 ? 4.505 -20.343 1.206 1.00 86.31 368 SER A CA 1
ATOM 2958 C C . SER A 1 368 ? 5.055 -18.947 1.483 1.00 86.31 368 SER A C 1
ATOM 2960 O O . SER A 1 368 ? 6.142 -18.830 2.044 1.00 86.31 368 SER A O 1
ATOM 2962 N N . LEU A 1 369 ? 4.307 -17.900 1.116 1.00 86.62 369 LEU A N 1
ATOM 2963 C CA . LEU A 1 369 ? 4.689 -16.521 1.414 1.00 86.62 369 LEU A CA 1
ATOM 2964 C C . LEU A 1 369 ? 4.642 -16.260 2.923 1.00 86.62 369 LEU A C 1
ATOM 2966 O O . LEU A 1 369 ? 5.594 -15.697 3.456 1.00 86.62 369 LEU A O 1
ATOM 2970 N N . TYR A 1 370 ? 3.604 -16.751 3.608 1.00 87.38 370 TYR A N 1
ATOM 2971 C CA . TYR A 1 370 ? 3.468 -16.661 5.063 1.00 87.38 370 TYR A CA 1
ATOM 2972 C C . TYR A 1 370 ? 4.688 -17.231 5.804 1.00 87.38 370 TYR A C 1
ATOM 2974 O O . TYR A 1 370 ? 5.276 -16.552 6.638 1.00 87.38 370 TYR A O 1
ATOM 2982 N N . ASN A 1 371 ? 5.138 -18.435 5.439 1.00 85.44 371 ASN A N 1
ATOM 2983 C CA . ASN A 1 371 ? 6.319 -19.054 6.052 1.00 85.44 371 ASN A CA 1
ATOM 2984 C C . ASN A 1 371 ? 7.632 -18.333 5.706 1.00 85.44 371 ASN A C 1
ATOM 2986 O O . ASN A 1 371 ? 8.620 -18.471 6.421 1.00 85.44 371 ASN A O 1
ATOM 2990 N N . SER A 1 372 ? 7.661 -17.593 4.595 1.00 82.69 372 SER A N 1
ATOM 2991 C CA . SER A 1 372 ? 8.822 -16.799 4.182 1.00 82.69 372 SER A CA 1
ATOM 2992 C C . SER A 1 372 ? 8.851 -15.389 4.776 1.00 82.69 372 SER A C 1
ATOM 2994 O O . SER A 1 372 ? 9.812 -14.658 4.528 1.00 82.69 372 SER A O 1
ATOM 2996 N N . LEU A 1 373 ? 7.828 -14.995 5.547 1.00 82.62 373 LEU A N 1
ATOM 2997 C CA . LEU A 1 373 ? 7.810 -13.712 6.241 1.00 82.62 373 LEU A CA 1
ATOM 2998 C C . LEU A 1 373 ? 8.984 -13.646 7.216 1.00 82.62 373 LEU A C 1
ATOM 3000 O O . LEU A 1 373 ? 9.100 -14.449 8.138 1.00 82.62 373 LEU A O 1
ATOM 3004 N N . LYS A 1 374 ? 9.863 -12.669 7.002 1.00 71.75 374 LYS A N 1
ATOM 3005 C CA . LYS A 1 374 ? 11.064 -12.475 7.826 1.00 71.75 374 LYS A CA 1
ATOM 3006 C C . LYS A 1 374 ? 10.839 -11.506 8.982 1.00 71.75 374 LYS A C 1
ATOM 3008 O O . LYS A 1 374 ? 11.679 -11.440 9.872 1.00 71.75 374 LYS A O 1
ATOM 3013 N N . MET A 1 375 ? 9.762 -10.720 8.939 1.00 75.25 375 MET A N 1
ATOM 3014 C CA . MET A 1 375 ? 9.532 -9.618 9.869 1.00 75.25 375 MET A CA 1
ATOM 3015 C C . MET A 1 375 ? 8.034 -9.458 10.149 1.00 75.25 375 MET A C 1
ATOM 3017 O O . MET A 1 375 ? 7.241 -9.324 9.214 1.00 75.25 375 MET A O 1
ATOM 3021 N N . SER A 1 376 ? 7.659 -9.468 11.427 1.00 79.25 376 SER A N 1
ATOM 3022 C CA . SER A 1 376 ? 6.390 -8.920 11.905 1.00 79.25 376 SER A CA 1
ATOM 3023 C C . SER A 1 376 ? 6.613 -7.489 12.385 1.00 79.25 376 SER A C 1
ATOM 3025 O O . SER A 1 376 ? 7.722 -7.114 12.772 1.00 79.25 376 SER A O 1
ATOM 3027 N N . VAL A 1 377 ? 5.575 -6.667 12.275 1.00 84.94 377 VAL A N 1
ATOM 3028 C CA . VAL A 1 377 ? 5.581 -5.289 12.768 1.00 84.94 377 VAL A CA 1
ATOM 3029 C C . VAL A 1 377 ? 4.400 -5.115 13.714 1.00 84.94 377 VAL A C 1
ATOM 3031 O O . VAL A 1 377 ? 3.316 -5.623 13.431 1.00 84.94 377 VAL A O 1
ATOM 3034 N N . GLU A 1 378 ? 4.590 -4.414 14.827 1.00 80.94 378 GLU A N 1
ATOM 3035 C CA . GLU A 1 378 ? 3.527 -4.232 15.821 1.00 80.94 378 GLU A CA 1
ATOM 3036 C C . GLU A 1 378 ? 2.586 -3.078 15.446 1.00 80.94 378 GLU A C 1
ATOM 3038 O O . GLU A 1 378 ? 1.372 -3.200 15.618 1.00 80.94 378 GLU A O 1
ATOM 3043 N N . SER A 1 379 ? 3.124 -1.989 14.875 1.00 81.88 379 SER A N 1
ATOM 3044 C CA . SER A 1 379 ? 2.341 -0.802 14.500 1.00 81.88 379 SER A CA 1
ATOM 3045 C C . SER A 1 379 ? 2.433 -0.417 13.025 1.00 81.88 379 SER A C 1
ATOM 3047 O O . SER A 1 379 ? 3.437 -0.643 12.345 1.00 81.88 379 SER A O 1
ATOM 3049 N N . ILE A 1 380 ? 1.382 0.241 12.530 1.00 83.50 380 ILE A N 1
ATOM 3050 C CA . ILE A 1 380 ? 1.316 0.750 11.153 1.00 83.50 380 ILE A CA 1
ATOM 3051 C C . ILE A 1 380 ? 2.374 1.839 10.935 1.00 83.50 380 ILE A C 1
ATOM 3053 O O . ILE A 1 380 ? 3.022 1.863 9.891 1.00 83.50 380 ILE A O 1
ATOM 3057 N N . GLU A 1 381 ? 2.595 2.716 11.914 1.00 84.88 381 GLU A N 1
ATOM 3058 C CA . GLU A 1 381 ? 3.583 3.796 11.831 1.00 84.88 381 GLU A CA 1
ATOM 3059 C C . GLU A 1 381 ? 5.002 3.242 11.695 1.00 84.88 381 GLU A C 1
ATOM 3061 O O . GLU A 1 381 ? 5.774 3.718 10.864 1.00 84.88 381 GLU A O 1
ATOM 3066 N N . GLU A 1 382 ? 5.322 2.193 12.454 1.00 87.00 382 GLU A N 1
ATOM 3067 C CA . GLU A 1 382 ? 6.605 1.499 12.366 1.00 87.00 382 GLU A CA 1
ATOM 3068 C C . GLU A 1 382 ? 6.774 0.836 10.990 1.00 87.00 382 GLU A C 1
ATOM 3070 O O . GLU A 1 382 ? 7.841 0.927 10.379 1.00 87.00 382 GLU A O 1
ATOM 3075 N N . ALA A 1 383 ? 5.711 0.224 10.456 1.00 86.75 383 ALA A N 1
ATOM 3076 C CA . ALA A 1 383 ? 5.734 -0.398 9.133 1.00 86.75 383 ALA 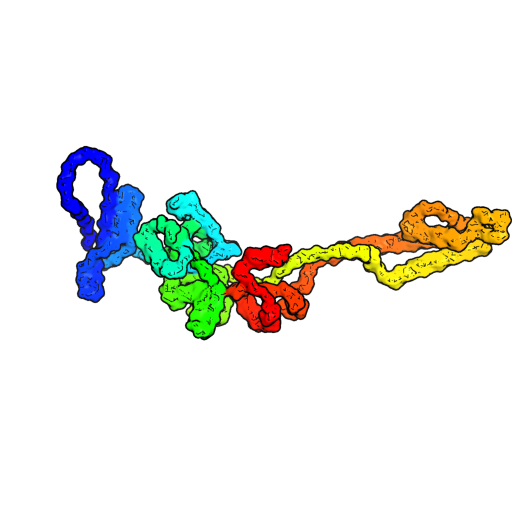A CA 1
ATOM 3077 C C . ALA A 1 383 ? 5.975 0.646 8.033 1.00 86.75 383 ALA A C 1
ATOM 3079 O O . ALA A 1 383 ? 6.795 0.433 7.139 1.00 86.75 383 ALA A O 1
ATOM 3080 N N . LEU A 1 384 ? 5.306 1.798 8.123 1.00 87.44 384 LEU A N 1
ATOM 3081 C CA . LEU A 1 384 ? 5.499 2.917 7.203 1.00 87.44 384 LEU A CA 1
ATOM 3082 C C . LEU A 1 384 ? 6.894 3.532 7.331 1.00 87.44 384 LEU A C 1
ATOM 3084 O O . LEU A 1 384 ? 7.466 3.940 6.322 1.00 87.44 384 LEU A O 1
ATOM 3088 N N . GLN A 1 385 ? 7.455 3.593 8.539 1.00 88.00 385 GLN A N 1
ATOM 3089 C CA . GLN A 1 385 ? 8.809 4.090 8.764 1.00 88.00 385 GLN A CA 1
ATOM 3090 C C . GLN A 1 385 ? 9.874 3.136 8.216 1.00 88.00 385 GLN A C 1
ATOM 3092 O O . GLN A 1 385 ? 10.861 3.610 7.674 1.00 88.00 385 GLN A O 1
ATOM 3097 N N . LYS A 1 386 ? 9.668 1.817 8.314 1.00 85.62 386 LYS A N 1
ATOM 3098 C CA . LYS A 1 386 ? 10.547 0.802 7.706 1.00 85.62 386 LYS A CA 1
ATOM 3099 C C . LYS A 1 386 ? 10.452 0.757 6.178 1.00 85.62 386 LYS A C 1
ATOM 3101 O O . LYS A 1 386 ? 11.368 0.255 5.532 1.00 85.62 386 LYS A O 1
ATOM 3106 N N . LEU A 1 387 ? 9.330 1.208 5.613 1.00 83.69 387 LEU A N 1
ATOM 3107 C CA . LEU A 1 387 ? 9.094 1.240 4.167 1.00 83.69 387 LEU A CA 1
ATOM 3108 C C . LEU A 1 387 ? 9.674 2.495 3.496 1.00 83.69 387 LEU A C 1
ATOM 3110 O O . LEU A 1 387 ? 9.973 2.446 2.302 1.00 83.69 387 LEU A O 1
ATOM 3114 N N . LYS A 1 388 ? 9.796 3.599 4.242 1.00 80.75 388 LYS A N 1
ATOM 3115 C CA . LYS A 1 388 ? 10.520 4.811 3.831 1.00 80.75 388 LYS A CA 1
ATOM 3116 C C . LYS A 1 388 ? 12.024 4.583 3.883 1.00 80.75 388 LYS A C 1
ATOM 3118 O O . LYS A 1 388 ? 12.692 5.110 2.967 1.00 80.75 388 LYS A O 1
#

Radius of gyration: 43.23 Å; Cα contacts (8 Å, |Δi|>4): 446; chains: 1; bounding box: 96×58×134 Å

Nearest PDB structures (foldseek):
  8usx-assembly1_B  TM=6.872E-01  e=9.587E-14  Homo sapiens
  7ryy-assembly1_A  TM=5.256E-01  e=5.891E-12  Rattus norvegicus
  8ss6-assembly1_A  TM=4.874E-01  e=3.243E-12  Rattus norvegicus
  8uue-assembly1_D  TM=7.547E-01  e=9.318E-08  Homo sapiens
  9gig-assembly1_B  TM=7.139E-01  e=3.263E-07  Homo sapiens

Organism: Octopus bimaculoides (NCBI:txid37653)

Secondary structure (DSSP, 8-state):
---------S------------PEEEEEEEE-TTS-EEEEEEEEE-SS-EEEPPPPPPTT--S-----PPEEEEEEE--BTTTBEEE--SSTT---SSSEEEEEESSGGGHHHHHHHHHHH----TTTEEEEEEESHHHHHHHHHHHHHTEEEEEEE-SS-SS--EETTTTEESSTHHHHHTTS-SEE-SS----TTGGGTS-----S-----------------TTTTTTTS-HHHHHHHHHHHHHHHHHHHHHHHH-TTS--TTSS-GGG---HHHHHHHHHHHHTT----PPPP-SHHHHHHHHHHHHHHHHHHHHHHHHHHHHHHT---------TT-GGGGTS--EEESSSHHHHHHHHH-HHHHHT--EEES-HHHHHHHH-

Sequence (388 aa):
ELRLSLESSGEILDYTQDSTNYTFRILNLVKDLKGTKIWKFVGAVDNFYVNLSTVAELPGRRENATHRFRKLYSIITKVSPPFIMQKEAFSEDGDCYSYVPCVQVANESDVDNAFEDYLLTNRYDHDKFSVSCCTGVTIDILVKLATDMEFDFILFFLKEPFDGNYTYDSGSWNDTLMYLEDDRVDIVAGPLSITVERVRYITFTEVYFYTGFSMITMRRERETSMDAFLMPFSVEVWIGIVISATVTAVATSLFEWNSPFGLNPKGRKRDRNYTLGSALTMVYSVLFGHIVRTKSPKSWPGKVLQNFWAGLAIFMIASYTANLAAYLAGRSEQSDLLNINDERLRTMQVATLEYGAAKYFLSKINPSLYNSLKMSVESIEEALQKLK

Solvent-accessible surface area (backbone atoms only — not comparable to full-atom values): 23955 Å² total; per-residue (Å²): 133,90,70,89,74,88,75,75,78,87,70,91,79,78,83,94,72,98,72,95,72,62,76,42,77,42,62,42,82,43,65,46,101,88,68,49,79,41,80,40,83,36,33,41,36,44,87,89,47,81,47,76,48,90,78,80,79,74,93,82,77,83,85,87,75,92,67,82,78,54,54,77,41,44,29,42,36,55,83,41,79,77,39,27,39,80,40,80,43,84,42,99,83,46,55,43,92,90,36,47,62,28,38,35,48,78,50,80,89,43,51,72,53,47,55,54,46,49,71,74,59,75,60,88,46,78,90,61,40,46,64,31,20,35,43,35,60,55,49,56,52,48,55,49,48,27,64,77,68,53,37,46,74,47,41,33,35,62,85,63,48,74,42,47,56,77,38,80,89,79,73,43,53,65,23,59,59,36,41,48,75,68,70,74,31,77,42,80,54,66,98,68,76,92,43,81,75,51,61,75,80,46,88,80,76,84,85,90,74,92,85,80,93,82,87,87,74,69,85,74,82,75,74,83,56,92,63,60,82,56,67,54,48,56,72,67,54,55,51,49,50,56,52,53,42,52,51,51,13,52,52,38,36,52,42,21,55,72,33,96,69,22,40,32,72,89,43,98,56,66,93,66,42,58,45,60,67,46,30,41,55,38,46,50,26,54,55,71,72,46,92,64,96,54,78,76,70,67,17,70,69,26,45,53,53,48,54,53,49,46,53,52,27,51,52,52,50,52,51,44,53,52,37,41,50,49,56,65,66,66,66,65,90,68,78,85,76,86,53,96,82,46,70,66,56,74,78,47,94,49,70,47,50,68,58,32,65,67,48,58,50,39,50,71,75,39,50,69,58,49,73,62,49,82,42,71,31,91,46,71,67,58,47,54,59,76,57,104

Foldseek 3Di:
DFDQDPDDPDDPDDDDDDDPKDKGWGWAFDADPVRDTDTDTAWIDIPVDTDGADHDDDPDDPDDDPDPDAAEFEEEEEDDPPAKHWAAAPDPLRDDPPFAKAKEFDDPVCLLVCVVCCRRPVDPPVVGIDIIGMDHDQRVVVVVCCVVVVHHYYYYYDPFDAFFDQDPVVRATRHPVNCVQVVVGPYYIYPYDDDPVVVVRDDDDPDPDDDDDDDDADQDPDPDPPCLLVPLDDPVVVVVLVVVLLVLLVVLLVLQCPDPQHQHCPDPCNVLHDDSVLSSCLLVCLLVVHPDPGRQTRGPVSVVSSVVSSVVSVVVVVSSVVSSVCSVVVPDRDPPCPDPPDPVLLVDADEEAPGHVVLVVCCVPPVPSSVSHPDHDNDPVVVVVVND

pLDDT: mean 75.37, std 17.0, range [24.88, 95.81]

InterPro domains:
  IPR001320 Ionotropic glutamate receptor, C-terminal [PF00060] (234-346)
  IPR001508 Ionotropic glutamate receptor, metazoa [PR00177] (237-262)
  IPR001508 Ionotropic glutamate receptor, metazoa [PR00177] (304-331)
  IPR015683 Ionotropic glutamate receptor [PTHR18966] (77-387)
  IPR019594 Ionotropic glutamate receptor, L-glutamate and glycine-binding domain [PF10613] (132-218)